Protein AF-A0A9P9BKE1-F1 (afdb_monomer)

Sequence (428 aa):
RAVSPDNTCGNTGAGANKGYTCPSGGDFRCCSQYGWCGASTDHCGTGCQAGFGSCGTSTGGGGGSGGGVSPDNTCGNTGAGANKGYTCPTGQYKCCSQYGYCGDSTDHCGTGCQSAFGTCGTGSGGGGGGGGGSTDGRCGANFGNKKCAANECCSIEGYCGTSDEHCMAPDCQFAFGPACDANLVPKGTNTSTLARPTLGSVSVGGEGIYPCVNKGQVALTFDDGPGDFTSGMLDVLKKYNAKATFFITGVNNNKGQIDDPNTPWPAIIKRMNTDGHQLASHTWSHADLSAITSAQRKNEMWKLEMALRNIVGFVPTYMRPPYSSCTAESGCQADMAALKYHVTYFDLDTADYLNTSPALIQNAKNNFDNFFKNKVPASSNALAIAHDIHQQTAQNLTEYMLLGLQRRGYQAVTVGTCLGDPKANWYR

Secondary structure (DSSP, 8-state):
-PBPSSSB-SSSGGGTTT-PBPPSSGGG-EE-TTSBEE-SHHHHSTT--TTTS------------PEEEPSSSB-BSSGGGTTT-EEP-TTT--EE-TTSBEE-SHHHHSTT--TTTS--------SS---PBPSSSB-BGGGTTBB--TT-EE-TTSBEE-SHHHH-TTTS-TTT-TT-GGG---SS--GGGS-----SSS--STT-B-S-SSTTEEEEEEES---TTHHHHHHHHHHTT---EEEE-SS-TT---TT-TTSSHHHHHHHHHHTTPEEEE--SS---TTTS-HHHHHHHHHHHHHHHHHHHSS-BSEE--GGG---TTTTHHHHHHHTT-EEB--SEE--GGG--STTTHHHHHHHHHHHTTT--TTT--EEEEEETTSHHIIIIIHHHHHHHHHHHT-EEE-HHHHTT--GGGSB-

Organism: NCBI:txid1682393

Solvent-accessible surface area (backbone atoms only — not comparable to full-atom values): 21471 Å² total; per-residue (Å²): 117,57,65,39,93,79,49,34,4,24,66,38,61,74,8,48,90,64,54,17,17,32,50,94,59,79,68,26,29,4,8,14,54,58,4,35,40,19,58,49,65,79,13,22,38,88,61,27,35,60,94,14,18,62,46,76,80,88,73,90,79,84,84,78,77,52,36,62,69,27,92,78,51,34,5,19,62,39,57,75,9,49,84,61,34,12,14,33,42,83,95,80,23,52,5,8,13,47,60,3,34,42,25,76,46,67,78,13,17,34,87,61,28,34,58,69,13,20,62,52,61,91,79,87,87,86,89,76,86,78,41,50,72,41,85,82,47,39,10,29,73,94,52,68,43,7,19,32,55,76,80,14,4,10,15,70,90,23,35,44,36,76,49,65,85,15,19,22,18,60,53,17,40,49,94,18,3,61,46,6,51,58,63,62,72,56,74,77,72,79,49,85,77,56,86,69,73,89,53,82,85,71,68,47,14,55,96,50,41,39,62,38,72,41,60,21,24,28,18,45,33,28,34,68,16,81,42,93,33,34,65,60,25,50,52,53,33,54,76,69,76,39,30,29,24,37,23,31,28,27,27,40,77,67,70,49,56,43,57,40,85,91,49,70,43,38,60,48,53,46,43,42,50,73,74,60,30,40,67,25,34,20,32,18,24,48,57,50,35,41,81,40,53,72,69,54,46,50,47,28,46,32,39,28,35,25,27,44,28,76,58,72,72,40,28,57,25,36,29,32,53,31,94,76,32,51,37,70,90,51,41,29,16,57,52,32,35,74,67,44,22,28,34,44,64,47,71,36,70,28,62,38,88,84,17,54,46,91,89,38,36,58,58,22,51,48,39,51,52,58,70,48,59,96,55,48,28,92,80,30,55,33,16,32,47,41,43,28,61,32,60,41,39,24,70,47,47,47,56,51,50,53,53,52,33,54,76,58,62,33,42,50,28,22,55,50,59,19,60,73,42,60,77,78,46,44,42,90

InterPro domains:
  IPR001002 Chitin-binding, type 1 [PF00187] (14-50)
  IPR001002 Chitin-binding, type 1 [PF00187] (80-120)
  IPR001002 Chitin-binding, type 1 [PF00187] (138-173)
  IPR001002 Chitin-binding, type 1 [PS50941] (6-57)
  IPR001002 Chitin-binding, type 1 [PS50941] (72-122)
  IPR001002 Chitin-binding, type 1 [PS50941] (136-182)
  IPR001002 Chitin-binding, type 1 [SM00270] (8-55)
  IPR001002 Chitin-binding, type 1 [SM00270] (74-120)
  IPR001002 Chitin-binding, type 1 [SM00270] (138-173)
  IPR002509 NodB homology domain [PF01522] (213-330)
  IPR002509 NodB homology domain [PS51677] (216-413)
  IPR011330 Glycoside hydrolase/deacetylase, beta/alpha-barrel [SSF88713] (206-427)
  IPR036861 Endochitinase-like superfamily [G3DSA:3.30.60.10] (6-61)
  IPR036861 Endochitinase-like superfamily [G3DSA:3.30.60.10] (70-121)
  IPR036861 Endochitinase-like superfamily [G3DSA:3.30.60.10] (136-195)
  IPR036861 Endochitinase-like superfamily [SSF57016] (18-58)
  IPR036861 Endochitinase-like superfamily [SSF57016] (86-122)
  IPR036861 Endochitinase-like superfamily [SSF57016] (136-176)

Radius of gyration: 27.37 Å; Cα contacts (8 Å, |Δi|>4): 1057; chains: 1; bounding box: 66×40×85 Å

Foldseek 3Di:
DAADPPQFWDCAAPCNPVHHAHDDDDQFAWQALNGGGGDDCRRQHPNIDVSRGPHDDDDDDDDADADEEDPQQFADCAAPCNPVRHAHDPPAFAWQALNGGGHHDCNGQPPNIHVRRGPHDDDDDDDDQDQDADPPQFADPVVSRHAYPLQWWQFLVGGTDNDCNRAAFPGTPCSRYNNHLLNDFFDDDFCSPPDDDQADDFDWFDPADAWFDAFLAEAEEAEADDADLLQVLLVLCVVLLFEHEYAYEQTHPNQHGLQPPVHCNLVSLVSNVVSPYFYAHAFHRLDQLLVDALVSLSSRQRRVQNSSCSRPVWGFQEHEYRVNHADVVSVRSVSRVVNNHRHHDWPQELVVVVQLDPVRSVSSLVSLVVVCVVPARVPDYTYYYDHSNRNCVSPPVSSSNSVVSVVRSGGRYHSCVSRVHDPVRRID

pLDDT: mean 89.55, std 13.91, range [30.2, 99.0]

Nearest PDB structures (foldseek):
  2iw0-assembly1_A  TM=9.709E-01  e=9.839E-26  Colletotrichum lindemuthianum
  7bly-assembly1_A  TM=9.574E-01  e=2.874E-23  Aspergillus niger CBS 513.88
  2y8u-assembly1_A  TM=9.527E-01  e=3.368E-20  Aspergillus nidulans FGSC A4
  5o6y-assembly4_D  TM=8.584E-01  e=3.472E-16  Bacillus cereus ATCC 14579
  5lgc-assembly1_A  TM=9.037E-01  e=9.057E-15  Arthrobacter sp. AW19M34-1

Structure (mmCIF, N/CA/C/O backbone):
data_AF-A0A9P9BKE1-F1
#
_entry.id   AF-A0A9P9BKE1-F1
#
loop_
_atom_site.group_PDB
_atom_site.id
_atom_site.type_symbol
_atom_site.label_atom_id
_atom_site.label_alt_id
_atom_site.label_comp_id
_atom_site.label_asym_id
_atom_site.label_entity_id
_atom_site.label_seq_id
_atom_site.pdbx_PDB_ins_code
_atom_site.Cartn_x
_atom_site.Cartn_y
_atom_site.Cartn_z
_atom_site.occupancy
_atom_site.B_iso_or_equiv
_atom_site.auth_seq_id
_atom_site.auth_comp_id
_atom_site.auth_asym_id
_atom_site.auth_atom_id
_atom_site.pdbx_PDB_model_num
ATOM 1 N N . ARG A 1 1 ? -24.036 10.214 -53.359 1.00 75.31 1 ARG A N 1
ATOM 2 C CA . ARG A 1 1 ? -25.069 9.281 -52.838 1.00 75.31 1 ARG A CA 1
ATOM 3 C C . ARG A 1 1 ? -25.223 9.564 -51.347 1.00 75.31 1 ARG A C 1
ATOM 5 O O . ARG A 1 1 ? -24.306 10.151 -50.785 1.00 75.31 1 ARG A O 1
ATOM 12 N N . ALA A 1 2 ? -26.363 9.243 -50.734 1.00 83.31 2 ALA A N 1
ATOM 13 C CA . ALA A 1 2 ? -26.532 9.443 -49.293 1.00 83.31 2 ALA A CA 1
ATOM 14 C C . ALA A 1 2 ? -25.648 8.455 -48.510 1.00 83.31 2 ALA A C 1
ATOM 16 O O . ALA A 1 2 ? -25.454 7.322 -48.956 1.00 83.31 2 ALA A O 1
ATOM 17 N N . VAL A 1 3 ? -25.099 8.898 -47.377 1.00 85.19 3 VAL A N 1
ATOM 18 C CA . VAL A 1 3 ? -24.310 8.043 -46.479 1.00 85.19 3 VAL A CA 1
ATOM 19 C C . VAL A 1 3 ? -25.254 7.099 -45.739 1.00 85.19 3 VAL A C 1
ATOM 21 O O . VAL A 1 3 ? -26.349 7.503 -45.350 1.00 85.19 3 VAL A O 1
ATOM 24 N N . SER A 1 4 ? -24.842 5.842 -45.593 1.00 82.81 4 SER A N 1
ATOM 25 C CA . SER A 1 4 ? -25.656 4.795 -44.985 1.00 82.81 4 SER A CA 1
ATOM 26 C C . SER A 1 4 ? -26.036 5.107 -43.528 1.00 82.81 4 SER A C 1
ATOM 28 O O . SER A 1 4 ? -25.141 5.385 -42.728 1.00 82.81 4 SER A O 1
ATOM 30 N N . PRO A 1 5 ? -27.330 5.031 -43.157 1.00 80.38 5 PRO A N 1
ATOM 31 C CA . PRO A 1 5 ? -27.775 5.168 -41.770 1.00 80.38 5 PRO A CA 1
ATOM 32 C C . PRO A 1 5 ? -27.734 3.847 -40.979 1.00 80.38 5 PRO A C 1
ATOM 34 O O . PRO A 1 5 ? -27.823 3.872 -39.756 1.00 80.38 5 PRO A O 1
ATOM 37 N N . ASP A 1 6 ? -27.635 2.702 -41.662 1.00 84.44 6 ASP A N 1
ATOM 38 C CA . ASP A 1 6 ? -27.756 1.349 -41.093 1.00 84.44 6 ASP A CA 1
ATOM 39 C C . ASP A 1 6 ? -26.578 0.430 -41.477 1.00 84.44 6 ASP A C 1
ATOM 41 O O . ASP A 1 6 ? -26.666 -0.791 -41.361 1.00 84.44 6 ASP A O 1
ATOM 45 N N . ASN A 1 7 ? -25.475 1.017 -41.954 1.00 86.69 7 ASN A N 1
ATOM 46 C CA . ASN A 1 7 ? -24.283 0.345 -42.486 1.00 86.69 7 ASN A CA 1
ATOM 47 C C . ASN A 1 7 ? -24.516 -0.552 -43.717 1.00 86.69 7 ASN A C 1
ATOM 49 O O . ASN A 1 7 ? -23.587 -1.243 -44.143 1.00 86.69 7 ASN A O 1
ATOM 53 N N . THR A 1 8 ? -25.701 -0.515 -44.339 1.00 91.94 8 THR A N 1
ATOM 54 C CA . THR A 1 8 ? -25.924 -1.131 -45.654 1.00 91.94 8 THR A CA 1
ATOM 55 C C . THR A 1 8 ? -25.494 -0.198 -46.781 1.00 91.94 8 THR A C 1
ATOM 57 O O . THR A 1 8 ? -25.683 1.017 -46.722 1.00 91.94 8 THR A O 1
ATOM 60 N N . CYS A 1 9 ? -24.900 -0.748 -47.829 1.00 90.94 9 CYS A N 1
ATOM 61 C CA . CYS A 1 9 ? -24.357 0.024 -48.940 1.00 90.94 9 CYS A CA 1
ATOM 62 C C . CYS A 1 9 ? -24.511 -0.735 -50.249 1.00 90.94 9 CYS A C 1
ATOM 64 O O . CYS A 1 9 ? -24.750 -1.942 -50.261 1.00 90.94 9 CYS A O 1
ATOM 66 N N . GLY A 1 10 ? -24.321 -0.042 -51.365 1.00 91.19 10 GLY A N 1
ATOM 67 C CA . GLY A 1 10 ? -24.343 -0.717 -52.653 1.00 91.19 10 GLY A CA 1
ATOM 68 C C . GLY A 1 10 ? -25.728 -0.847 -53.260 1.00 91.19 10 GLY A C 1
ATOM 69 O O . GLY A 1 10 ? -26.698 -0.246 -52.801 1.00 91.19 10 GLY A O 1
ATOM 70 N N . ASN A 1 11 ? -25.784 -1.646 -54.320 1.00 84.75 11 ASN A N 1
ATOM 71 C CA . ASN A 1 11 ? -27.009 -2.016 -55.029 1.00 84.75 11 ASN A CA 1
ATOM 72 C C . ASN A 1 11 ? -27.227 -3.539 -55.061 1.00 84.75 11 ASN A C 1
ATOM 74 O O . ASN A 1 11 ? -28.164 -4.010 -55.703 1.00 84.75 11 ASN A O 1
ATOM 78 N N . THR A 1 12 ? -26.379 -4.305 -54.375 1.00 82.88 12 THR A N 1
ATOM 79 C CA . THR A 1 12 ? -26.452 -5.766 -54.257 1.00 82.88 12 THR A CA 1
ATOM 80 C C . THR A 1 12 ? -26.488 -6.184 -52.787 1.00 82.88 12 THR A C 1
ATOM 82 O O . THR A 1 12 ? -26.111 -5.415 -51.900 1.00 82.88 12 THR A O 1
ATOM 85 N N . GLY A 1 13 ? -26.959 -7.404 -52.513 1.00 88.44 13 GLY A N 1
ATOM 86 C CA . GLY A 1 13 ? -27.038 -7.946 -51.154 1.00 88.44 13 GLY A CA 1
ATOM 87 C C . GLY A 1 13 ? -27.938 -7.117 -50.230 1.00 88.44 13 GLY A C 1
ATOM 88 O O . GLY A 1 13 ? -29.048 -6.750 -50.611 1.00 88.44 13 GLY A O 1
ATOM 89 N N . ALA A 1 14 ? -27.461 -6.804 -49.024 1.00 87.06 14 ALA A N 1
ATOM 90 C CA . ALA A 1 14 ? -28.226 -6.074 -48.008 1.00 87.06 14 ALA A CA 1
ATOM 91 C C . ALA A 1 14 ? -28.551 -4.612 -48.386 1.00 87.06 14 ALA A C 1
ATOM 93 O O . ALA A 1 14 ? -29.482 -4.021 -47.835 1.00 87.06 14 ALA A O 1
ATOM 94 N N . GLY A 1 15 ? -27.815 -4.038 -49.345 1.00 83.00 15 GLY A N 1
ATOM 95 C CA . GLY A 1 15 ? -28.056 -2.702 -49.894 1.00 83.00 15 GLY A CA 1
ATOM 96 C C . GLY A 1 15 ? -28.920 -2.674 -51.158 1.00 83.00 15 GLY A C 1
ATOM 97 O O . GLY A 1 15 ? -29.079 -1.607 -51.753 1.00 83.00 15 GLY A O 1
ATOM 98 N N . ALA A 1 16 ? -29.466 -3.814 -51.603 1.00 86.56 16 ALA A N 1
ATOM 99 C CA . ALA A 1 16 ? -30.228 -3.898 -52.848 1.00 86.56 16 ALA A CA 1
ATOM 100 C C . ALA A 1 16 ? -31.334 -2.828 -52.927 1.00 86.56 16 ALA A C 1
ATOM 102 O O . ALA A 1 16 ? -32.152 -2.687 -52.021 1.00 86.56 16 ALA A O 1
ATOM 103 N N . ASN A 1 17 ? -31.340 -2.065 -54.026 1.00 78.06 17 ASN A N 1
ATOM 104 C CA . ASN A 1 17 ? -32.259 -0.950 -54.304 1.00 78.06 17 ASN A CA 1
ATOM 105 C C . ASN A 1 17 ? -32.204 0.249 -53.332 1.00 78.06 17 ASN A C 1
ATOM 107 O O . ASN A 1 17 ? -33.012 1.165 -53.474 1.00 78.06 17 ASN A O 1
ATOM 111 N N . LYS A 1 18 ? -31.259 0.290 -52.380 1.00 80.75 18 LYS A N 1
ATOM 112 C CA . LYS A 1 18 ? -31.095 1.411 -51.436 1.00 80.75 18 LYS A CA 1
ATOM 113 C C . LYS A 1 18 ? -30.083 2.457 -51.914 1.00 80.75 18 LYS A C 1
ATOM 115 O O . LYS A 1 18 ? -30.283 3.653 -51.726 1.00 80.75 18 LYS A O 1
ATOM 120 N N . GLY A 1 19 ? -28.990 2.021 -52.543 1.00 79.06 19 GLY A N 1
ATOM 121 C CA . GLY A 1 19 ? -28.032 2.899 -53.216 1.00 79.06 19 GLY A CA 1
ATOM 122 C C . GLY A 1 19 ? -27.179 3.803 -52.315 1.00 79.06 19 GLY A C 1
ATOM 123 O O . GLY A 1 19 ? -26.650 4.810 -52.806 1.00 79.06 19 GLY A O 1
ATOM 124 N N . TYR A 1 20 ? -27.037 3.457 -51.031 1.00 90.31 20 TYR A N 1
ATOM 125 C CA . TYR A 1 20 ? -26.246 4.193 -50.038 1.00 90.31 20 TYR A CA 1
ATOM 126 C C . TYR A 1 20 ? -24.734 3.979 -50.192 1.00 90.31 20 TYR A C 1
ATOM 128 O O . TYR A 1 20 ? -24.278 2.902 -50.581 1.00 90.31 20 TYR A O 1
ATOM 136 N N . THR A 1 21 ? -23.953 5.011 -49.859 1.00 89.62 21 THR A N 1
ATOM 137 C CA . THR A 1 21 ? -22.484 4.957 -49.753 1.00 89.62 21 THR A CA 1
ATOM 138 C C . THR A 1 21 ? -22.029 4.780 -48.314 1.00 89.62 21 THR A C 1
ATOM 140 O O . THR A 1 21 ? -22.676 5.264 -47.385 1.00 89.62 21 THR A O 1
ATOM 143 N N . CYS A 1 22 ? -20.877 4.150 -48.133 1.00 86.88 22 CYS A N 1
ATOM 144 C CA . CYS A 1 22 ? -20.267 3.995 -46.825 1.00 86.88 22 CYS A CA 1
ATOM 145 C C . CYS A 1 22 ? -19.662 5.298 -46.266 1.00 86.88 22 CYS A C 1
ATOM 147 O O . CYS A 1 22 ? -19.219 6.142 -47.051 1.00 86.88 22 CYS A O 1
ATOM 149 N N . PRO A 1 23 ? -19.635 5.482 -44.930 1.00 82.69 23 PRO A N 1
ATOM 150 C CA . PRO A 1 23 ? -19.002 6.638 -44.300 1.00 82.69 23 PRO A CA 1
ATOM 151 C C . PRO A 1 23 ? -17.514 6.755 -44.656 1.00 82.69 23 PRO A C 1
ATOM 153 O O . PRO A 1 23 ? -16.763 5.779 -44.644 1.00 82.69 23 PRO A O 1
ATOM 156 N N . SER A 1 24 ? -17.060 7.972 -44.951 1.00 64.56 24 SER A N 1
ATOM 157 C CA . SER A 1 24 ? -15.657 8.252 -45.254 1.00 64.56 24 SER A CA 1
ATOM 158 C C . SER A 1 24 ? -14.848 8.416 -43.961 1.00 64.56 24 SER A C 1
ATOM 160 O O . SER A 1 24 ? -14.708 9.528 -43.456 1.00 64.56 24 SER A O 1
ATOM 162 N N . GLY A 1 25 ? -14.333 7.308 -43.415 1.00 60.00 25 GLY A N 1
ATOM 163 C CA . GLY A 1 25 ? -13.405 7.298 -42.273 1.00 60.00 25 GLY A CA 1
ATOM 164 C C . GLY A 1 25 ? -13.547 6.068 -41.368 1.00 60.00 25 GLY A C 1
ATOM 165 O O . GLY A 1 25 ? -14.637 5.525 -41.220 1.00 60.00 25 GLY A O 1
ATOM 166 N N . GLY A 1 26 ? -12.440 5.625 -40.759 1.00 64.00 26 GLY A N 1
ATOM 167 C CA . GLY A 1 26 ? -12.427 4.533 -39.772 1.00 64.00 26 GLY A CA 1
ATOM 168 C C . GLY A 1 26 ? -12.727 3.134 -40.334 1.00 64.00 26 GLY A C 1
ATOM 169 O O . GLY A 1 26 ? -12.351 2.806 -41.467 1.00 64.00 26 GLY A O 1
ATOM 170 N N . ASP A 1 27 ? -13.404 2.317 -39.520 1.00 67.81 27 ASP A N 1
ATOM 171 C CA . ASP A 1 27 ? -13.670 0.887 -39.755 1.00 67.81 27 ASP A CA 1
ATOM 172 C C . ASP A 1 27 ? -14.756 0.593 -40.808 1.00 67.81 27 ASP A C 1
ATOM 174 O O . ASP A 1 27 ? -15.072 -0.570 -41.045 1.00 67.81 27 ASP A O 1
ATOM 178 N N . PHE A 1 28 ? -15.315 1.608 -41.481 1.00 76.38 28 PHE A N 1
ATOM 179 C CA . PHE A 1 28 ? -16.514 1.461 -42.324 1.00 76.38 28 PHE A CA 1
ATOM 180 C C . PHE A 1 28 ? -16.377 2.053 -43.730 1.00 76.38 28 PHE A C 1
ATOM 182 O O . PHE A 1 28 ? -17.366 2.486 -44.300 1.00 76.38 28 PHE A O 1
ATOM 189 N N . ARG A 1 29 ? -15.174 2.097 -44.312 1.00 83.44 29 ARG A N 1
ATOM 190 C CA . ARG A 1 29 ? -14.908 2.849 -45.560 1.00 83.44 29 ARG A CA 1
ATOM 191 C C . ARG A 1 29 ? -15.195 2.111 -46.880 1.00 83.44 29 ARG A C 1
ATOM 193 O O . ARG A 1 29 ? -15.277 2.751 -47.929 1.00 83.44 29 ARG A O 1
ATOM 200 N N . CYS A 1 30 ? -15.311 0.786 -46.866 1.00 91.06 30 CYS A N 1
ATOM 201 C CA . CYS A 1 30 ? -15.470 -0.048 -48.061 1.00 91.06 30 CYS A CA 1
ATOM 202 C C . CYS A 1 30 ? -16.853 -0.687 -48.110 1.00 91.06 30 CYS A C 1
ATOM 204 O O . CYS A 1 30 ? -17.382 -1.076 -47.073 1.00 91.06 30 CYS A O 1
ATOM 206 N N . CYS A 1 31 ? -17.409 -0.835 -49.313 1.00 91.50 31 CYS A N 1
ATOM 207 C CA . CYS A 1 31 ? -18.699 -1.481 -49.517 1.00 91.50 31 CYS A CA 1
ATOM 208 C C . CYS A 1 31 ? -18.509 -2.887 -50.085 1.00 91.50 31 CYS A C 1
ATOM 210 O O . CYS A 1 31 ? -18.124 -3.031 -51.245 1.00 91.50 31 CYS A O 1
ATOM 212 N N . SER A 1 32 ? -18.785 -3.918 -49.288 1.00 92.75 32 SER A N 1
ATOM 213 C CA . SER A 1 32 ? -18.579 -5.314 -49.687 1.00 92.75 32 SER A CA 1
ATOM 214 C C . SER A 1 32 ? -19.514 -5.746 -50.823 1.00 92.75 32 SER A C 1
ATOM 216 O O . SER A 1 32 ? -20.565 -5.143 -51.058 1.00 92.75 32 SER A O 1
ATOM 218 N N . GLN A 1 33 ? -19.192 -6.859 -51.488 1.00 90.94 33 GLN A N 1
ATOM 219 C CA . GLN A 1 33 ? -20.084 -7.486 -52.480 1.00 90.94 33 GLN A CA 1
ATOM 220 C C . GLN A 1 33 ? -21.464 -7.871 -51.916 1.00 90.94 33 GLN A C 1
ATOM 222 O O . GLN A 1 33 ? -22.445 -7.946 -52.659 1.00 90.94 33 GLN A O 1
ATOM 227 N N . TYR A 1 34 ? -21.551 -8.065 -50.595 1.00 92.12 34 TYR A N 1
ATOM 228 C CA . TYR A 1 34 ? -22.775 -8.424 -49.876 1.00 92.12 34 TYR A CA 1
ATOM 229 C C . TYR A 1 34 ? -23.583 -7.208 -49.396 1.00 92.12 34 TYR A C 1
ATOM 231 O O . TYR A 1 34 ? -24.633 -7.379 -48.779 1.00 92.12 34 TYR A O 1
ATOM 239 N N . GLY A 1 35 ? -23.120 -5.991 -49.696 1.00 91.44 35 GLY A N 1
ATOM 240 C CA . GLY A 1 35 ? -23.847 -4.751 -49.434 1.00 91.44 35 GLY A CA 1
ATOM 241 C C . GLY A 1 35 ? -23.695 -4.206 -48.015 1.00 91.44 35 GLY A C 1
ATOM 242 O O . GLY A 1 35 ? -24.641 -3.622 -47.489 1.00 91.44 35 GLY A O 1
ATOM 243 N N . TRP A 1 36 ? -22.521 -4.395 -47.401 1.00 91.69 36 TRP A N 1
ATOM 244 C CA . TRP A 1 36 ? -22.206 -3.918 -46.049 1.00 91.69 36 TRP A CA 1
ATOM 245 C C . TRP A 1 36 ? -20.954 -3.047 -46.011 1.00 91.69 36 TRP A C 1
ATOM 247 O O . TRP A 1 36 ? -19.975 -3.329 -46.708 1.00 91.69 36 TRP A O 1
ATOM 257 N N . CYS A 1 37 ? -20.983 -2.018 -45.164 1.00 90.25 37 CYS A N 1
ATOM 258 C CA . CYS A 1 37 ? -19.832 -1.167 -44.896 1.00 90.25 37 CYS A CA 1
ATOM 259 C C . CYS A 1 37 ? -18.851 -1.821 -43.923 1.00 90.25 37 CYS A C 1
ATOM 261 O O . CYS A 1 37 ? -19.253 -2.321 -42.878 1.00 90.25 37 CYS A O 1
ATOM 263 N N . GLY A 1 38 ? -17.560 -1.762 -44.240 1.00 85.38 38 GLY A N 1
ATOM 264 C CA . GLY A 1 38 ? -16.490 -2.258 -43.374 1.00 85.38 38 GLY A CA 1
ATOM 265 C C . GLY A 1 38 ? -15.102 -1.851 -43.869 1.00 85.38 38 GLY A C 1
ATOM 266 O O . GLY A 1 38 ? -14.971 -1.223 -44.918 1.00 85.38 38 GLY A O 1
ATOM 267 N N . ALA A 1 39 ? -14.056 -2.200 -43.124 1.00 83.50 39 ALA A N 1
ATOM 268 C CA . ALA A 1 39 ? -12.662 -1.896 -43.470 1.00 83.50 39 ALA A CA 1
ATOM 269 C C . ALA A 1 39 ? -11.763 -3.139 -43.561 1.00 83.50 39 ALA A C 1
ATOM 271 O O . ALA A 1 39 ? -10.563 -3.006 -43.800 1.00 83.50 39 ALA A O 1
ATOM 272 N N . SER A 1 40 ? -12.321 -4.342 -43.379 1.00 82.12 40 SER A N 1
ATOM 273 C CA . SER A 1 40 ? -11.560 -5.584 -43.536 1.00 82.12 40 SER A CA 1
ATOM 274 C C . SER A 1 40 ? -11.319 -5.918 -45.010 1.00 82.12 40 SER A C 1
ATOM 276 O O . SER A 1 40 ? -11.972 -5.388 -45.914 1.00 82.12 40 SER A O 1
ATOM 278 N N . THR A 1 41 ? -10.406 -6.854 -45.258 1.00 77.62 41 THR A N 1
ATOM 279 C CA . THR A 1 41 ? -10.144 -7.421 -46.589 1.00 77.62 41 THR A CA 1
ATOM 280 C C . THR A 1 41 ? -11.405 -7.963 -47.256 1.00 77.62 41 THR A C 1
ATOM 282 O O . THR A 1 41 ? -11.565 -7.798 -48.461 1.00 77.62 41 THR A O 1
ATOM 285 N N . ASP A 1 42 ? -12.344 -8.509 -46.484 1.00 79.00 42 ASP A N 1
ATOM 286 C CA . ASP A 1 42 ? -13.609 -9.047 -47.004 1.00 79.00 42 ASP A CA 1
ATOM 287 C C . ASP A 1 42 ? -14.566 -7.945 -47.490 1.00 79.00 42 ASP A C 1
ATOM 289 O O . ASP A 1 42 ? -15.468 -8.198 -48.289 1.00 79.00 42 ASP A O 1
ATOM 293 N N . HIS A 1 43 ? -14.360 -6.708 -47.028 1.00 85.12 43 HIS A N 1
ATOM 294 C CA . HIS A 1 43 ? -15.153 -5.541 -47.416 1.00 85.12 43 HIS A CA 1
ATOM 295 C C . HIS A 1 43 ? -14.471 -4.713 -48.506 1.00 85.12 43 HIS A C 1
ATOM 297 O O . HIS A 1 43 ? -15.152 -4.184 -49.380 1.00 85.12 43 HIS A O 1
ATOM 303 N N . CYS A 1 44 ? -13.141 -4.602 -48.461 1.00 84.62 44 CYS A N 1
ATOM 304 C CA . CYS A 1 44 ? -12.341 -3.769 -49.365 1.00 84.62 44 CYS A CA 1
ATOM 305 C C . CYS A 1 44 ? -11.722 -4.527 -50.551 1.00 84.62 44 CYS A C 1
ATOM 307 O O . CYS A 1 44 ? -11.170 -3.894 -51.456 1.00 84.62 44 CYS A O 1
ATOM 309 N N . GLY A 1 45 ? -11.755 -5.862 -50.515 1.00 77.50 45 GLY A N 1
ATOM 310 C CA . GLY A 1 45 ? -11.130 -6.757 -51.486 1.00 77.50 45 GLY A CA 1
ATOM 311 C C . GLY A 1 45 ? -12.032 -7.113 -52.670 1.00 77.50 45 GLY A C 1
ATOM 312 O O . GLY A 1 45 ? -12.806 -6.291 -53.164 1.00 77.50 45 GLY A O 1
ATOM 313 N N . THR A 1 46 ? -11.904 -8.346 -53.164 1.00 82.69 46 THR A N 1
ATOM 314 C CA . THR A 1 46 ? -12.615 -8.830 -54.356 1.00 82.69 46 THR A CA 1
ATOM 315 C C . THR A 1 46 ? -14.131 -8.679 -54.218 1.00 82.69 46 THR A C 1
ATOM 317 O O . THR A 1 46 ? -14.726 -9.122 -53.239 1.00 82.69 46 THR A O 1
ATOM 320 N N . GLY A 1 47 ? -14.761 -8.056 -55.217 1.00 80.06 47 GLY A N 1
ATOM 321 C CA . GLY A 1 47 ? -16.209 -7.824 -55.246 1.00 80.06 47 GLY A CA 1
ATOM 322 C C . GLY A 1 47 ? -16.674 -6.551 -54.524 1.00 80.06 47 GLY A C 1
ATOM 323 O O . GLY A 1 47 ? -17.868 -6.257 -54.517 1.00 80.06 47 GLY A O 1
ATOM 324 N N . CYS A 1 48 ? -15.760 -5.761 -53.953 1.00 90.50 48 CYS A N 1
ATOM 325 C CA . CYS A 1 48 ? -16.100 -4.458 -53.391 1.00 90.50 48 CYS A CA 1
ATOM 326 C C . CYS A 1 48 ? -16.769 -3.545 -54.442 1.00 90.50 48 CYS A C 1
ATOM 328 O O . CYS A 1 48 ? -16.313 -3.410 -55.582 1.00 90.50 48 CYS A O 1
ATOM 330 N N . GLN A 1 49 ? -17.864 -2.896 -54.049 1.00 90.00 49 GLN A N 1
ATOM 331 C CA . GLN A 1 49 ? -18.692 -2.063 -54.916 1.00 90.00 49 GLN A CA 1
ATOM 332 C C . GLN A 1 49 ? -18.142 -0.625 -54.992 1.00 90.00 49 GLN A C 1
ATOM 334 O O . GLN A 1 49 ? -18.542 0.247 -54.220 1.00 90.00 49 GLN A O 1
ATOM 339 N N . ALA A 1 50 ? -17.246 -0.354 -55.952 1.00 84.94 50 ALA A N 1
ATOM 340 C CA . ALA A 1 50 ? -16.475 0.902 -56.053 1.00 84.94 50 ALA A CA 1
ATOM 341 C C . ALA A 1 50 ? -17.315 2.189 -56.187 1.00 84.94 50 ALA A C 1
ATOM 343 O O . ALA A 1 50 ? -16.857 3.275 -55.850 1.00 84.94 50 ALA A O 1
ATOM 344 N N . GLY A 1 51 ? -18.569 2.083 -56.639 1.00 83.31 51 GLY A N 1
ATOM 345 C CA . GLY A 1 51 ? -19.509 3.212 -56.676 1.00 83.31 51 GLY A CA 1
ATOM 346 C C . GLY A 1 51 ? -20.153 3.559 -55.325 1.00 83.31 51 GLY A C 1
ATOM 347 O O . GLY A 1 51 ? -20.931 4.515 -55.259 1.00 83.31 51 GLY A O 1
ATOM 348 N N . PHE A 1 52 ? -19.878 2.768 -54.280 1.00 87.44 52 PHE A N 1
ATOM 349 C CA . PHE A 1 52 ? -20.551 2.804 -52.977 1.00 87.44 52 PHE A CA 1
ATOM 350 C C . PHE A 1 52 ? -19.595 2.742 -51.773 1.00 87.44 52 PHE A C 1
ATOM 352 O O . PHE A 1 52 ? -20.032 2.913 -50.636 1.00 87.44 52 PHE A O 1
ATOM 359 N N . GLY A 1 53 ? -18.297 2.550 -52.009 1.00 84.94 53 GLY A N 1
ATOM 360 C CA . GLY A 1 53 ? -17.235 2.600 -51.006 1.00 84.94 53 GLY A CA 1
ATOM 361 C C . GLY A 1 53 ? -15.850 2.588 -51.660 1.00 84.94 53 GLY A C 1
ATOM 362 O O . GLY A 1 53 ? -15.734 2.422 -52.875 1.00 84.94 53 GLY A O 1
ATOM 363 N N . SER A 1 54 ? -14.799 2.763 -50.861 1.00 84.56 54 SER A N 1
ATOM 364 C CA . SER A 1 54 ? -13.418 2.854 -51.353 1.00 84.56 54 SER A CA 1
ATOM 365 C C . SER A 1 54 ? -12.825 1.469 -51.621 1.00 84.56 54 SER A C 1
ATOM 367 O O . SER A 1 54 ? -12.256 0.845 -50.730 1.00 84.56 54 SER A O 1
ATOM 369 N N . CYS A 1 55 ? -12.972 0.978 -52.849 1.00 77.12 55 CYS A N 1
ATOM 370 C CA . CYS A 1 55 ? -12.509 -0.349 -53.252 1.00 77.12 55 CYS A CA 1
ATOM 371 C C . CYS A 1 55 ? -11.100 -0.309 -53.837 1.00 77.12 55 CYS A C 1
ATOM 373 O O . CYS A 1 55 ? -10.795 0.553 -54.657 1.00 77.12 55 CYS A O 1
ATOM 375 N N . GLY A 1 56 ? -10.261 -1.272 -53.453 1.00 64.38 56 GLY A N 1
ATOM 376 C CA . GLY A 1 56 ? -8.898 -1.369 -53.972 1.00 64.38 56 GLY A CA 1
ATOM 377 C C . GLY A 1 56 ? -7.868 -0.572 -53.175 1.00 64.38 56 GLY A C 1
ATOM 378 O O . GLY A 1 56 ? -7.241 0.338 -53.699 1.00 64.38 56 GLY A O 1
ATOM 379 N N . THR A 1 57 ? -7.621 -0.992 -51.935 1.00 47.47 57 THR A N 1
ATOM 380 C CA . THR A 1 57 ? -6.323 -0.798 -51.269 1.00 47.47 57 THR A CA 1
ATOM 381 C C . THR A 1 57 ? -6.011 -2.023 -50.415 1.00 47.47 57 THR A C 1
ATOM 383 O O . THR A 1 57 ? -6.250 -2.044 -49.210 1.00 47.47 57 THR A O 1
ATOM 386 N N . SER A 1 58 ? -5.491 -3.068 -51.051 1.00 46.25 58 SER A N 1
ATOM 387 C CA . SER A 1 58 ? -4.661 -4.060 -50.368 1.00 46.25 58 SER A CA 1
ATOM 388 C C . SER A 1 58 ? -3.423 -4.307 -51.223 1.00 46.25 58 SER A C 1
ATOM 390 O O . SER A 1 58 ? -3.358 -5.225 -52.029 1.00 46.25 58 SER A O 1
ATOM 392 N N . THR A 1 59 ? -2.434 -3.432 -51.074 1.00 35.50 59 THR A N 1
ATOM 393 C CA . THR A 1 59 ? -1.061 -3.723 -51.486 1.00 35.50 59 THR A CA 1
ATOM 394 C C . THR A 1 59 ? -0.159 -3.390 -50.316 1.00 35.50 59 THR A C 1
ATOM 396 O O . THR A 1 59 ? 0.002 -2.226 -49.952 1.00 35.50 59 THR A O 1
ATOM 399 N N . GLY A 1 60 ? 0.382 -4.442 -49.703 1.00 44.19 60 GLY A N 1
ATOM 400 C CA . GLY A 1 60 ? 1.532 -4.331 -48.824 1.00 44.19 60 GLY A CA 1
ATOM 401 C C . GLY A 1 60 ? 2.712 -3.723 -49.580 1.00 44.19 60 GLY A C 1
ATOM 402 O O . GLY A 1 60 ? 2.920 -4.011 -50.757 1.00 44.19 60 GLY A O 1
ATOM 403 N N . GLY A 1 61 ? 3.459 -2.869 -48.884 1.00 30.20 61 GLY A N 1
ATOM 404 C CA . GLY A 1 61 ? 4.665 -2.231 -49.398 1.00 30.20 61 GLY A CA 1
ATOM 405 C C . GLY A 1 61 ? 4.826 -0.793 -48.909 1.00 30.20 61 GLY A C 1
ATOM 406 O O . GLY A 1 61 ? 4.405 0.128 -49.592 1.00 30.20 61 GLY A O 1
ATOM 407 N N . GLY A 1 62 ? 5.500 -0.627 -47.766 1.00 31.64 62 GLY A N 1
ATOM 408 C CA . GLY A 1 62 ? 6.261 0.582 -47.426 1.00 31.64 62 GLY A CA 1
ATOM 409 C C . GLY A 1 62 ? 5.515 1.749 -46.763 1.00 31.64 62 GLY A C 1
ATOM 410 O O . GLY A 1 62 ? 4.575 2.301 -47.317 1.00 31.64 62 GLY A O 1
ATOM 411 N N . GLY A 1 63 ? 6.049 2.204 -45.624 1.00 31.67 63 GLY A N 1
ATOM 412 C CA . GLY A 1 63 ? 5.860 3.574 -45.132 1.00 31.67 63 GLY A CA 1
ATOM 413 C C . GLY A 1 63 ? 4.944 3.687 -43.921 1.00 31.67 63 GLY A C 1
ATOM 414 O O . GLY A 1 63 ? 3.735 3.533 -44.027 1.00 31.67 63 GLY A O 1
ATOM 415 N N . GLY A 1 64 ? 5.540 3.951 -42.760 1.00 42.59 64 GLY A N 1
ATOM 416 C CA . GLY A 1 64 ? 4.854 4.016 -41.479 1.00 42.59 64 GLY A CA 1
ATOM 417 C C . GLY A 1 64 ? 3.809 5.125 -41.372 1.00 42.59 64 GLY A C 1
ATOM 418 O O . GLY A 1 64 ? 4.004 6.252 -41.808 1.00 42.59 64 GLY A O 1
ATOM 419 N N . SER A 1 65 ? 2.746 4.811 -40.646 1.00 39.16 65 SER A N 1
ATOM 420 C CA . SER A 1 65 ? 2.302 5.691 -39.577 1.00 39.16 65 SER A CA 1
ATOM 421 C C . SER A 1 65 ? 2.006 4.775 -38.407 1.00 39.16 65 SER A C 1
ATOM 423 O O . SER A 1 65 ? 1.051 4.001 -38.448 1.00 39.16 65 SER A O 1
ATOM 425 N N . GLY A 1 66 ? 2.897 4.788 -37.419 1.00 44.12 66 GLY A N 1
ATOM 426 C CA . GLY A 1 66 ? 2.678 4.065 -36.182 1.00 44.12 66 GLY A CA 1
ATOM 427 C C . GLY A 1 66 ? 1.304 4.417 -35.625 1.00 44.12 66 GLY A C 1
ATOM 428 O O . GLY A 1 66 ? 0.904 5.585 -35.636 1.00 44.12 66 GLY A O 1
ATOM 429 N N . GLY A 1 67 ? 0.573 3.410 -35.155 1.00 55.62 67 GLY A N 1
ATOM 430 C CA . GLY A 1 67 ? -0.507 3.657 -34.215 1.00 55.62 67 GLY A CA 1
ATOM 431 C C . GLY A 1 67 ? 0.031 4.471 -33.039 1.00 55.62 67 GLY A C 1
ATOM 432 O O . GLY A 1 67 ? 1.247 4.590 -32.841 1.00 55.62 67 GLY A O 1
ATOM 433 N N . GLY A 1 68 ? -0.887 5.092 -32.301 1.00 64.44 68 GLY A N 1
ATOM 434 C CA . GLY A 1 68 ? -0.560 6.053 -31.249 1.00 64.44 68 GLY A CA 1
ATOM 435 C C . GLY A 1 68 ? 0.510 5.574 -30.260 1.00 64.44 68 GLY A C 1
ATOM 436 O O . GLY A 1 68 ? 0.912 4.411 -30.222 1.00 64.44 68 GLY A O 1
ATOM 437 N N . VAL A 1 69 ? 0.991 6.495 -29.433 1.00 74.50 69 VAL A N 1
ATOM 438 C CA . VAL A 1 69 ? 1.965 6.145 -28.399 1.00 74.50 69 VAL A CA 1
ATOM 439 C C . VAL A 1 69 ? 1.365 5.095 -27.460 1.00 74.50 69 VAL A C 1
ATOM 441 O O . VAL A 1 69 ? 0.254 5.256 -26.956 1.00 74.50 69 VAL A O 1
ATOM 444 N N . SER A 1 70 ? 2.116 4.019 -27.252 1.00 75.94 70 SER A N 1
ATOM 445 C CA . SER A 1 70 ? 1.757 2.869 -26.434 1.00 75.94 70 SER A CA 1
ATOM 446 C C . SER A 1 70 ? 1.350 3.295 -25.016 1.00 75.94 70 SER A C 1
ATOM 448 O O . SER A 1 70 ? 2.183 3.848 -24.293 1.00 75.94 70 SER A O 1
ATOM 450 N N . PRO A 1 71 ? 0.121 2.985 -24.567 1.00 74.81 71 PRO A N 1
ATOM 451 C CA . PRO A 1 71 ? -0.344 3.319 -23.222 1.00 74.81 71 PRO A CA 1
ATOM 452 C C . PRO A 1 71 ? 0.118 2.324 -22.141 1.00 74.81 71 PRO A C 1
ATOM 454 O O . PRO A 1 71 ? 0.020 2.627 -20.954 1.00 74.81 71 PRO A O 1
ATOM 457 N N . ASP A 1 72 ? 0.589 1.135 -22.529 1.00 71.94 72 ASP A N 1
ATOM 458 C CA . ASP A 1 72 ? 0.839 -0.014 -21.641 1.00 71.94 72 ASP A CA 1
ATOM 459 C C . ASP A 1 72 ? 2.211 -0.676 -21.878 1.00 71.94 72 ASP A C 1
ATOM 461 O O . ASP A 1 72 ? 2.439 -1.822 -21.494 1.00 71.94 72 ASP A O 1
ATOM 465 N N . ASN A 1 73 ? 3.123 0.050 -22.530 1.00 85.06 73 ASN A N 1
ATOM 466 C CA . ASN A 1 73 ? 4.422 -0.422 -23.026 1.00 85.06 73 ASN A CA 1
ATOM 467 C C . ASN A 1 73 ? 4.353 -1.648 -23.957 1.00 85.06 73 ASN A C 1
ATOM 469 O O . ASN A 1 73 ? 5.389 -2.267 -24.208 1.00 85.06 73 ASN A O 1
ATOM 473 N N . THR A 1 74 ? 3.177 -1.991 -24.497 1.00 86.75 74 THR A N 1
ATOM 474 C CA . THR A 1 74 ? 3.062 -2.937 -25.609 1.00 86.75 74 THR A CA 1
ATOM 475 C C . THR A 1 74 ? 3.091 -2.190 -26.930 1.00 86.75 74 THR A C 1
ATOM 477 O O . THR A 1 74 ? 2.487 -1.136 -27.099 1.00 86.75 74 THR A O 1
ATOM 480 N N . CYS A 1 75 ? 3.810 -2.736 -27.892 1.00 87.75 75 CYS A N 1
ATOM 481 C CA . CYS A 1 75 ? 4.045 -2.085 -29.168 1.00 87.75 75 CYS A CA 1
ATOM 482 C C . CYS A 1 75 ? 4.044 -3.109 -30.281 1.00 87.75 75 CYS A C 1
ATOM 484 O O . CYS A 1 75 ? 4.153 -4.315 -30.048 1.00 87.75 75 CYS A O 1
ATOM 486 N N . GLY A 1 76 ? 3.994 -2.622 -31.510 1.00 85.25 76 GLY A N 1
ATOM 487 C CA . GLY A 1 76 ? 4.125 -3.512 -32.641 1.00 85.25 76 GLY A CA 1
ATOM 488 C C . GLY A 1 76 ? 2.811 -4.101 -33.108 1.00 85.25 76 GLY A C 1
ATOM 489 O O . GLY A 1 76 ? 1.732 -3.730 -32.657 1.00 85.25 76 GLY A O 1
ATOM 490 N N . ASN A 1 77 ? 2.945 -5.036 -34.037 1.00 77.00 77 ASN A N 1
ATOM 491 C CA . ASN A 1 77 ? 1.866 -5.834 -34.600 1.00 77.00 77 ASN A CA 1
ATOM 492 C C . ASN A 1 77 ? 2.072 -7.335 -34.368 1.00 77.00 77 ASN A C 1
ATOM 494 O O . ASN A 1 77 ? 1.256 -8.136 -34.819 1.00 77.00 77 ASN A O 1
ATOM 498 N N . THR A 1 78 ? 3.131 -7.726 -33.659 1.00 73.38 78 THR A N 1
ATOM 499 C CA . THR A 1 78 ? 3.399 -9.109 -33.247 1.00 73.38 78 THR A CA 1
ATOM 500 C C . THR A 1 78 ? 3.547 -9.209 -31.728 1.00 73.38 78 THR A C 1
ATOM 502 O O . THR A 1 78 ? 3.770 -8.210 -31.044 1.00 73.38 78 THR A O 1
ATOM 505 N N . GLY A 1 79 ? 3.402 -10.422 -31.184 1.00 83.19 79 GLY A N 1
ATOM 506 C CA . GLY A 1 79 ? 3.511 -10.676 -29.745 1.00 83.19 79 GLY A CA 1
ATOM 507 C C . GLY A 1 79 ? 2.410 -9.993 -28.923 1.00 83.19 79 GLY A C 1
ATOM 508 O O . GLY A 1 79 ? 1.245 -10.005 -29.313 1.00 83.19 79 GLY A O 1
ATOM 509 N N . ALA A 1 80 ? 2.764 -9.391 -27.788 1.00 78.44 80 ALA A N 1
ATOM 510 C CA . ALA A 1 80 ? 1.830 -8.724 -26.878 1.00 78.44 80 ALA A CA 1
ATOM 511 C C . ALA A 1 80 ? 1.163 -7.464 -27.464 1.00 78.44 80 ALA A C 1
ATOM 513 O O . ALA A 1 80 ? 0.109 -7.040 -26.984 1.00 78.44 80 ALA A O 1
ATOM 514 N N . GLY A 1 81 ? 1.751 -6.890 -28.517 1.00 70.12 81 GLY A N 1
ATOM 515 C CA . GLY A 1 81 ? 1.176 -5.793 -29.293 1.00 70.12 81 GLY A CA 1
ATOM 516 C C . GLY A 1 81 ? 0.357 -6.242 -30.502 1.00 70.12 81 GLY A C 1
ATOM 517 O O . GLY A 1 81 ? -0.062 -5.392 -31.282 1.00 70.12 81 GLY A O 1
ATOM 518 N N . ALA A 1 82 ? 0.125 -7.547 -30.699 1.00 76.94 82 ALA A N 1
ATOM 519 C CA . ALA A 1 82 ? -0.541 -8.060 -31.894 1.00 76.94 82 ALA A CA 1
ATOM 520 C C . ALA A 1 82 ? -1.841 -7.304 -32.218 1.00 76.94 82 ALA A C 1
ATOM 522 O O . ALA A 1 82 ? -2.742 -7.199 -31.386 1.00 76.94 82 ALA A O 1
ATOM 523 N N . ASN A 1 83 ? -1.920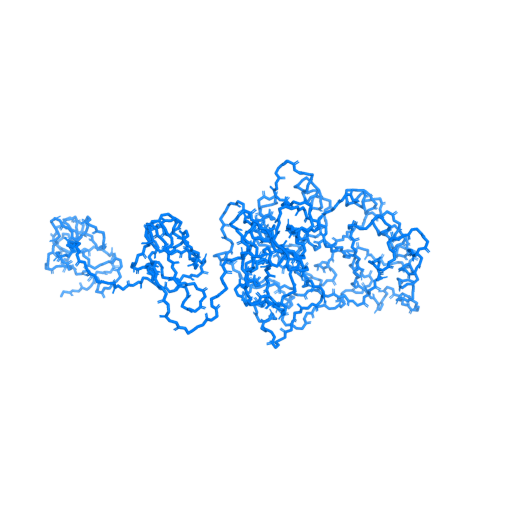 -6.784 -33.446 1.00 62.66 83 ASN A N 1
ATOM 524 C CA . ASN A 1 83 ? -3.035 -5.988 -33.975 1.00 62.66 83 ASN A CA 1
ATOM 525 C C . ASN A 1 83 ? -3.325 -4.653 -33.252 1.00 62.66 83 ASN A C 1
ATOM 527 O O . ASN A 1 83 ? -4.351 -4.038 -33.536 1.00 62.66 83 ASN A O 1
ATOM 531 N N . LYS A 1 84 ? -2.453 -4.184 -32.346 1.00 70.31 84 LYS A N 1
ATOM 532 C CA . LYS A 1 84 ? -2.595 -2.881 -31.670 1.00 70.31 84 LYS A CA 1
ATOM 533 C C . LYS A 1 84 ? -1.876 -1.748 -32.407 1.00 70.31 84 LYS A C 1
ATOM 535 O O . LYS A 1 84 ? -2.354 -0.618 -32.408 1.00 70.31 84 LYS A O 1
ATOM 540 N N . GLY A 1 85 ? -0.723 -2.034 -33.013 1.00 70.94 85 GLY A N 1
ATOM 541 C CA . GLY A 1 85 ? 0.025 -1.086 -33.840 1.00 70.94 85 GLY A CA 1
ATOM 542 C C . GLY A 1 85 ? 0.635 0.097 -33.098 1.00 70.94 85 GLY A C 1
ATOM 543 O O . GLY A 1 85 ? 1.008 1.073 -33.742 1.00 70.94 85 GLY A O 1
ATOM 544 N N . TYR A 1 86 ? 0.743 0.048 -31.772 1.00 82.81 86 TYR A N 1
ATOM 545 C CA . TYR A 1 86 ? 1.291 1.153 -30.992 1.00 82.81 86 TYR A CA 1
ATOM 546 C C . TYR A 1 86 ? 2.802 1.312 -31.173 1.00 82.81 86 TYR A C 1
ATOM 548 O O . TYR A 1 86 ? 3.534 0.330 -31.326 1.00 82.81 86 TYR A O 1
ATOM 556 N N . THR A 1 87 ? 3.265 2.560 -31.118 1.00 82.00 87 THR A N 1
ATOM 557 C CA . THR A 1 87 ? 4.694 2.909 -31.074 1.00 82.00 87 THR A CA 1
ATOM 558 C C . THR A 1 87 ? 5.159 3.110 -29.642 1.00 82.00 87 THR A C 1
ATOM 560 O O . THR A 1 87 ? 4.376 3.479 -28.768 1.00 82.00 87 THR A O 1
ATOM 563 N N . CYS A 1 88 ? 6.442 2.887 -29.377 1.00 81.75 88 CYS A N 1
ATOM 564 C CA . CYS A 1 88 ? 6.961 3.089 -28.030 1.00 81.75 88 CYS A CA 1
ATOM 565 C C . CYS A 1 88 ? 6.958 4.558 -27.591 1.00 81.75 88 CYS A C 1
ATOM 567 O O . CYS A 1 88 ? 7.210 5.438 -28.421 1.00 81.75 88 CYS A O 1
ATOM 569 N N . PRO A 1 89 ? 6.692 4.847 -26.299 1.00 78.94 89 PRO A N 1
ATOM 570 C CA . PRO A 1 89 ? 6.707 6.211 -25.790 1.00 78.94 89 PRO A CA 1
ATOM 571 C C . PRO A 1 89 ? 8.061 6.873 -26.016 1.00 78.94 89 PRO A C 1
ATOM 573 O O . PRO A 1 89 ? 9.092 6.456 -25.478 1.00 78.94 89 PRO A O 1
ATOM 576 N N . THR A 1 90 ? 8.045 7.915 -26.843 1.00 62.94 90 THR A N 1
ATOM 577 C CA . THR A 1 90 ? 9.241 8.644 -27.254 1.00 62.94 90 THR A CA 1
ATOM 578 C C . THR A 1 90 ? 9.921 9.255 -26.029 1.00 62.94 90 THR A C 1
ATOM 580 O O . THR A 1 90 ? 9.284 9.953 -25.246 1.00 62.94 90 THR A O 1
ATOM 583 N N . GLY A 1 91 ? 11.213 8.972 -25.846 1.00 61.38 91 GLY A N 1
ATOM 584 C CA . GLY A 1 91 ? 11.995 9.426 -24.687 1.00 61.38 91 GLY A CA 1
ATOM 585 C C . GLY A 1 91 ? 11.998 8.470 -23.488 1.00 61.38 91 GLY A C 1
ATOM 586 O O . GLY A 1 91 ? 12.840 8.641 -22.612 1.00 61.38 91 GLY A O 1
ATOM 587 N N . GLN A 1 92 ? 11.129 7.450 -23.466 1.00 67.25 92 GLN A N 1
ATOM 588 C CA . GLN A 1 92 ? 11.130 6.404 -22.434 1.00 67.25 92 GLN A CA 1
ATOM 589 C C . GLN A 1 92 ? 11.700 5.081 -22.955 1.00 67.25 92 GLN A C 1
ATOM 591 O O . GLN A 1 92 ? 12.490 4.452 -22.258 1.00 67.25 92 GLN A O 1
ATOM 596 N N . TYR A 1 93 ? 11.317 4.682 -24.172 1.00 80.12 93 TYR A N 1
ATOM 597 C CA . TYR A 1 93 ? 11.814 3.476 -24.831 1.00 80.12 93 TYR A CA 1
ATOM 598 C C . TYR A 1 93 ? 11.950 3.712 -26.336 1.00 80.12 93 TYR A C 1
ATOM 600 O O . TYR A 1 93 ? 11.085 4.316 -26.971 1.00 80.12 93 TYR A O 1
ATOM 608 N N . LYS A 1 94 ? 13.041 3.227 -26.913 1.00 83.94 94 LYS A N 1
ATOM 609 C CA . LYS A 1 94 ? 13.428 3.417 -28.307 1.00 83.94 94 LYS A CA 1
ATOM 610 C C . LYS A 1 94 ? 12.927 2.288 -29.183 1.00 83.94 94 LYS A C 1
ATOM 612 O O . LYS A 1 94 ? 12.584 2.551 -30.328 1.00 83.94 94 LYS A O 1
ATOM 617 N N . CYS A 1 95 ? 12.881 1.058 -28.682 1.00 90.38 95 CYS A N 1
ATOM 618 C CA . CYS A 1 95 ? 12.720 -0.124 -29.518 1.00 90.38 95 CYS A CA 1
ATOM 619 C C . CYS A 1 95 ? 11.453 -0.896 -29.183 1.00 90.38 95 CYS A C 1
ATOM 621 O O . CYS A 1 95 ? 11.034 -0.967 -28.028 1.00 90.38 95 CYS A O 1
ATOM 623 N N . CYS A 1 96 ? 10.880 -1.512 -30.213 1.00 91.38 96 CYS A N 1
ATOM 624 C CA . CYS A 1 96 ? 9.769 -2.431 -30.075 1.00 91.38 96 CYS A CA 1
ATOM 625 C C . CYS A 1 96 ? 10.244 -3.858 -30.348 1.00 91.38 96 CYS A C 1
ATOM 627 O O . CYS A 1 96 ? 10.626 -4.169 -31.475 1.00 91.38 96 CYS A O 1
ATOM 629 N N . SER A 1 97 ? 10.231 -4.724 -29.336 1.00 91.25 97 SER A N 1
ATOM 630 C CA . SER A 1 97 ? 10.747 -6.093 -29.451 1.00 91.25 97 SER A CA 1
ATOM 631 C C . SER A 1 97 ? 9.891 -6.964 -30.374 1.00 91.25 97 SER A C 1
ATOM 633 O O . SER A 1 97 ? 8.712 -6.685 -30.592 1.00 91.25 97 SER A O 1
ATOM 635 N N . GLN A 1 98 ? 10.438 -8.087 -30.850 1.00 87.25 98 GLN A N 1
ATOM 636 C CA . GLN A 1 98 ? 9.666 -9.102 -31.593 1.00 87.25 98 GLN A CA 1
ATOM 637 C C . GLN A 1 98 ? 8.461 -9.651 -30.811 1.00 87.25 98 GLN A C 1
ATOM 639 O O . GLN A 1 98 ? 7.469 -10.084 -31.403 1.00 87.25 98 GLN A O 1
ATOM 644 N N . TYR A 1 99 ? 8.532 -9.589 -29.477 1.00 87.50 99 TYR A N 1
ATOM 645 C CA . TYR A 1 99 ? 7.488 -10.030 -28.556 1.00 87.50 99 TYR A CA 1
ATOM 646 C C . TYR A 1 99 ? 6.454 -8.942 -28.244 1.00 87.50 99 TYR A C 1
ATOM 648 O O . TYR A 1 99 ? 5.536 -9.190 -27.469 1.00 87.50 99 TYR A O 1
ATOM 656 N N . GLY A 1 100 ? 6.570 -7.763 -28.857 1.00 89.12 100 GLY A N 1
ATOM 657 C CA . GLY A 1 100 ? 5.570 -6.703 -28.785 1.00 89.12 100 GLY A CA 1
ATOM 658 C C . GLY A 1 100 ? 5.636 -5.850 -27.524 1.00 89.12 100 GLY A C 1
ATOM 659 O O . GLY A 1 100 ? 4.598 -5.410 -27.033 1.00 89.12 100 GLY A O 1
ATOM 660 N N . TYR A 1 101 ? 6.843 -5.626 -26.999 1.00 90.75 101 TYR A N 1
ATOM 661 C CA . TYR A 1 101 ? 7.085 -4.787 -25.825 1.00 90.75 101 TYR A CA 1
ATOM 662 C C . TYR A 1 101 ? 8.105 -3.692 -26.107 1.00 90.75 101 TYR A C 1
ATOM 664 O O . TYR A 1 101 ? 9.059 -3.892 -26.862 1.00 90.75 101 TYR A O 1
ATOM 672 N N . CYS A 1 102 ? 7.907 -2.546 -25.468 1.00 89.56 102 CYS A N 1
ATOM 673 C CA . CYS A 1 102 ? 8.813 -1.414 -25.519 1.00 89.56 102 CYS A CA 1
ATOM 674 C C . CYS A 1 102 ? 10.007 -1.594 -24.592 1.00 89.56 102 CYS A C 1
ATOM 676 O O . CYS A 1 102 ? 9.844 -1.920 -23.420 1.00 89.56 102 CYS A O 1
ATOM 678 N N . GLY A 1 103 ? 11.203 -1.317 -25.104 1.00 83.69 103 GLY A N 1
ATOM 679 C CA . GLY A 1 103 ? 12.424 -1.324 -24.309 1.00 83.69 103 GLY A CA 1
ATOM 680 C C . GLY A 1 103 ? 13.630 -0.779 -25.066 1.00 83.69 103 GLY A C 1
ATOM 681 O O . GLY A 1 103 ? 13.545 -0.451 -26.245 1.00 83.69 103 GLY A O 1
ATOM 682 N N . ASP A 1 104 ? 14.761 -0.701 -24.366 1.00 87.69 104 ASP A N 1
ATOM 683 C CA . ASP A 1 104 ? 16.039 -0.181 -24.889 1.00 87.69 104 ASP A CA 1
ATOM 684 C C . ASP A 1 104 ? 17.158 -1.230 -24.903 1.00 87.69 104 ASP A C 1
ATOM 686 O O . ASP A 1 104 ? 18.285 -0.932 -25.301 1.00 87.69 104 ASP A O 1
ATOM 690 N N . SER A 1 105 ? 16.892 -2.448 -24.419 1.00 81.44 105 SER A N 1
ATOM 691 C CA . SER A 1 105 ? 17.913 -3.496 -24.384 1.00 81.44 105 SER A CA 1
ATOM 692 C C . SER A 1 105 ? 18.158 -4.077 -25.775 1.00 81.44 105 SER A C 1
ATOM 694 O O . SER A 1 105 ? 17.343 -3.945 -26.690 1.00 81.44 105 SER A O 1
ATOM 696 N N . THR A 1 106 ? 19.267 -4.794 -25.925 1.00 77.88 106 THR A N 1
ATOM 697 C CA . THR A 1 106 ? 19.578 -5.578 -27.127 1.00 77.88 106 THR A CA 1
ATOM 698 C C . THR A 1 106 ? 18.471 -6.564 -27.497 1.00 77.88 106 THR A C 1
ATOM 700 O O . THR A 1 106 ? 18.242 -6.780 -28.681 1.00 77.88 106 THR A O 1
ATOM 703 N N . ASP A 1 107 ? 17.722 -7.090 -26.527 1.00 76.81 107 ASP A N 1
ATOM 704 C CA . ASP A 1 107 ? 16.599 -8.006 -26.784 1.00 76.81 107 ASP A CA 1
ATOM 705 C C . ASP A 1 107 ? 15.379 -7.291 -27.385 1.00 76.81 107 ASP A C 1
ATOM 707 O O . ASP A 1 107 ? 14.545 -7.908 -28.049 1.00 76.81 107 ASP A O 1
ATOM 711 N N . HIS A 1 108 ? 15.278 -5.975 -27.172 1.00 86.62 108 HIS A N 1
ATOM 712 C CA . HIS A 1 108 ? 14.224 -5.134 -27.736 1.00 86.62 108 HIS A CA 1
ATOM 713 C C . HIS A 1 108 ? 14.643 -4.508 -29.065 1.00 86.62 108 HIS A C 1
ATOM 715 O O . HIS A 1 108 ? 13.825 -4.415 -29.974 1.00 86.62 108 HIS A O 1
ATOM 721 N N . CYS A 1 109 ? 15.905 -4.086 -29.177 1.00 86.75 109 CYS A N 1
ATOM 722 C CA . CYS A 1 109 ? 16.453 -3.360 -30.328 1.00 86.75 109 CYS A CA 1
ATOM 723 C C . CYS A 1 109 ? 17.133 -4.252 -31.378 1.00 86.75 109 CYS A C 1
ATOM 725 O O . CYS A 1 109 ? 17.441 -3.778 -32.474 1.00 86.75 109 CYS A O 1
ATOM 727 N N . GLY A 1 110 ? 17.417 -5.507 -31.025 1.00 76.56 110 GLY A N 1
ATOM 728 C CA . GLY A 1 110 ? 18.163 -6.470 -31.829 1.00 76.56 110 GLY A CA 1
ATOM 729 C C . GLY A 1 110 ? 17.290 -7.269 -32.795 1.00 76.56 110 GLY A C 1
ATOM 730 O O . GLY A 1 110 ? 16.338 -6.757 -33.386 1.00 76.56 110 GLY A O 1
ATOM 731 N N . THR A 1 111 ? 17.639 -8.539 -33.004 1.00 81.44 111 THR A N 1
ATOM 732 C CA . THR A 1 111 ? 16.982 -9.406 -33.991 1.00 81.44 111 THR A CA 1
ATOM 733 C C . THR A 1 111 ? 15.479 -9.523 -33.735 1.00 81.44 111 THR A C 1
ATOM 735 O O . THR A 1 111 ? 15.045 -9.868 -32.640 1.00 81.44 111 THR A O 1
ATOM 738 N N . GLY A 1 112 ? 14.683 -9.242 -34.769 1.00 76.25 112 GLY A N 1
ATOM 739 C CA . GLY A 1 112 ? 13.220 -9.287 -34.706 1.00 76.25 112 GLY A CA 1
ATOM 740 C C . GLY A 1 112 ? 12.561 -8.008 -34.170 1.00 76.25 112 GLY A C 1
ATOM 741 O O . GLY A 1 112 ? 11.334 -7.944 -34.107 1.00 76.25 112 GLY A O 1
ATOM 742 N N . CYS A 1 113 ? 13.337 -6.975 -33.826 1.00 88.12 113 CYS A N 1
ATOM 743 C CA . CYS A 1 113 ? 12.795 -5.662 -33.496 1.00 88.12 113 CYS A CA 1
ATOM 744 C C . CYS A 1 113 ? 11.871 -5.145 -34.615 1.00 88.12 113 CYS A C 1
ATOM 746 O O . CYS A 1 113 ? 12.199 -5.180 -35.806 1.00 88.12 113 CYS A O 1
ATOM 748 N N . GLN A 1 114 ? 10.697 -4.661 -34.220 1.00 86.44 114 GLN A N 1
ATOM 749 C CA . GLN A 1 114 ? 9.638 -4.218 -35.114 1.00 86.44 114 GLN A CA 1
ATOM 750 C C . GLN A 1 114 ? 9.847 -2.745 -35.499 1.00 86.44 114 GLN A C 1
ATOM 752 O O . GLN A 1 114 ? 9.325 -1.834 -34.856 1.00 86.44 114 GLN A O 1
ATOM 757 N N . SER A 1 115 ? 10.599 -2.504 -36.577 1.00 83.62 115 SER A N 1
ATOM 758 C CA . SER A 1 115 ? 11.089 -1.168 -36.982 1.00 83.62 115 SER A CA 1
ATOM 759 C C . SER A 1 115 ? 10.019 -0.155 -37.388 1.00 83.62 115 SER A C 1
ATOM 761 O O . SER A 1 115 ? 10.291 1.040 -37.461 1.00 83.62 115 SER A O 1
ATOM 763 N N . ALA A 1 116 ? 8.787 -0.606 -37.624 1.00 79.75 116 ALA A N 1
ATOM 764 C CA . ALA A 1 116 ? 7.642 0.275 -37.845 1.00 79.75 116 ALA A CA 1
ATOM 765 C C . ALA A 1 116 ? 7.073 0.871 -36.539 1.00 79.75 116 ALA A C 1
ATOM 767 O O . ALA A 1 116 ? 6.271 1.801 -36.594 1.00 79.75 116 ALA A O 1
ATOM 768 N N . PHE A 1 117 ? 7.482 0.345 -35.378 1.00 83.56 117 PHE A N 1
ATOM 769 C CA . PHE A 1 117 ? 6.914 0.657 -34.059 1.00 83.56 117 PHE A CA 1
ATOM 770 C C . PHE A 1 117 ? 7.966 1.081 -33.020 1.00 83.56 117 PHE A C 1
ATOM 772 O O . PHE A 1 117 ? 7.632 1.407 -31.879 1.00 83.56 117 PHE A O 1
ATOM 779 N N . GLY A 1 118 ? 9.235 1.105 -33.429 1.00 80.25 118 GLY A N 1
ATOM 780 C CA . GLY A 1 118 ? 10.386 1.574 -32.668 1.00 80.25 118 GLY A CA 1
ATOM 781 C C . GLY A 1 118 ? 11.631 1.651 -33.558 1.00 80.25 118 GLY A C 1
ATOM 782 O O . GLY A 1 118 ? 11.626 1.204 -34.702 1.00 80.25 118 GLY A O 1
ATOM 783 N N . THR A 1 119 ? 12.712 2.215 -33.038 1.00 85.50 119 THR A N 1
ATOM 784 C CA . THR A 1 119 ? 13.989 2.382 -33.737 1.00 85.50 119 THR A CA 1
ATOM 785 C C . THR A 1 119 ? 14.840 1.123 -33.588 1.00 85.50 119 THR A C 1
ATOM 787 O O . THR A 1 119 ? 15.444 0.902 -32.544 1.00 85.50 119 THR A O 1
ATOM 790 N N . CYS A 1 120 ? 14.901 0.296 -34.631 1.00 80.19 120 CYS A N 1
ATOM 791 C CA . CYS A 1 120 ? 15.653 -0.963 -34.620 1.00 80.19 120 CYS A CA 1
ATOM 792 C C . CYS A 1 120 ? 17.049 -0.807 -35.223 1.00 80.19 120 CYS A C 1
ATOM 794 O O . CYS A 1 120 ? 17.204 -0.201 -36.284 1.00 80.19 120 CYS A O 1
ATOM 796 N N . GLY A 1 121 ? 18.058 -1.392 -34.579 1.00 70.44 121 GLY A N 1
ATOM 797 C CA . GLY A 1 121 ? 19.436 -1.363 -35.059 1.00 70.44 121 GLY A CA 1
ATOM 798 C C . GLY A 1 121 ? 20.461 -1.515 -33.940 1.00 70.44 121 GLY A C 1
ATOM 799 O O . GLY A 1 121 ? 20.280 -1.030 -32.826 1.00 70.44 121 GLY A O 1
ATOM 800 N N . THR A 1 122 ? 21.572 -2.174 -34.259 1.00 61.66 122 THR A N 1
ATOM 801 C CA . THR A 1 122 ? 22.753 -2.283 -33.399 1.00 61.66 122 THR A CA 1
ATOM 802 C C . THR A 1 122 ? 23.804 -1.271 -33.876 1.00 61.66 122 THR A C 1
ATOM 804 O O . THR A 1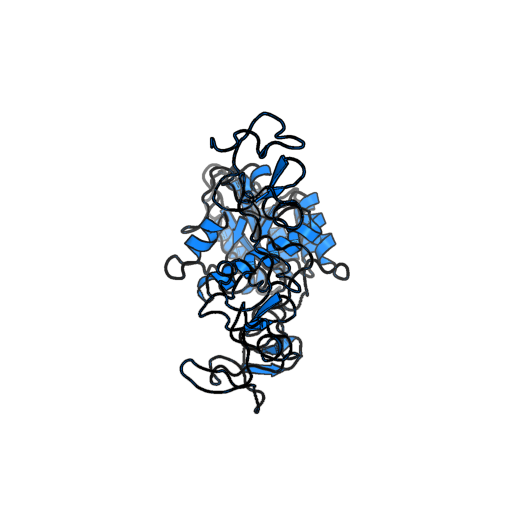 122 ? 24.560 -1.573 -34.798 1.00 61.66 122 THR A O 1
ATOM 807 N N . GLY A 1 123 ? 23.856 -0.056 -33.313 1.00 45.88 123 GLY A N 1
ATOM 808 C CA . GLY A 1 123 ? 24.891 0.921 -33.696 1.00 45.88 123 GLY A CA 1
ATOM 809 C C . GLY A 1 123 ? 24.870 2.264 -32.953 1.00 45.88 123 GLY A C 1
ATOM 810 O O . GLY A 1 123 ? 23.866 2.965 -32.952 1.00 45.88 123 GLY A O 1
ATOM 811 N N . SER A 1 124 ? 26.009 2.599 -32.341 1.00 43.53 124 SER A N 1
ATOM 812 C CA . SER A 1 124 ? 26.346 3.759 -31.498 1.00 43.53 124 SER A CA 1
ATOM 813 C C . SER A 1 124 ? 26.099 5.176 -32.049 1.00 43.53 124 SER A C 1
ATOM 815 O O . SER A 1 124 ? 26.452 5.472 -33.185 1.00 43.53 124 SER A O 1
ATOM 817 N N . GLY A 1 125 ? 25.734 6.082 -31.122 1.00 40.84 125 GLY A N 1
ATOM 818 C CA . GLY A 1 125 ? 26.178 7.492 -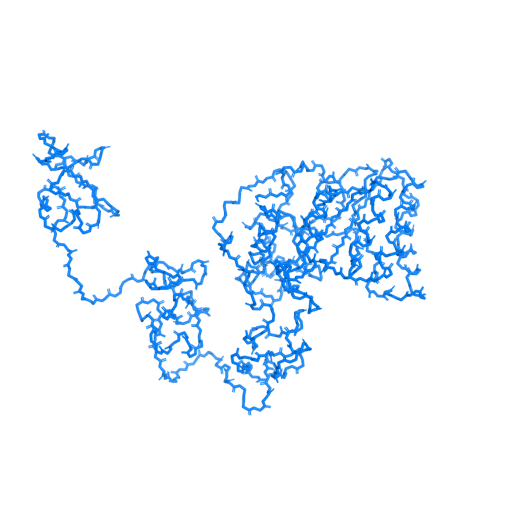31.047 1.00 40.84 125 GLY A CA 1
ATOM 819 C C . GLY A 1 125 ? 25.185 8.548 -31.566 1.00 40.84 125 GLY A C 1
ATOM 820 O O . GLY A 1 125 ? 24.862 8.552 -32.740 1.00 40.84 125 GLY A O 1
ATOM 821 N N . GLY A 1 126 ? 24.685 9.516 -30.789 1.00 37.59 126 GLY A N 1
ATOM 822 C CA . GLY A 1 126 ? 24.977 9.903 -29.411 1.00 37.59 126 GLY A CA 1
ATOM 823 C C . GLY A 1 126 ? 24.019 11.002 -28.915 1.00 37.59 126 GLY A C 1
ATOM 824 O O . GLY A 1 126 ? 23.314 11.626 -29.704 1.00 37.59 126 GLY A O 1
ATOM 825 N N . GLY A 1 127 ? 24.011 11.216 -27.595 1.00 37.25 127 GLY A N 1
ATOM 826 C CA . GLY A 1 127 ? 23.335 12.345 -26.941 1.00 37.25 127 GLY A CA 1
ATOM 827 C C . GLY A 1 127 ? 22.240 11.972 -25.939 1.00 37.25 127 GLY A C 1
ATOM 828 O O . GLY A 1 127 ? 21.112 12.421 -26.081 1.00 37.25 127 GLY A O 1
ATOM 829 N N . GLY A 1 128 ? 22.562 11.155 -24.930 1.00 34.16 128 GLY A N 1
ATOM 830 C CA . GLY A 1 128 ? 21.672 10.916 -23.786 1.00 34.16 128 GLY A CA 1
ATOM 831 C C . GLY A 1 128 ? 22.052 9.680 -22.971 1.00 34.16 128 GLY A C 1
ATOM 832 O O . GLY A 1 128 ? 21.405 8.650 -23.106 1.00 34.16 128 GLY A O 1
ATOM 833 N N . GLY A 1 129 ? 23.138 9.775 -22.192 1.00 36.81 129 GLY A N 1
ATOM 834 C CA . GLY A 1 129 ? 23.449 8.917 -21.034 1.00 36.81 129 GLY A CA 1
ATOM 835 C C . GLY A 1 129 ? 23.234 7.407 -21.187 1.00 36.81 129 GLY A C 1
ATOM 836 O O . GLY A 1 129 ? 22.431 6.829 -20.463 1.00 36.81 129 GLY A O 1
ATOM 837 N N . GLY A 1 130 ? 23.950 6.761 -22.110 1.00 39.81 130 GLY A N 1
ATOM 838 C CA . GLY A 1 130 ? 23.952 5.303 -22.234 1.00 39.81 130 GLY A CA 1
ATOM 839 C C . GLY A 1 130 ? 24.687 4.651 -21.065 1.00 39.81 130 GLY A C 1
ATOM 840 O O . GLY A 1 130 ? 25.915 4.671 -21.022 1.00 39.81 130 GLY A O 1
ATOM 841 N N . GLY A 1 131 ? 23.935 4.067 -20.135 1.00 45.12 131 GLY A N 1
ATOM 842 C CA . GLY A 1 131 ? 24.463 3.141 -19.141 1.00 45.12 131 GLY A CA 1
ATOM 843 C C . GLY A 1 131 ? 25.048 1.916 -19.832 1.00 45.12 131 GLY A C 1
ATOM 844 O O . GLY A 1 131 ? 24.300 1.046 -20.275 1.00 45.12 131 GLY A O 1
ATOM 845 N N . GLY A 1 132 ? 26.372 1.872 -19.983 1.00 52.06 132 GLY A N 1
ATOM 846 C CA . GLY A 1 132 ? 27.072 0.688 -20.476 1.00 52.06 132 GLY A CA 1
ATOM 847 C C . GLY A 1 132 ? 26.795 -0.513 -19.570 1.00 52.06 132 GLY A C 1
ATOM 848 O O . GLY A 1 132 ? 26.608 -0.352 -18.361 1.00 52.06 132 GLY A O 1
ATOM 849 N N . GLY A 1 133 ? 26.749 -1.713 -20.154 1.00 62.72 133 GLY A N 1
ATOM 850 C CA . GLY A 1 133 ? 26.716 -2.948 -19.371 1.00 62.72 133 GLY A CA 1
ATOM 851 C C . GLY A 1 133 ? 27.889 -2.971 -18.391 1.00 62.72 133 GLY A C 1
ATOM 852 O O . GLY A 1 133 ? 28.999 -2.558 -18.738 1.00 62.72 133 GLY A O 1
ATOM 853 N N . SER A 1 134 ? 27.628 -3.381 -17.155 1.00 74.69 134 SER A N 1
ATOM 854 C CA . SER A 1 134 ? 28.636 -3.431 -16.107 1.00 74.69 134 SER A CA 1
ATOM 855 C C . SER A 1 134 ? 29.750 -4.407 -16.481 1.00 74.69 134 SER A C 1
ATOM 857 O O . SER A 1 134 ? 29.509 -5.599 -16.639 1.00 74.69 134 SER A O 1
ATOM 859 N N . THR A 1 135 ? 30.978 -3.910 -16.635 1.00 73.75 135 THR A N 1
ATOM 860 C CA . THR A 1 135 ? 32.167 -4.746 -16.884 1.00 73.75 135 THR A CA 1
ATOM 861 C C . THR A 1 135 ? 33.004 -4.967 -15.626 1.00 73.75 135 THR A C 1
ATOM 863 O O . THR A 1 135 ? 33.876 -5.825 -15.608 1.00 73.75 135 THR A O 1
ATOM 866 N N . ASP A 1 136 ? 32.768 -4.167 -14.588 1.00 85.50 136 ASP A N 1
ATOM 867 C CA . ASP A 1 136 ? 33.467 -4.169 -13.300 1.00 85.50 136 ASP A CA 1
ATOM 868 C C . ASP A 1 136 ? 32.566 -4.634 -12.142 1.00 85.50 136 ASP A C 1
ATOM 870 O O . ASP A 1 136 ? 32.921 -4.469 -10.977 1.00 85.50 136 ASP A O 1
ATOM 874 N N . GLY A 1 137 ? 31.385 -5.179 -12.453 1.00 91.81 137 GLY A N 1
ATOM 875 C CA . GLY A 1 137 ? 30.395 -5.623 -11.468 1.00 91.81 137 GLY A CA 1
ATOM 876 C C . GLY A 1 137 ? 29.697 -4.483 -10.720 1.00 91.81 137 GLY A C 1
ATOM 877 O O . GLY A 1 137 ? 28.987 -4.738 -9.752 1.00 91.81 137 GLY A O 1
ATOM 878 N N . ARG A 1 138 ? 29.890 -3.221 -11.133 1.00 95.88 138 ARG A N 1
ATOM 879 C CA . ARG A 1 138 ? 29.230 -2.037 -10.563 1.00 95.88 138 ARG A CA 1
ATOM 880 C C . ARG A 1 138 ? 28.010 -1.606 -11.375 1.00 95.88 138 ARG A C 1
ATOM 882 O O . ARG A 1 138 ? 28.056 -1.589 -12.604 1.00 95.88 138 ARG A O 1
ATOM 889 N N . CYS A 1 139 ? 26.952 -1.177 -10.706 1.00 95.31 139 CYS A N 1
ATOM 890 C CA . CYS A 1 139 ? 25.713 -0.705 -11.322 1.00 95.31 139 CYS A CA 1
ATOM 891 C C . CYS A 1 139 ? 25.115 0.454 -10.531 1.00 95.31 139 CYS A C 1
ATOM 893 O O . CYS A 1 139 ? 25.506 0.696 -9.392 1.00 95.31 139 CYS A O 1
ATOM 895 N N . GLY A 1 140 ? 24.155 1.163 -11.119 1.00 90.94 140 GLY A N 1
ATOM 896 C CA . GLY A 1 140 ? 23.446 2.237 -10.429 1.00 90.94 140 GLY A CA 1
ATOM 897 C C . GLY A 1 140 ? 23.848 3.635 -10.879 1.00 90.94 140 GLY A C 1
ATOM 898 O O . GLY A 1 140 ? 24.842 3.838 -11.588 1.00 90.94 140 GLY A O 1
ATOM 899 N N . ALA A 1 141 ? 23.073 4.625 -10.437 1.00 88.00 141 ALA A N 1
ATOM 900 C CA . ALA A 1 141 ? 23.263 6.024 -10.819 1.00 88.00 141 ALA A CA 1
ATOM 901 C C . ALA A 1 141 ? 24.653 6.558 -10.426 1.00 88.00 141 ALA A C 1
ATOM 903 O O . ALA A 1 141 ? 25.309 7.239 -11.215 1.00 88.00 141 ALA A O 1
ATOM 904 N N . ASN A 1 142 ? 25.150 6.145 -9.257 1.00 90.00 142 ASN A N 1
ATOM 905 C CA . ASN A 1 142 ? 26.461 6.537 -8.730 1.00 90.00 142 ASN A CA 1
ATOM 906 C C . ASN A 1 142 ? 27.646 5.927 -9.498 1.00 90.00 142 ASN A C 1
ATOM 908 O O . ASN A 1 142 ? 28.781 6.361 -9.328 1.00 90.00 142 ASN A O 1
ATOM 912 N N . PHE A 1 143 ? 27.393 4.947 -10.370 1.00 91.06 143 PHE A N 1
ATOM 913 C CA . PHE A 1 143 ? 28.418 4.227 -11.129 1.00 91.06 143 PHE A CA 1
ATOM 914 C C . PHE A 1 143 ? 28.290 4.486 -12.631 1.00 91.06 143 PHE A C 1
ATOM 916 O O . PHE A 1 143 ? 28.560 3.613 -13.452 1.00 91.06 143 PHE A O 1
ATOM 923 N N . GLY A 1 144 ? 27.864 5.699 -13.000 1.00 87.00 144 GLY A N 1
ATOM 924 C CA . GLY A 1 144 ? 27.709 6.109 -14.396 1.00 87.00 144 GLY A CA 1
ATOM 925 C C . GLY A 1 144 ? 26.480 5.498 -15.068 1.00 87.00 144 GLY A C 1
ATOM 926 O O . GLY A 1 144 ? 26.511 5.235 -16.269 1.00 87.00 144 GLY A O 1
ATOM 927 N N . ASN A 1 145 ? 25.412 5.251 -14.300 1.00 88.38 145 ASN A N 1
ATOM 928 C CA . ASN A 1 145 ? 24.174 4.618 -14.765 1.00 88.38 145 ASN A CA 1
ATOM 929 C C . ASN A 1 145 ? 24.374 3.215 -15.370 1.00 88.38 145 ASN A C 1
ATOM 931 O O . ASN A 1 145 ? 23.562 2.777 -16.186 1.00 88.38 145 ASN A O 1
ATOM 935 N N . LYS A 1 146 ? 25.450 2.508 -14.996 1.00 91.50 146 LYS A N 1
ATOM 936 C CA . LYS A 1 146 ? 25.730 1.144 -15.466 1.00 91.50 146 LYS A CA 1
ATOM 937 C C . LYS A 1 146 ? 24.606 0.184 -15.080 1.00 91.50 146 LYS A C 1
ATOM 939 O O . LYS A 1 146 ? 24.037 0.295 -13.992 1.00 91.50 146 LYS A O 1
ATOM 944 N N . LYS A 1 147 ? 24.327 -0.775 -15.963 1.00 91.19 147 LYS A N 1
ATOM 945 C CA . LYS A 1 147 ? 23.313 -1.820 -15.760 1.00 91.19 147 LYS A CA 1
ATOM 946 C C . LYS A 1 147 ? 23.960 -3.195 -15.639 1.00 91.19 147 LYS A C 1
ATOM 948 O O . LYS A 1 147 ? 24.956 -3.458 -16.309 1.00 91.19 147 LYS A O 1
ATOM 953 N N . CYS A 1 148 ? 23.382 -4.057 -14.816 1.00 91.50 148 CYS A N 1
ATOM 954 C CA . CYS A 1 148 ? 23.802 -5.448 -14.686 1.00 91.50 148 CYS A CA 1
ATOM 955 C C . CYS A 1 148 ? 23.375 -6.296 -15.885 1.00 91.50 148 CYS A C 1
ATOM 957 O O . CYS A 1 148 ? 22.626 -5.832 -16.755 1.00 91.50 148 CYS A O 1
ATOM 959 N N . ALA A 1 149 ? 23.862 -7.539 -15.938 1.00 89.25 149 ALA A N 1
ATOM 960 C CA . ALA A 1 149 ? 23.409 -8.502 -16.930 1.00 89.25 149 ALA A CA 1
ATOM 961 C C . ALA A 1 149 ? 21.903 -8.797 -16.785 1.00 89.25 149 ALA A C 1
ATOM 963 O O . ALA A 1 149 ? 21.281 -8.515 -15.762 1.00 89.25 149 ALA A O 1
ATOM 964 N N . ALA A 1 150 ? 21.299 -9.382 -17.822 1.00 86.00 150 ALA A N 1
ATOM 965 C CA . ALA A 1 150 ? 19.857 -9.643 -17.866 1.00 86.00 150 ALA A CA 1
ATOM 966 C C . ALA A 1 150 ? 19.353 -10.540 -16.716 1.00 86.00 150 ALA A C 1
ATOM 968 O O . ALA A 1 150 ? 18.207 -10.418 -16.298 1.00 86.00 150 ALA A O 1
ATOM 969 N N . ASN A 1 151 ? 20.207 -11.427 -16.209 1.00 88.75 151 ASN A N 1
ATOM 970 C CA . ASN A 1 151 ? 19.923 -12.345 -15.108 1.00 88.75 151 ASN A CA 1
ATOM 971 C C . ASN A 1 151 ? 20.433 -11.839 -13.749 1.00 88.75 151 ASN A C 1
ATOM 973 O O . ASN A 1 151 ? 20.470 -12.617 -12.801 1.00 88.75 151 ASN A O 1
ATOM 977 N N . GLU A 1 152 ? 20.863 -10.581 -13.662 1.00 94.44 152 GLU A N 1
ATOM 978 C CA . GLU A 1 152 ? 21.442 -9.995 -12.459 1.00 94.44 152 GLU A CA 1
ATOM 979 C C . GLU A 1 152 ? 20.626 -8.807 -11.948 1.00 94.44 152 GLU A C 1
ATOM 981 O O . GLU A 1 152 ? 19.965 -8.060 -12.679 1.00 94.44 152 GLU A O 1
ATOM 986 N N . CYS A 1 153 ? 20.715 -8.641 -10.643 1.00 95.81 153 CYS A N 1
ATOM 987 C CA . CYS A 1 153 ? 20.129 -7.583 -9.856 1.00 95.81 153 CYS A CA 1
ATOM 988 C C . CYS A 1 153 ? 21.190 -6.535 -9.532 1.00 95.81 153 CYS A C 1
ATOM 990 O O . CYS A 1 153 ? 22.381 -6.839 -9.515 1.00 95.81 153 CYS A O 1
ATOM 992 N N . CYS A 1 154 ? 20.753 -5.306 -9.269 1.00 95.88 154 CYS A N 1
ATOM 993 C CA . CYS A 1 154 ? 21.628 -4.225 -8.844 1.00 95.88 154 CYS A CA 1
ATOM 994 C C . CYS A 1 154 ? 21.330 -3.901 -7.384 1.00 95.88 154 CYS A C 1
ATOM 996 O O . CYS A 1 154 ? 20.285 -3.319 -7.105 1.00 95.88 154 CYS A O 1
ATOM 998 N N . SER A 1 155 ? 22.225 -4.267 -6.469 1.00 95.69 155 SER A N 1
ATOM 999 C CA . SER A 1 155 ? 22.025 -4.021 -5.038 1.00 95.69 155 SER A CA 1
ATOM 1000 C C . SER A 1 155 ? 21.966 -2.525 -4.714 1.00 95.69 155 SER A C 1
ATOM 1002 O O . SER A 1 155 ? 22.436 -1.687 -5.493 1.00 95.69 155 SER A O 1
ATOM 1004 N N . ILE A 1 156 ? 21.454 -2.173 -3.534 1.00 93.94 156 ILE A N 1
ATOM 1005 C CA . ILE A 1 156 ? 21.451 -0.785 -3.041 1.00 93.94 156 ILE A CA 1
ATOM 1006 C C . ILE A 1 156 ? 22.861 -0.177 -3.011 1.00 93.94 156 ILE A C 1
ATOM 1008 O O . ILE A 1 156 ? 23.059 0.979 -3.381 1.00 93.94 156 ILE A O 1
ATOM 1012 N N . GLU A 1 157 ? 23.864 -1.000 -2.702 1.00 94.69 157 GLU A N 1
ATOM 1013 C CA . GLU A 1 157 ? 25.276 -0.616 -2.692 1.00 94.69 157 GLU A CA 1
ATOM 1014 C C . GLU A 1 157 ? 25.868 -0.454 -4.097 1.00 94.69 157 GLU A C 1
ATOM 1016 O O . GLU A 1 157 ? 27.003 -0.006 -4.231 1.00 94.69 157 GLU A O 1
ATOM 1021 N N . GLY A 1 158 ? 25.127 -0.795 -5.156 1.00 95.69 158 GLY A N 1
ATOM 1022 C CA . GLY A 1 158 ? 25.517 -0.620 -6.554 1.00 95.69 158 GLY A CA 1
ATOM 1023 C C . GLY A 1 158 ? 26.423 -1.728 -7.085 1.00 95.69 158 GLY A C 1
ATOM 1024 O O . GLY A 1 158 ? 27.372 -1.433 -7.822 1.00 95.69 158 GLY A O 1
ATOM 1025 N N . TYR A 1 159 ? 26.164 -2.974 -6.689 1.00 96.31 159 TYR A N 1
ATOM 1026 C CA . TYR A 1 159 ? 26.841 -4.168 -7.197 1.00 96.31 159 TYR A CA 1
ATOM 1027 C C . TYR A 1 159 ? 25.882 -5.072 -7.968 1.00 96.31 159 TYR A C 1
ATOM 1029 O O . TYR A 1 159 ? 24.718 -5.214 -7.596 1.00 96.31 159 TYR A O 1
ATOM 1037 N N . CYS A 1 160 ? 26.395 -5.697 -9.024 1.00 97.12 160 CYS A N 1
ATOM 1038 C CA . CYS A 1 160 ? 25.684 -6.728 -9.764 1.00 97.12 160 CYS A CA 1
ATOM 1039 C C . CYS A 1 160 ? 25.808 -8.085 -9.076 1.00 97.12 160 CYS A C 1
ATOM 1041 O O . CYS A 1 160 ? 26.902 -8.477 -8.671 1.00 97.12 160 CYS A O 1
ATOM 1043 N N . GLY A 1 161 ? 24.693 -8.803 -8.965 1.00 95.06 161 GLY A N 1
ATOM 1044 C CA . GLY A 1 161 ? 24.662 -10.146 -8.395 1.00 95.06 161 GLY A CA 1
ATOM 1045 C C . GLY A 1 161 ? 23.276 -10.775 -8.457 1.00 95.06 161 GLY A C 1
ATOM 1046 O O . GLY A 1 161 ? 22.335 -10.176 -8.971 1.00 95.06 161 GLY A O 1
ATOM 1047 N N . THR A 1 162 ? 23.152 -11.998 -7.948 1.00 95.94 162 THR A N 1
ATOM 1048 C CA . THR A 1 162 ? 21.913 -12.795 -8.022 1.00 95.94 162 THR A CA 1
ATOM 1049 C C . THR A 1 162 ? 21.427 -13.285 -6.660 1.00 95.94 162 THR A C 1
ATOM 1051 O O . THR A 1 162 ? 20.559 -14.150 -6.614 1.00 95.94 162 THR A O 1
ATOM 1054 N N . SER A 1 163 ? 22.041 -12.836 -5.559 1.00 95.25 163 SER A N 1
ATOM 1055 C CA . SER A 1 163 ? 21.578 -13.216 -4.220 1.00 95.25 163 SER A CA 1
ATOM 1056 C C . SER A 1 163 ? 20.347 -12.410 -3.824 1.00 95.25 163 SER A C 1
ATOM 1058 O O . SER A 1 163 ? 20.087 -11.342 -4.384 1.00 95.25 163 SER A O 1
ATOM 1060 N N . ASP A 1 164 ? 19.637 -12.890 -2.813 1.00 93.56 164 ASP A N 1
ATOM 1061 C CA . ASP A 1 164 ? 18.458 -12.224 -2.266 1.00 93.56 164 ASP A CA 1
ATOM 1062 C C . ASP A 1 164 ? 18.772 -10.779 -1.854 1.00 93.56 164 ASP A C 1
ATOM 1064 O O . ASP A 1 164 ? 18.020 -9.870 -2.187 1.00 93.56 164 ASP A O 1
ATOM 1068 N N . GLU A 1 165 ? 19.930 -10.518 -1.237 1.00 92.06 165 GLU A N 1
ATOM 1069 C CA . GLU A 1 165 ? 20.356 -9.162 -0.853 1.00 92.06 165 GLU A CA 1
ATOM 1070 C C . GLU A 1 165 ? 20.605 -8.242 -2.058 1.00 92.06 165 GLU A C 1
ATOM 1072 O O . GLU A 1 165 ? 20.549 -7.020 -1.933 1.00 92.06 165 GLU A O 1
ATOM 1077 N N . HIS A 1 166 ? 20.892 -8.806 -3.236 1.00 94.88 166 HIS A N 1
ATOM 1078 C CA . HIS A 1 166 ? 20.997 -8.020 -4.463 1.00 94.88 166 HIS A CA 1
ATOM 1079 C C . HIS A 1 166 ? 19.627 -7.742 -5.068 1.00 94.88 166 HIS A C 1
ATOM 1081 O O . HIS A 1 166 ? 19.457 -6.675 -5.649 1.00 94.88 166 HIS A O 1
ATOM 1087 N N . CYS A 1 167 ? 18.702 -8.702 -4.988 1.00 94.56 167 CYS A N 1
ATOM 1088 C CA . CYS A 1 167 ? 17.461 -8.730 -5.764 1.00 94.56 167 CYS A CA 1
ATOM 1089 C C . CYS A 1 167 ? 16.226 -8.218 -5.026 1.00 94.56 167 CYS A C 1
ATOM 1091 O O . CYS A 1 167 ? 15.274 -7.782 -5.686 1.00 94.56 167 CYS A O 1
ATOM 1093 N N . MET A 1 168 ? 16.244 -8.237 -3.692 1.00 93.81 168 MET A N 1
ATOM 1094 C CA . MET A 1 168 ? 15.070 -7.932 -2.889 1.00 93.81 168 MET A CA 1
ATOM 1095 C C . MET A 1 168 ? 14.611 -6.485 -3.068 1.00 93.81 168 MET A C 1
ATOM 1097 O O . MET A 1 168 ? 15.393 -5.535 -3.038 1.00 93.81 168 MET A O 1
ATOM 1101 N N . ALA A 1 169 ? 13.305 -6.315 -3.243 1.00 93.69 169 ALA A N 1
ATOM 1102 C CA . ALA A 1 169 ? 12.659 -5.016 -3.124 1.00 93.69 169 ALA A CA 1
ATOM 1103 C C . ALA A 1 169 ? 12.532 -4.610 -1.639 1.00 93.69 169 ALA A C 1
ATOM 1105 O O . ALA A 1 169 ? 12.315 -5.496 -0.805 1.00 93.69 169 ALA A O 1
ATOM 1106 N N . PRO A 1 170 ? 12.617 -3.307 -1.311 1.00 92.44 170 PRO A N 1
ATOM 1107 C CA . PRO A 1 170 ? 12.760 -2.164 -2.225 1.00 92.44 170 PRO A CA 1
ATOM 1108 C C . PRO A 1 170 ? 14.216 -1.828 -2.601 1.00 92.44 170 PRO A C 1
ATOM 1110 O O . PRO A 1 170 ? 14.440 -0.947 -3.429 1.00 92.44 170 PRO A O 1
ATOM 1113 N N . ASP A 1 171 ? 15.194 -2.516 -2.011 1.00 92.19 171 ASP A N 1
ATOM 1114 C CA . ASP A 1 171 ? 16.613 -2.138 -2.053 1.00 92.19 171 ASP A CA 1
ATOM 1115 C C . ASP A 1 171 ? 17.270 -2.333 -3.427 1.00 92.19 171 ASP A C 1
ATOM 1117 O O . ASP A 1 171 ? 18.198 -1.606 -3.796 1.00 92.19 171 ASP A O 1
ATOM 1121 N N . CYS A 1 172 ? 16.782 -3.290 -4.219 1.00 92.94 172 CYS A N 1
ATOM 1122 C CA . CYS A 1 172 ? 17.272 -3.506 -5.572 1.00 92.94 172 CYS A CA 1
ATOM 1123 C C . CYS A 1 172 ? 16.974 -2.299 -6.469 1.00 92.94 172 CYS A C 1
ATOM 1125 O O . CYS A 1 172 ? 15.819 -1.928 -6.703 1.00 92.94 172 CYS A O 1
ATOM 1127 N N . GLN A 1 173 ? 18.017 -1.719 -7.062 1.00 91.69 173 GLN A N 1
ATOM 1128 C CA . GLN A 1 173 ? 17.895 -0.598 -7.985 1.00 91.69 173 GLN A CA 1
ATOM 1129 C C . GLN A 1 173 ? 17.348 -1.083 -9.340 1.00 91.69 173 GLN A C 1
ATOM 1131 O O . GLN A 1 173 ? 18.085 -1.283 -10.309 1.00 91.69 173 GLN A O 1
ATOM 1136 N N . PHE A 1 174 ? 16.030 -1.260 -9.424 1.00 89.44 174 PHE A N 1
ATOM 1137 C CA . PHE A 1 174 ? 15.319 -1.911 -10.534 1.00 89.44 174 PHE A CA 1
ATOM 1138 C C . PHE A 1 174 ? 15.529 -1.284 -11.920 1.00 89.44 174 PHE A C 1
ATOM 1140 O O . PHE A 1 174 ? 15.378 -1.965 -12.934 1.00 89.44 174 PHE A O 1
ATOM 1147 N N . ALA A 1 175 ? 15.935 -0.012 -11.991 1.00 85.06 175 ALA A N 1
ATOM 1148 C CA . ALA A 1 175 ? 16.321 0.644 -13.244 1.00 85.06 175 ALA A CA 1
ATOM 1149 C C . ALA A 1 175 ? 17.664 0.135 -13.818 1.00 85.06 175 ALA A C 1
ATOM 1151 O O . ALA A 1 175 ? 17.935 0.302 -15.014 1.00 85.06 175 ALA A O 1
ATOM 1152 N N . PHE A 1 176 ? 18.497 -0.479 -12.972 1.00 90.56 176 PHE A N 1
ATOM 1153 C CA . PHE A 1 176 ? 19.857 -0.921 -13.279 1.00 90.56 176 PHE A CA 1
ATOM 1154 C C . PHE A 1 176 ? 20.063 -2.434 -13.121 1.00 90.56 176 PHE A C 1
ATOM 1156 O O . PHE A 1 176 ? 21.023 -2.957 -13.680 1.00 90.56 176 PHE A O 1
ATOM 1163 N N . GLY A 1 177 ? 19.172 -3.137 -12.418 1.00 89.88 177 GLY A N 1
ATOM 1164 C CA . GLY A 1 177 ? 19.152 -4.598 -12.311 1.00 89.88 177 GLY A CA 1
ATOM 1165 C C . GLY A 1 177 ? 17.924 -5.199 -12.997 1.00 89.88 177 GLY A C 1
ATOM 1166 O O . GLY A 1 177 ? 16.838 -5.150 -12.419 1.00 89.88 177 GLY A O 1
ATOM 1167 N N . PRO A 1 178 ? 18.043 -5.768 -14.209 1.00 85.06 178 PRO A N 1
ATOM 1168 C CA . PRO A 1 178 ? 16.904 -6.363 -14.906 1.00 85.06 178 PRO A CA 1
ATOM 1169 C C . PRO A 1 178 ? 16.206 -7.478 -14.115 1.00 85.06 178 PRO A C 1
ATOM 1171 O O . PRO A 1 178 ? 14.986 -7.592 -14.206 1.00 85.06 178 PRO A O 1
ATOM 1174 N N . ALA A 1 179 ? 16.949 -8.239 -13.304 1.00 88.38 179 ALA A N 1
ATOM 1175 C CA . ALA A 1 179 ? 16.409 -9.353 -12.526 1.00 88.38 179 ALA A CA 1
ATOM 1176 C C . ALA A 1 179 ? 15.866 -8.969 -11.135 1.00 88.38 179 ALA A C 1
ATOM 1178 O O . ALA A 1 179 ? 15.445 -9.861 -10.409 1.00 88.38 179 ALA A O 1
ATOM 1179 N N . CYS A 1 180 ? 15.851 -7.680 -10.757 1.00 92.00 180 CYS A N 1
ATOM 1180 C CA . CYS A 1 180 ? 15.263 -7.243 -9.483 1.00 92.00 180 CYS A CA 1
ATOM 1181 C C . CYS A 1 180 ? 13.819 -7.745 -9.325 1.00 92.00 180 CYS A C 1
ATOM 1183 O O . CYS A 1 180 ? 13.029 -7.640 -10.267 1.00 92.00 180 CYS A O 1
ATOM 1185 N N . ASP A 1 181 ? 13.422 -8.138 -8.114 1.00 92.31 181 ASP A N 1
ATOM 1186 C CA . ASP A 1 181 ? 12.062 -8.633 -7.850 1.00 92.31 181 ASP A CA 1
ATOM 1187 C C . ASP A 1 181 ? 10.983 -7.595 -8.188 1.00 92.31 181 ASP A C 1
ATOM 1189 O O . ASP A 1 181 ? 9.904 -7.924 -8.684 1.00 92.31 181 ASP A O 1
ATOM 1193 N N . ALA A 1 182 ? 11.294 -6.307 -8.007 1.00 90.31 182 ALA A N 1
ATOM 1194 C CA . ALA A 1 182 ? 10.431 -5.191 -8.398 1.00 90.31 182 ALA A CA 1
ATOM 1195 C C . ALA A 1 182 ? 10.045 -5.216 -9.894 1.00 90.31 182 ALA A C 1
ATOM 1197 O O . ALA A 1 182 ? 8.970 -4.743 -10.285 1.00 90.31 182 ALA A O 1
ATOM 1198 N N . ASN A 1 183 ? 10.889 -5.802 -10.751 1.00 89.00 183 ASN A N 1
ATOM 1199 C CA . ASN A 1 183 ? 10.629 -5.933 -12.183 1.00 89.00 183 ASN A CA 1
ATOM 1200 C C . ASN A 1 183 ? 9.702 -7.105 -12.525 1.00 89.00 183 ASN A C 1
ATOM 1202 O O . ASN A 1 183 ? 9.128 -7.093 -13.616 1.00 89.00 183 ASN A O 1
ATOM 1206 N N . LEU A 1 184 ? 9.458 -8.041 -11.600 1.00 87.31 184 LEU A N 1
ATOM 1207 C CA . LEU A 1 184 ? 8.485 -9.116 -11.794 1.00 87.31 184 LEU A CA 1
ATOM 1208 C C . LEU A 1 184 ? 7.097 -8.541 -12.098 1.00 87.31 184 LEU A C 1
ATOM 1210 O O . LEU A 1 184 ? 6.714 -7.471 -11.615 1.00 87.31 184 LEU A O 1
ATOM 1214 N N . VAL A 1 185 ? 6.360 -9.238 -12.958 1.00 89.50 185 VAL A N 1
ATOM 1215 C CA . VAL A 1 185 ? 5.016 -8.852 -13.388 1.00 89.50 185 VAL A CA 1
ATOM 1216 C C . VAL A 1 185 ? 4.074 -10.002 -13.046 1.00 89.50 185 VAL A C 1
ATOM 1218 O O . VAL A 1 185 ? 4.276 -11.106 -13.564 1.00 89.50 185 VAL A O 1
ATOM 1221 N N . PRO A 1 186 ? 3.037 -9.759 -12.226 1.00 90.88 186 PRO A N 1
ATOM 1222 C CA . PRO A 1 186 ? 2.006 -10.751 -11.953 1.00 90.88 186 PRO A CA 1
ATOM 1223 C C . PRO A 1 186 ? 1.364 -11.284 -13.227 1.00 90.88 186 PRO A C 1
ATOM 1225 O O . PRO A 1 186 ? 1.275 -10.598 -14.249 1.00 90.88 186 PRO A O 1
ATOM 1228 N N . LYS A 1 187 ? 0.868 -12.518 -13.172 1.00 85.19 187 LYS A N 1
ATOM 1229 C CA . LYS A 1 187 ? 0.153 -13.110 -14.309 1.00 85.19 187 LYS A CA 1
ATOM 1230 C C . LYS A 1 187 ? -1.203 -12.421 -14.516 1.00 85.19 187 LYS A C 1
ATOM 1232 O O . LYS A 1 187 ? -1.748 -11.781 -13.620 1.00 85.19 187 LYS A O 1
ATOM 1237 N N . GLY A 1 188 ? -1.785 -12.605 -15.699 1.00 83.00 188 GLY A N 1
ATOM 1238 C CA . GLY A 1 188 ? -3.118 -12.097 -16.035 1.00 83.00 188 GLY A CA 1
ATOM 1239 C C . GLY A 1 188 ? -3.110 -10.731 -16.726 1.00 83.00 188 GLY A C 1
ATOM 1240 O O . GLY A 1 188 ? -2.072 -10.204 -17.114 1.00 83.00 188 GLY A O 1
ATOM 1241 N N . THR A 1 189 ? -4.301 -10.176 -16.949 1.00 83.50 189 THR A N 1
ATOM 1242 C CA . THR A 1 189 ? -4.480 -8.946 -17.739 1.00 83.50 189 THR A CA 1
ATOM 1243 C C . THR A 1 189 ? -4.032 -7.706 -16.967 1.00 83.50 189 THR A C 1
ATOM 1245 O O . THR A 1 189 ? -4.439 -7.520 -15.824 1.00 83.50 189 THR A O 1
ATOM 1248 N N . ASN A 1 190 ? -3.277 -6.805 -17.590 1.00 88.62 190 ASN A N 1
ATOM 1249 C CA . ASN A 1 190 ? -2.925 -5.530 -16.961 1.00 88.62 190 ASN A CA 1
ATOM 1250 C C . ASN A 1 190 ? -4.184 -4.709 -16.597 1.00 88.62 190 ASN A C 1
ATOM 1252 O O . ASN A 1 190 ? -5.170 -4.703 -17.337 1.00 88.62 190 ASN A O 1
ATOM 1256 N N . THR A 1 191 ? -4.168 -4.034 -15.449 1.00 90.31 191 THR A N 1
ATOM 1257 C CA . THR A 1 191 ? -5.303 -3.261 -14.922 1.00 90.31 191 THR A CA 1
ATOM 1258 C C . THR A 1 191 ? -5.310 -1.785 -15.343 1.00 90.31 191 THR A C 1
ATOM 1260 O O . THR A 1 191 ? -6.195 -1.023 -14.938 1.00 90.31 191 THR A O 1
ATOM 1263 N N . SER A 1 192 ? -4.377 -1.371 -16.203 1.00 87.69 192 SER A N 1
ATOM 1264 C CA . SER A 1 192 ? -4.298 -0.024 -16.786 1.00 87.69 192 SER A CA 1
ATOM 1265 C C . SER A 1 192 ? -5.553 0.376 -17.564 1.00 87.69 192 SER A C 1
ATOM 1267 O O . SER A 1 192 ? -5.896 1.554 -17.616 1.00 87.69 192 SER A O 1
ATOM 1269 N N . THR A 1 193 ? -6.266 -0.605 -18.119 1.00 83.62 193 THR A N 1
ATOM 1270 C CA . THR A 1 193 ? -7.494 -0.413 -18.905 1.00 83.62 193 THR A CA 1
ATOM 1271 C C . THR A 1 193 ? -8.778 -0.572 -18.090 1.00 83.62 193 THR A C 1
ATOM 1273 O O . THR A 1 193 ? -9.867 -0.398 -18.638 1.00 83.62 193 THR A O 1
ATOM 1276 N N . LEU A 1 194 ? -8.689 -0.890 -16.790 1.00 87.94 194 LEU A N 1
ATOM 1277 C CA . LEU A 1 194 ? -9.878 -0.972 -15.942 1.00 87.94 194 LEU A CA 1
ATOM 1278 C C . LEU A 1 194 ? -10.575 0.387 -15.875 1.00 87.94 194 LEU A C 1
ATOM 1280 O O . LEU A 1 194 ? -9.934 1.421 -15.672 1.00 87.94 194 LEU A O 1
ATOM 1284 N N . ALA A 1 195 ? -11.903 0.373 -15.988 1.00 91.69 195 ALA A N 1
ATOM 1285 C CA . ALA A 1 195 ? -12.711 1.554 -15.732 1.00 91.69 195 ALA A CA 1
ATOM 1286 C C . ALA A 1 195 ? -12.542 1.985 -14.267 1.00 91.69 195 ALA A C 1
ATOM 1288 O O . ALA A 1 195 ? -12.649 1.175 -13.346 1.00 91.69 195 ALA A O 1
ATOM 1289 N N . ARG A 1 196 ? -12.283 3.277 -14.054 1.00 95.75 196 ARG A N 1
ATOM 1290 C CA . ARG A 1 196 ? -12.056 3.872 -12.729 1.00 95.75 196 ARG A CA 1
ATOM 1291 C C . ARG A 1 196 ? -13.093 4.967 -12.476 1.00 95.75 196 ARG A C 1
ATOM 1293 O O . ARG A 1 196 ? -12.756 6.153 -12.534 1.00 95.75 196 ARG A O 1
ATOM 1300 N N . PRO A 1 197 ? -14.374 4.607 -12.269 1.00 94.00 197 PRO A N 1
ATOM 1301 C CA . PRO A 1 197 ? -15.356 5.581 -11.818 1.00 94.00 197 PRO A CA 1
ATOM 1302 C C . PRO A 1 197 ? -14.953 6.108 -10.437 1.00 94.00 197 PRO A C 1
ATOM 1304 O O . PRO A 1 197 ? -14.311 5.412 -9.650 1.00 94.00 197 PRO A O 1
ATOM 1307 N N . THR A 1 198 ? -15.328 7.348 -10.135 1.00 91.75 198 THR A N 1
ATOM 1308 C CA . THR A 1 198 ? -15.262 7.832 -8.753 1.00 91.75 198 THR A CA 1
ATOM 1309 C C . THR A 1 198 ? -16.296 7.056 -7.932 1.00 91.75 198 THR A C 1
ATOM 1311 O O . THR A 1 198 ? -17.467 7.030 -8.308 1.00 91.75 198 THR A O 1
ATOM 1314 N N . LEU A 1 199 ? -15.861 6.421 -6.841 1.00 93.88 199 LEU A N 1
ATOM 1315 C CA . LEU A 1 199 ? -16.719 5.686 -5.911 1.00 93.88 199 LEU A CA 1
ATOM 1316 C C . LEU A 1 199 ? -16.820 6.463 -4.597 1.00 93.88 199 LEU A C 1
ATOM 1318 O O . LEU A 1 199 ? -15.809 6.941 -4.087 1.00 93.88 199 LEU A O 1
ATOM 1322 N N . GLY A 1 200 ? -18.033 6.585 -4.059 1.00 94.12 200 GLY A N 1
ATOM 1323 C CA . GLY A 1 200 ? -18.270 7.279 -2.793 1.00 94.12 200 GLY A CA 1
ATOM 1324 C C . GLY A 1 200 ? -17.916 8.771 -2.808 1.00 94.12 200 GLY A C 1
ATOM 1325 O O . GLY A 1 200 ? -17.764 9.398 -3.858 1.00 94.12 200 GLY A O 1
ATOM 1326 N N . SER A 1 201 ? -17.833 9.349 -1.609 1.00 94.31 201 SER A N 1
ATOM 1327 C CA . SER A 1 201 ? -17.521 10.768 -1.380 1.00 94.31 201 SER A CA 1
ATOM 1328 C C . SER A 1 201 ? -16.169 10.996 -0.701 1.00 94.31 201 SER A C 1
ATOM 1330 O O . SER A 1 201 ? -15.800 12.144 -0.458 1.00 94.31 201 SER A O 1
ATOM 1332 N N . VAL A 1 202 ? -15.443 9.927 -0.359 1.00 96.88 202 VAL A N 1
ATOM 1333 C CA . VAL A 1 202 ? -14.093 10.033 0.206 1.00 96.88 202 VAL A CA 1
ATOM 1334 C C . VAL A 1 202 ? -13.145 10.554 -0.873 1.00 96.88 202 VAL A C 1
ATOM 1336 O O . VAL A 1 202 ? -13.197 10.123 -2.026 1.00 96.88 202 VAL A O 1
ATOM 1339 N N . SER A 1 203 ? -12.283 11.503 -0.511 1.00 95.31 203 SER A N 1
ATOM 1340 C CA . SER A 1 203 ? -11.349 12.138 -1.443 1.00 95.31 203 SER A CA 1
ATOM 1341 C C . SER A 1 203 ? -10.394 11.126 -2.085 1.00 95.31 203 SER A C 1
ATOM 1343 O O . SER A 1 203 ? -9.989 10.140 -1.468 1.00 95.31 203 SER A O 1
ATOM 1345 N N . VAL A 1 204 ? -10.026 11.380 -3.343 1.00 96.19 204 VAL A N 1
ATOM 1346 C CA . VAL A 1 204 ? -9.025 10.606 -4.093 1.00 96.19 204 VAL A CA 1
ATOM 1347 C C . VAL A 1 204 ? -7.831 11.493 -4.438 1.00 96.19 204 VAL A C 1
ATOM 1349 O O . VAL A 1 204 ? -8.010 12.662 -4.781 1.00 96.19 204 VAL A O 1
ATOM 1352 N N . GLY A 1 205 ? -6.621 10.935 -4.376 1.00 94.31 205 GLY A N 1
ATOM 1353 C CA . GLY A 1 205 ? -5.370 11.684 -4.506 1.00 94.31 205 GLY A CA 1
ATOM 1354 C C . GLY A 1 205 ? -5.226 12.793 -3.458 1.00 94.31 205 GLY A C 1
ATOM 1355 O O . GLY A 1 205 ? -5.709 12.665 -2.333 1.00 94.31 205 GLY A O 1
ATOM 1356 N N . GLY A 1 206 ? -4.574 13.888 -3.853 1.00 93.81 206 GLY A N 1
ATOM 1357 C CA . GLY A 1 206 ? -4.384 15.074 -3.012 1.00 93.81 206 GLY A CA 1
ATOM 1358 C C . GLY A 1 206 ? -3.497 14.833 -1.788 1.00 93.81 206 GLY A C 1
ATOM 1359 O O . GLY A 1 206 ? -2.718 13.883 -1.751 1.00 93.81 206 GLY A O 1
ATOM 1360 N N . GLU A 1 207 ? -3.634 15.699 -0.783 1.00 92.38 207 GLU A N 1
ATOM 1361 C CA . GLU A 1 207 ? -2.808 15.708 0.438 1.00 92.38 207 GLU A CA 1
ATOM 1362 C C . GLU A 1 207 ? -3.006 14.478 1.341 1.00 92.38 207 GLU A C 1
ATOM 1364 O O . GLU A 1 207 ? -2.218 14.252 2.252 1.00 92.38 207 GLU A O 1
ATOM 1369 N N . GLY A 1 208 ? -4.021 13.656 1.066 1.00 94.75 208 GLY A N 1
ATOM 1370 C CA . GLY A 1 208 ? -4.300 12.412 1.773 1.00 94.75 208 GLY A CA 1
ATOM 1371 C C . GLY A 1 208 ? -5.163 12.557 3.028 1.00 94.75 208 GLY A C 1
ATOM 1372 O O . GLY A 1 208 ? -5.619 13.635 3.406 1.00 94.75 208 GLY A O 1
ATOM 1373 N N . ILE A 1 209 ? -5.456 11.412 3.636 1.00 97.81 209 ILE A N 1
ATOM 1374 C CA . ILE A 1 209 ? -6.415 11.253 4.731 1.00 97.81 209 ILE A CA 1
ATOM 1375 C C . ILE A 1 209 ? -5.653 10.858 5.992 1.00 97.81 209 ILE A C 1
ATOM 1377 O O . ILE A 1 209 ? -5.018 9.809 6.009 1.00 97.81 209 ILE A O 1
ATOM 1381 N N . TYR A 1 210 ? -5.728 11.678 7.040 1.00 97.62 210 TYR A N 1
ATOM 1382 C CA . TYR A 1 210 ? -4.963 11.471 8.273 1.00 97.62 210 TYR A CA 1
ATOM 1383 C C . TYR A 1 210 ? -5.805 10.824 9.378 1.00 97.62 210 TYR A C 1
ATOM 1385 O O . TYR A 1 210 ? -5.518 9.682 9.715 1.00 97.62 210 TYR A O 1
ATOM 1393 N N . PRO A 1 211 ? -6.852 11.470 9.928 1.00 96.81 211 PRO A N 1
ATOM 1394 C CA . PRO A 1 211 ? -7.709 10.842 10.925 1.00 96.81 211 PRO A CA 1
ATOM 1395 C C . PRO A 1 211 ? -8.950 10.190 10.304 1.00 96.81 211 PRO A C 1
ATOM 1397 O O . PRO A 1 211 ? -9.368 10.486 9.183 1.00 96.81 211 PRO A O 1
ATOM 1400 N N . CYS A 1 212 ? -9.622 9.372 11.108 1.00 97.75 212 CYS A N 1
ATOM 1401 C CA . CYS A 1 212 ? -10.995 8.953 10.845 1.00 97.75 212 CYS A CA 1
ATOM 1402 C C . CYS A 1 212 ? -11.983 10.130 10.976 1.00 97.75 212 CYS A C 1
ATOM 1404 O O . CYS A 1 212 ? -11.698 11.137 11.629 1.00 97.75 212 CYS A O 1
ATOM 1406 N N . VAL A 1 213 ? -13.194 9.991 10.427 1.00 97.38 213 VAL A N 1
ATOM 1407 C CA . VAL A 1 213 ? -14.253 11.017 10.569 1.00 97.38 213 VAL A CA 1
ATOM 1408 C C . VAL A 1 213 ? -15.263 10.650 11.655 1.00 97.38 213 VAL A C 1
ATOM 1410 O O . VAL A 1 213 ? -15.725 11.513 12.403 1.00 97.38 213 VAL A O 1
ATOM 1413 N N . ASN A 1 214 ? -15.541 9.358 11.820 1.00 97.62 214 ASN A N 1
ATOM 1414 C CA . ASN A 1 214 ? -16.495 8.865 12.806 1.00 97.62 214 ASN A CA 1
ATOM 1415 C C . ASN A 1 214 ? -15.872 8.839 14.206 1.00 97.62 214 ASN A C 1
ATOM 1417 O O . ASN A 1 214 ? -14.792 8.286 14.416 1.00 97.62 214 ASN A O 1
ATOM 1421 N N . LYS A 1 215 ? -16.549 9.445 15.186 1.00 98.06 215 LYS A N 1
ATOM 1422 C CA . LYS A 1 215 ? -16.108 9.445 16.590 1.00 98.06 215 LYS A CA 1
ATOM 1423 C C . LYS A 1 215 ? -16.285 8.063 17.217 1.00 98.06 215 LYS A C 1
ATOM 1425 O O . LYS A 1 215 ? -17.169 7.304 16.830 1.00 98.06 215 LYS A O 1
ATOM 1430 N N . GLY A 1 216 ? -15.410 7.723 18.157 1.00 98.38 216 GLY A N 1
ATOM 1431 C CA . GLY A 1 216 ? -15.402 6.428 18.837 1.00 98.38 216 GLY A CA 1
ATOM 1432 C C . GLY A 1 216 ? -14.875 5.276 17.983 1.00 98.38 216 GLY A C 1
ATOM 1433 O O . GLY A 1 216 ? -14.785 4.153 18.475 1.00 98.38 216 GLY A O 1
ATOM 1434 N N . GLN A 1 217 ? -14.482 5.544 16.737 1.00 98.69 217 GLN A N 1
ATOM 1435 C CA . GLN A 1 217 ? -13.907 4.564 15.827 1.00 98.69 217 GLN A CA 1
ATOM 1436 C C . GLN A 1 217 ? -12.401 4.770 15.691 1.00 98.69 217 GLN A C 1
ATOM 1438 O O . GLN A 1 217 ? -11.912 5.899 15.623 1.00 98.69 217 GLN A O 1
ATOM 1443 N N . VAL A 1 218 ? -11.674 3.658 15.671 1.00 98.88 218 VAL A N 1
ATOM 1444 C CA . VAL A 1 218 ? -10.230 3.619 15.476 1.00 98.88 218 VAL A CA 1
ATOM 1445 C C . VAL A 1 218 ? -9.915 2.630 14.368 1.00 98.88 218 VAL A C 1
ATOM 1447 O O . VAL A 1 218 ? -10.298 1.464 14.454 1.00 98.88 218 VAL A O 1
ATOM 1450 N N . ALA A 1 219 ? -9.219 3.086 13.334 1.00 98.88 219 ALA A N 1
ATOM 1451 C CA . ALA A 1 219 ? -8.697 2.215 12.296 1.00 98.88 219 ALA A CA 1
ATOM 1452 C C . ALA A 1 219 ? -7.273 1.794 12.657 1.00 98.88 219 ALA A C 1
ATOM 1454 O O . ALA A 1 219 ? -6.346 2.594 12.567 1.00 98.88 219 ALA A O 1
ATOM 1455 N N . LEU A 1 220 ? -7.104 0.537 13.073 1.00 98.94 220 LEU A N 1
ATOM 1456 C CA . LEU A 1 220 ? -5.780 -0.076 13.164 1.00 98.94 220 LEU A CA 1
ATOM 1457 C C . LEU A 1 220 ? -5.371 -0.526 11.761 1.00 98.94 220 LEU A C 1
ATOM 1459 O O . LEU A 1 220 ? -6.121 -1.256 11.098 1.00 98.94 220 LEU A O 1
ATOM 1463 N N . THR A 1 221 ? -4.213 -0.063 11.304 1.00 98.94 221 THR A N 1
ATOM 1464 C CA . THR A 1 221 ? -3.710 -0.341 9.959 1.00 98.94 221 THR A CA 1
ATOM 1465 C C . THR A 1 221 ? -2.324 -0.960 10.008 1.00 98.94 221 THR A C 1
ATOM 1467 O O . THR A 1 221 ? -1.538 -0.619 10.890 1.00 98.94 221 THR A O 1
ATOM 1470 N N . PHE A 1 222 ? -2.071 -1.893 9.093 1.00 98.94 222 PHE A N 1
ATOM 1471 C CA . PHE A 1 222 ? -0.844 -2.678 9.045 1.00 98.94 222 PHE A CA 1
ATOM 1472 C C . PHE A 1 222 ? -0.252 -2.660 7.642 1.00 98.94 222 PHE A C 1
ATOM 1474 O O . PHE A 1 222 ? -0.947 -3.031 6.691 1.00 98.94 222 PHE A O 1
ATOM 1481 N N . ASP A 1 223 ? 1.003 -2.241 7.541 1.00 98.94 223 ASP A N 1
ATOM 1482 C CA . ASP A 1 223 ? 1.711 -2.060 6.274 1.00 98.94 223 ASP A CA 1
ATOM 1483 C C . ASP A 1 223 ? 2.709 -3.204 6.016 1.00 98.94 223 ASP A C 1
ATOM 1485 O O . ASP A 1 223 ? 3.009 -4.009 6.900 1.00 98.94 223 ASP A O 1
ATOM 1489 N N . ASP A 1 224 ? 3.216 -3.271 4.783 1.00 98.69 224 ASP A N 1
ATOM 1490 C CA . ASP A 1 224 ? 4.252 -4.186 4.267 1.00 98.69 224 ASP A CA 1
ATOM 1491 C C . ASP A 1 224 ? 3.887 -5.660 4.112 1.00 98.69 224 ASP A C 1
ATOM 1493 O O . ASP A 1 224 ? 4.502 -6.363 3.296 1.00 98.69 224 ASP A O 1
ATOM 1497 N N . GLY A 1 225 ? 2.871 -6.121 4.832 1.00 97.75 225 GLY A N 1
ATOM 1498 C CA . GLY A 1 225 ? 2.422 -7.501 4.826 1.00 97.75 225 GLY A CA 1
ATOM 1499 C C . GLY A 1 225 ? 1.848 -8.004 3.489 1.00 97.75 225 GLY A C 1
ATOM 1500 O O . GLY A 1 225 ? 1.803 -7.289 2.481 1.00 97.75 225 GLY A O 1
ATOM 1501 N N . PRO A 1 226 ? 1.409 -9.275 3.448 1.00 98.06 226 PRO A N 1
ATOM 1502 C CA . PRO A 1 226 ? 1.517 -10.242 4.542 1.00 98.06 226 PRO A CA 1
ATOM 1503 C C . PRO A 1 226 ? 2.971 -10.692 4.769 1.00 98.06 226 PRO A C 1
ATOM 1505 O O . PRO A 1 226 ? 3.798 -10.592 3.865 1.00 98.06 226 PRO A O 1
ATOM 1508 N N . GLY A 1 227 ? 3.252 -11.201 5.966 1.00 96.06 227 GLY A N 1
ATOM 1509 C CA . GLY A 1 227 ? 4.501 -11.857 6.351 1.00 96.06 227 GLY A CA 1
ATOM 1510 C C . GLY A 1 227 ? 4.247 -13.006 7.333 1.00 96.06 227 GLY A C 1
ATOM 1511 O O . GLY A 1 227 ? 3.100 -13.407 7.563 1.00 96.06 227 GLY A O 1
ATOM 1512 N N . ASP A 1 228 ? 5.311 -13.531 7.940 1.00 96.12 228 ASP A N 1
ATOM 1513 C CA . ASP A 1 228 ? 5.264 -14.753 8.763 1.00 96.12 228 ASP A CA 1
ATOM 1514 C C . ASP A 1 228 ? 4.301 -14.669 9.958 1.00 96.12 228 ASP A C 1
ATOM 1516 O O . ASP A 1 228 ? 3.710 -15.667 10.378 1.00 96.12 228 ASP A O 1
ATOM 1520 N N . PHE A 1 229 ? 4.099 -13.470 10.509 1.00 97.69 229 PHE A N 1
ATOM 1521 C CA . PHE A 1 229 ? 3.294 -13.267 11.716 1.00 97.69 229 PHE A CA 1
ATOM 1522 C C . PHE A 1 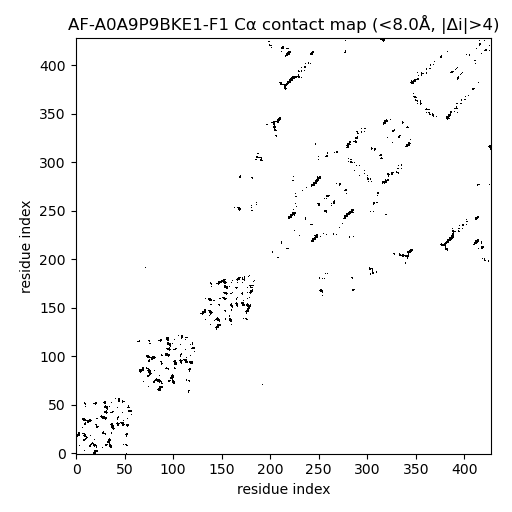229 ? 1.838 -12.884 11.430 1.00 97.69 229 PHE A C 1
ATOM 1524 O O . PHE A 1 229 ? 0.998 -12.942 12.335 1.00 97.69 229 PHE A O 1
ATOM 1531 N N . THR A 1 230 ? 1.505 -12.555 10.180 1.00 98.31 230 THR A N 1
ATOM 1532 C CA . THR A 1 230 ? 0.189 -12.038 9.790 1.00 98.31 230 THR A CA 1
ATOM 1533 C C . THR A 1 230 ? -0.938 -13.015 10.113 1.00 98.31 230 THR A C 1
ATOM 1535 O O . THR A 1 230 ? -1.972 -12.612 10.643 1.00 98.31 230 THR A O 1
ATOM 1538 N N . SER A 1 231 ? -0.754 -14.317 9.856 1.00 98.06 231 SER A N 1
ATOM 1539 C CA . SER A 1 231 ? -1.799 -15.312 10.145 1.00 98.06 231 SER A CA 1
ATOM 1540 C C . SER A 1 231 ? -2.139 -15.374 11.638 1.00 98.06 231 SER A C 1
ATOM 1542 O O . SER A 1 231 ? -3.316 -15.409 11.994 1.00 98.06 231 SER A O 1
ATOM 1544 N N . GLY A 1 232 ? -1.128 -15.330 12.513 1.00 98.00 232 GLY A N 1
ATOM 1545 C CA . GLY A 1 232 ? -1.344 -15.288 13.962 1.00 98.00 232 GLY A CA 1
ATOM 1546 C C . GLY A 1 232 ? -1.992 -13.976 14.415 1.00 98.00 232 GLY A C 1
ATOM 1547 O O . GLY A 1 232 ? -2.856 -13.979 15.289 1.00 98.00 232 GLY A O 1
ATOM 1548 N N . MET A 1 233 ? -1.653 -12.851 13.779 1.00 98.50 233 MET A N 1
ATOM 1549 C CA . MET A 1 233 ? -2.304 -11.568 14.060 1.00 98.50 233 MET A CA 1
ATOM 1550 C C . MET A 1 233 ? -3.800 -11.576 13.705 1.00 98.50 233 MET A C 1
ATOM 1552 O O . MET A 1 233 ? -4.606 -10.988 14.427 1.00 98.50 233 MET A O 1
ATOM 1556 N N . LEU A 1 234 ? -4.205 -12.275 12.638 1.00 98.81 234 LEU A N 1
ATOM 1557 C CA . LEU A 1 234 ? -5.624 -12.450 12.298 1.00 98.81 234 LEU A CA 1
ATOM 1558 C C . LEU A 1 234 ? -6.388 -13.224 13.387 1.00 98.81 234 LEU A C 1
ATOM 1560 O O . LEU A 1 234 ? -7.550 -12.913 13.656 1.00 98.81 234 LEU A O 1
ATOM 1564 N N . ASP A 1 235 ? -5.746 -14.182 14.065 1.00 98.62 235 ASP A N 1
ATOM 1565 C CA . ASP A 1 235 ? -6.340 -14.863 15.226 1.00 98.62 235 ASP A CA 1
ATOM 1566 C C . ASP A 1 235 ? -6.541 -13.901 16.405 1.00 98.62 235 ASP A C 1
ATOM 1568 O O . ASP A 1 235 ? -7.602 -13.906 17.038 1.00 98.62 235 ASP A O 1
ATOM 1572 N N . VAL A 1 236 ? -5.565 -13.023 16.659 1.00 98.44 236 VAL A N 1
ATOM 1573 C CA . VAL A 1 236 ? -5.670 -11.970 17.681 1.00 98.44 236 VAL A CA 1
ATOM 1574 C C . VAL A 1 236 ? -6.821 -11.016 17.352 1.00 98.44 236 VAL A C 1
ATOM 1576 O O . VAL A 1 236 ? -7.688 -10.791 18.192 1.00 98.44 236 VAL A O 1
ATOM 1579 N N . LEU A 1 237 ? -6.905 -10.498 16.126 1.00 98.69 237 LEU A N 1
ATOM 1580 C CA . LEU A 1 237 ? -7.996 -9.603 15.723 1.00 98.69 237 LEU A CA 1
ATOM 1581 C C . LEU A 1 237 ? -9.372 -10.272 15.877 1.00 98.69 237 LEU A C 1
ATOM 1583 O O . LEU A 1 237 ? -10.312 -9.659 16.393 1.00 98.69 237 LEU A O 1
ATOM 1587 N N . LYS A 1 238 ? -9.482 -11.553 15.505 1.00 98.56 238 LYS A N 1
ATOM 1588 C CA . LYS A 1 238 ? -10.704 -12.350 15.667 1.00 98.56 238 LYS A CA 1
ATOM 1589 C C . LYS A 1 238 ? -11.101 -12.522 17.134 1.00 98.56 238 LYS A C 1
ATOM 1591 O O . LYS A 1 238 ? -12.278 -12.354 17.449 1.00 98.56 238 LYS A O 1
ATOM 1596 N N . LYS A 1 239 ? -10.146 -12.795 18.033 1.00 98.19 239 LYS A N 1
ATOM 1597 C CA . LYS A 1 239 ? -10.377 -12.911 19.489 1.00 98.19 239 LYS A CA 1
ATOM 1598 C C . LYS A 1 239 ? -11.056 -11.666 20.072 1.00 98.19 239 LYS A C 1
ATOM 1600 O O . LYS A 1 239 ? -11.888 -11.793 20.965 1.00 98.19 239 LYS A O 1
ATOM 1605 N N . TYR A 1 240 ? -10.730 -10.485 19.552 1.00 98.00 240 TYR 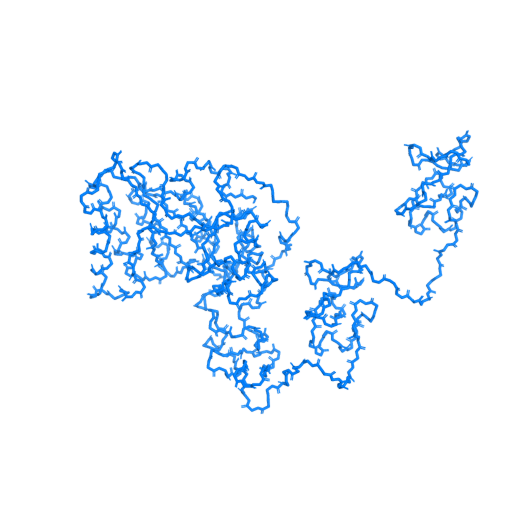A N 1
ATOM 1606 C CA . TYR A 1 240 ? -11.290 -9.205 20.001 1.00 98.00 240 TYR A CA 1
ATOM 1607 C C . TYR A 1 240 ? -12.486 -8.725 19.165 1.00 98.00 240 TYR A C 1
ATOM 1609 O O . TYR A 1 240 ? -12.969 -7.615 19.380 1.00 98.00 240 TYR A O 1
ATOM 1617 N N . ASN A 1 241 ? -12.971 -9.534 18.214 1.00 97.88 241 ASN A N 1
ATOM 1618 C CA . ASN A 1 241 ? -13.997 -9.146 17.241 1.00 97.88 241 ASN A CA 1
ATOM 1619 C C . ASN A 1 241 ? -13.680 -7.807 16.538 1.00 97.88 241 ASN A C 1
ATOM 1621 O O . ASN A 1 241 ? -14.565 -6.998 16.258 1.00 97.88 241 ASN A O 1
ATOM 1625 N N . ALA A 1 242 ? -12.398 -7.562 16.276 1.00 98.62 242 ALA A N 1
ATOM 1626 C CA . ALA A 1 242 ? -11.906 -6.326 15.692 1.00 98.62 242 ALA A CA 1
ATOM 1627 C C . ALA A 1 242 ? -11.745 -6.455 14.178 1.00 98.62 242 ALA A C 1
ATOM 1629 O O . ALA A 1 242 ? -11.463 -7.539 13.657 1.00 98.62 242 ALA A O 1
ATOM 1630 N N . LYS A 1 243 ? -11.893 -5.333 13.468 1.00 98.81 243 LYS A N 1
ATOM 1631 C CA . LYS A 1 243 ? -11.492 -5.207 12.062 1.00 98.81 243 LYS A CA 1
ATOM 1632 C C . LYS A 1 243 ? -10.297 -4.269 11.949 1.00 98.81 243 LYS A C 1
ATOM 1634 O O . LYS A 1 243 ? -10.049 -3.451 12.827 1.00 98.81 243 LYS A O 1
ATOM 1639 N N . ALA A 1 244 ? -9.552 -4.446 10.869 1.00 98.94 244 ALA A N 1
ATOM 1640 C CA . ALA A 1 244 ? -8.310 -3.741 10.583 1.00 98.94 244 ALA A CA 1
ATOM 1641 C C . ALA A 1 244 ? -8.189 -3.542 9.070 1.00 98.94 244 ALA A C 1
ATOM 1643 O O . ALA A 1 244 ? -8.968 -4.126 8.306 1.00 98.94 244 ALA A O 1
ATOM 1644 N N . THR A 1 245 ? -7.221 -2.733 8.654 1.00 99.00 245 THR A N 1
ATOM 1645 C CA . THR A 1 245 ? -6.895 -2.517 7.237 1.00 99.00 245 THR A CA 1
ATOM 1646 C C . THR A 1 245 ? -5.456 -2.918 6.978 1.00 99.00 245 THR A C 1
ATOM 1648 O O . THR A 1 245 ? -4.571 -2.503 7.716 1.00 99.00 245 THR A O 1
ATOM 1651 N N . PHE A 1 246 ? -5.232 -3.715 5.942 1.00 98.94 246 PHE A N 1
ATOM 1652 C CA . PHE A 1 246 ? -3.911 -4.192 5.553 1.00 98.94 246 PHE A CA 1
ATOM 1653 C C . PHE A 1 246 ? -3.491 -3.493 4.267 1.00 98.94 246 PHE A C 1
ATOM 1655 O O . PHE A 1 246 ? -4.120 -3.707 3.228 1.00 98.94 246 PHE A O 1
ATOM 1662 N N . PHE A 1 247 ? -2.459 -2.658 4.334 1.00 98.94 247 PHE A N 1
ATOM 1663 C CA . PHE A 1 247 ? -1.822 -2.064 3.167 1.00 98.94 247 PHE A CA 1
ATOM 1664 C C . PHE A 1 247 ? -0.741 -3.033 2.683 1.00 98.94 247 PHE A C 1
ATOM 1666 O O . PHE A 1 247 ? 0.343 -3.142 3.246 1.00 98.94 247 PHE A O 1
ATOM 1673 N N . ILE A 1 248 ? -1.079 -3.784 1.640 1.00 98.94 248 ILE A N 1
ATOM 1674 C CA . ILE A 1 248 ? -0.311 -4.939 1.178 1.00 98.94 248 ILE A CA 1
ATOM 1675 C C . ILE A 1 248 ? 0.699 -4.506 0.120 1.00 98.94 248 ILE A C 1
ATOM 1677 O O . ILE A 1 248 ? 0.333 -3.820 -0.835 1.00 98.94 248 ILE A O 1
ATOM 1681 N N . THR A 1 249 ? 1.943 -4.966 0.252 1.00 98.88 249 THR A N 1
ATOM 1682 C CA . THR A 1 249 ? 2.945 -4.910 -0.827 1.00 98.88 249 THR A CA 1
ATOM 1683 C C . THR A 1 249 ? 2.934 -6.207 -1.635 1.00 98.88 249 THR A C 1
ATOM 1685 O O . THR A 1 249 ? 2.583 -7.268 -1.110 1.00 98.88 249 THR A O 1
ATOM 1688 N N . GLY A 1 250 ? 3.326 -6.150 -2.907 1.00 98.50 250 GLY A N 1
ATOM 1689 C CA . GLY A 1 250 ? 3.286 -7.297 -3.818 1.00 98.50 250 GLY A CA 1
ATOM 1690 C C . GLY A 1 250 ? 4.535 -8.180 -3.790 1.00 98.50 250 GLY A C 1
ATOM 1691 O O . GLY A 1 250 ? 4.419 -9.402 -3.750 1.00 98.50 250 GLY A O 1
ATOM 1692 N N . VAL A 1 251 ? 5.707 -7.550 -3.759 1.00 96.00 251 VAL A N 1
ATOM 1693 C CA . VAL A 1 251 ? 7.033 -8.125 -3.515 1.00 96.00 251 VAL A CA 1
ATOM 1694 C C . VAL A 1 251 ? 7.761 -7.169 -2.578 1.00 96.00 251 VAL A C 1
ATOM 1696 O O . VAL A 1 251 ? 7.929 -5.997 -2.881 1.00 96.00 251 VAL A O 1
ATOM 1699 N N . ASN A 1 252 ? 8.139 -7.624 -1.394 1.00 96.06 252 ASN A N 1
ATOM 1700 C CA . ASN A 1 252 ? 8.831 -6.782 -0.420 1.00 96.06 252 ASN A CA 1
ATOM 1701 C C . ASN A 1 252 ? 9.611 -7.681 0.527 1.00 96.06 252 ASN A C 1
ATOM 1703 O O . ASN A 1 252 ? 9.113 -8.757 0.866 1.00 96.06 252 ASN A O 1
ATOM 1707 N N . ASN A 1 253 ? 10.803 -7.262 0.945 1.00 92.75 253 ASN A N 1
ATOM 1708 C CA . ASN A 1 253 ? 11.636 -7.996 1.899 1.00 92.75 253 ASN A CA 1
ATOM 1709 C C . ASN A 1 253 ? 11.817 -9.478 1.515 1.00 92.75 253 ASN A C 1
ATOM 1711 O O . ASN A 1 253 ? 11.717 -10.363 2.361 1.00 92.75 253 ASN A O 1
ATOM 1715 N N . ASN A 1 254 ? 12.005 -9.750 0.217 1.00 91.56 254 ASN A N 1
ATOM 1716 C CA . ASN A 1 254 ? 12.205 -11.095 -0.338 1.00 91.56 254 ASN A CA 1
ATOM 1717 C C . ASN A 1 254 ? 11.091 -12.117 -0.010 1.00 91.56 254 ASN A C 1
ATOM 1719 O O . ASN A 1 254 ? 11.303 -13.326 -0.043 1.00 91.56 254 ASN A O 1
ATOM 1723 N N . LYS A 1 255 ? 9.864 -11.662 0.280 1.00 94.25 255 LYS A N 1
ATOM 1724 C CA . LYS A 1 255 ? 8.732 -12.570 0.549 1.00 94.25 255 LYS A CA 1
ATOM 1725 C C . LYS A 1 255 ? 8.229 -13.328 -0.689 1.00 94.25 255 LYS A C 1
ATOM 1727 O O . LYS A 1 255 ? 7.378 -14.207 -0.568 1.00 94.25 255 LYS A O 1
ATOM 1732 N N . GLY A 1 256 ? 8.715 -12.979 -1.881 1.00 95.25 256 GLY A N 1
ATOM 1733 C CA . GLY A 1 256 ? 8.174 -13.438 -3.160 1.00 95.25 256 GLY A CA 1
ATOM 1734 C C . GLY A 1 256 ? 6.871 -12.728 -3.553 1.00 95.25 256 GLY A C 1
ATOM 1735 O O . GLY A 1 256 ? 6.398 -11.824 -2.864 1.00 95.25 256 GLY A O 1
ATOM 1736 N N . GLN A 1 257 ? 6.298 -13.122 -4.694 1.00 97.56 257 GLN A N 1
ATOM 1737 C CA . GLN A 1 257 ? 5.052 -12.540 -5.208 1.00 97.56 257 GLN A CA 1
ATOM 1738 C C . GLN A 1 257 ? 3.853 -13.013 -4.379 1.00 97.56 257 GLN A C 1
ATOM 1740 O O . GLN A 1 257 ? 3.653 -14.215 -4.201 1.00 97.56 257 GLN A O 1
ATOM 1745 N N . ILE A 1 258 ? 3.010 -12.086 -3.916 1.00 98.50 258 ILE A N 1
ATOM 1746 C CA . ILE A 1 258 ? 1.831 -12.425 -3.096 1.00 98.50 258 ILE A CA 1
ATOM 1747 C C . ILE A 1 258 ? 0.800 -13.328 -3.792 1.00 98.50 258 ILE A C 1
ATOM 1749 O O . ILE A 1 258 ? -0.033 -13.921 -3.109 1.00 98.50 258 ILE A O 1
ATOM 1753 N N . ASP A 1 259 ? 0.812 -13.412 -5.126 1.00 98.19 259 ASP A N 1
ATOM 1754 C CA . ASP A 1 259 ? -0.092 -14.251 -5.919 1.00 98.19 259 ASP A CA 1
ATOM 1755 C C . ASP A 1 259 ? 0.551 -15.562 -6.405 1.00 98.19 259 ASP A C 1
ATOM 1757 O O . ASP A 1 259 ? -0.079 -16.308 -7.160 1.00 98.19 259 ASP A O 1
ATOM 1761 N N . ASP A 1 260 ? 1.765 -15.890 -5.944 1.00 97.56 260 ASP A N 1
ATOM 1762 C CA . ASP A 1 260 ? 2.373 -17.199 -6.186 1.00 97.56 260 ASP A CA 1
ATOM 1763 C C . ASP A 1 260 ? 1.616 -18.288 -5.398 1.00 97.56 260 ASP A C 1
ATOM 1765 O O . ASP A 1 260 ? 1.612 -18.260 -4.160 1.00 97.56 260 ASP A O 1
ATOM 1769 N N . PRO A 1 261 ? 0.997 -19.279 -6.074 1.00 96.19 261 PRO A N 1
ATOM 1770 C CA . PRO A 1 261 ? 0.234 -20.340 -5.417 1.00 96.19 261 PRO A CA 1
ATOM 1771 C C . PRO A 1 261 ? 1.074 -21.261 -4.519 1.00 96.19 261 PRO A C 1
ATOM 1773 O O . PRO A 1 261 ? 0.494 -22.030 -3.756 1.00 96.19 261 PRO A O 1
ATOM 1776 N N . ASN A 1 262 ? 2.406 -21.209 -4.607 1.00 96.75 262 ASN A N 1
ATOM 1777 C CA . ASN A 1 262 ? 3.311 -22.002 -3.772 1.00 96.75 262 ASN A CA 1
ATOM 1778 C C . ASN A 1 262 ? 3.672 -21.312 -2.447 1.00 96.75 262 ASN A C 1
ATOM 1780 O O . ASN A 1 262 ? 4.344 -21.907 -1.608 1.00 96.75 262 ASN A O 1
ATOM 1784 N N . THR A 1 263 ? 3.233 -20.070 -2.250 1.00 96.94 263 THR A N 1
ATOM 1785 C CA . THR A 1 263 ? 3.449 -19.303 -1.018 1.00 96.94 263 THR A CA 1
ATOM 1786 C C . THR A 1 263 ? 2.192 -19.321 -0.138 1.00 96.94 263 THR A C 1
ATOM 1788 O O . THR A 1 263 ? 1.091 -19.598 -0.626 1.00 96.94 263 THR A O 1
ATOM 1791 N N . PRO A 1 264 ? 2.291 -19.013 1.169 1.00 97.62 264 PRO A N 1
ATOM 1792 C CA . PRO A 1 264 ? 1.110 -18.917 2.031 1.00 97.62 264 PRO A CA 1
ATOM 1793 C C . PRO A 1 264 ? 0.281 -17.639 1.795 1.00 97.62 264 PRO A C 1
ATOM 1795 O O . PRO A 1 264 ? -0.861 -17.546 2.263 1.00 97.62 264 PRO A O 1
ATOM 1798 N N . TRP A 1 265 ? 0.815 -16.651 1.071 1.00 98.38 265 TRP A N 1
ATOM 1799 C CA . TRP A 1 265 ? 0.227 -15.314 0.937 1.00 98.38 265 TRP A CA 1
ATOM 1800 C C . TRP A 1 265 ? -1.179 -15.304 0.326 1.00 98.38 265 TRP A C 1
ATOM 1802 O O . TRP A 1 265 ? -2.053 -14.666 0.925 1.00 98.38 265 TRP A O 1
ATOM 1812 N N . PRO A 1 266 ? -1.484 -16.051 -0.760 1.00 98.69 266 PRO A N 1
ATOM 1813 C CA . PRO A 1 266 ? -2.833 -16.077 -1.319 1.00 98.69 266 PRO A CA 1
ATOM 1814 C C . PRO A 1 266 ? -3.890 -16.530 -0.305 1.00 98.69 266 PRO A C 1
ATOM 1816 O O . PRO A 1 266 ? -4.992 -15.981 -0.262 1.00 98.69 266 PRO A O 1
ATOM 1819 N N . ALA A 1 267 ? -3.571 -17.526 0.529 1.00 98.75 267 ALA A N 1
ATOM 1820 C CA . ALA A 1 267 ? -4.489 -18.034 1.545 1.00 98.75 267 ALA A CA 1
ATOM 1821 C C . ALA A 1 267 ? -4.693 -17.021 2.682 1.00 98.75 267 ALA A C 1
ATOM 1823 O O . ALA A 1 267 ? -5.828 -16.790 3.105 1.00 98.75 267 ALA A O 1
ATOM 1824 N N . ILE A 1 268 ? -3.616 -16.373 3.135 1.00 98.81 268 ILE A N 1
ATOM 1825 C CA . ILE A 1 268 ? -3.669 -15.346 4.183 1.00 98.81 268 ILE A CA 1
ATOM 1826 C C . ILE A 1 268 ? -4.472 -14.123 3.710 1.00 98.81 268 ILE A C 1
ATOM 1828 O O . ILE A 1 268 ? -5.343 -13.647 4.436 1.00 98.81 268 ILE A O 1
ATOM 1832 N N . ILE A 1 269 ? -4.266 -13.653 2.478 1.00 98.88 269 ILE A N 1
ATOM 1833 C CA . ILE A 1 269 ? -5.002 -12.509 1.913 1.00 98.88 269 ILE A CA 1
ATOM 1834 C C . ILE A 1 269 ? -6.494 -12.842 1.733 1.00 98.88 269 ILE A C 1
ATOM 1836 O O . ILE A 1 269 ? -7.364 -12.038 2.078 1.00 98.88 269 ILE A O 1
ATOM 1840 N N . LYS A 1 270 ? -6.831 -14.057 1.273 1.00 98.88 270 LYS A N 1
ATOM 1841 C CA . LYS A 1 270 ? -8.232 -14.526 1.240 1.00 98.88 270 LYS A CA 1
ATOM 1842 C C . LYS A 1 270 ? -8.855 -14.542 2.632 1.00 98.88 270 LYS A C 1
ATOM 1844 O O . LYS A 1 270 ? -10.014 -14.146 2.789 1.00 98.88 270 LYS A O 1
ATOM 1849 N N . ARG A 1 271 ? -8.091 -14.973 3.640 1.00 98.75 271 ARG A N 1
ATOM 1850 C CA . ARG A 1 271 ? -8.523 -14.976 5.038 1.00 98.75 271 ARG A CA 1
ATOM 1851 C C . ARG A 1 271 ? -8.777 -13.559 5.549 1.00 98.75 271 ARG A C 1
ATOM 1853 O O . ARG A 1 271 ? -9.843 -13.342 6.110 1.00 98.75 271 ARG A O 1
ATOM 1860 N N . MET A 1 272 ? -7.889 -12.593 5.289 1.00 98.88 272 MET A N 1
ATOM 1861 C CA . MET A 1 272 ? -8.105 -11.182 5.649 1.00 98.88 272 MET A CA 1
ATOM 1862 C C . MET A 1 272 ? -9.477 -10.681 5.163 1.00 98.88 272 MET A C 1
ATOM 1864 O O . MET A 1 272 ? -10.263 -10.149 5.947 1.00 98.88 272 MET A O 1
ATOM 1868 N N . ASN A 1 273 ? -9.806 -10.900 3.885 1.00 98.44 273 ASN A N 1
ATOM 1869 C CA . ASN A 1 273 ? -11.097 -10.476 3.336 1.00 98.44 273 ASN A CA 1
ATOM 1870 C C . ASN A 1 273 ? -12.284 -11.255 3.938 1.00 98.44 273 ASN A C 1
ATOM 1872 O O . ASN A 1 273 ? -13.309 -10.657 4.273 1.00 98.44 273 ASN A O 1
ATOM 1876 N N . THR A 1 274 ? -12.146 -12.575 4.097 1.00 98.56 274 THR A N 1
ATOM 1877 C CA . THR A 1 274 ? -13.197 -13.450 4.656 1.00 98.56 274 THR A CA 1
ATOM 1878 C C . THR A 1 274 ? -13.515 -13.097 6.109 1.00 98.56 274 THR A C 1
ATOM 1880 O O . THR A 1 274 ? -14.683 -13.028 6.486 1.00 98.56 274 THR A O 1
ATOM 1883 N N . ASP A 1 275 ? -12.490 -12.781 6.901 1.00 98.69 275 ASP A N 1
ATOM 1884 C CA . ASP A 1 275 ? -12.622 -12.340 8.292 1.00 98.69 275 ASP A CA 1
ATOM 1885 C C . ASP A 1 275 ? -13.116 -10.876 8.392 1.00 98.69 275 ASP A C 1
ATOM 1887 O O . ASP A 1 275 ? -13.363 -10.366 9.488 1.00 98.69 275 ASP A O 1
ATOM 1891 N N . GLY A 1 276 ? -13.351 -10.202 7.259 1.00 98.62 276 GLY A N 1
ATOM 1892 C CA . GLY A 1 276 ? -13.991 -8.889 7.175 1.00 98.62 276 GLY A CA 1
ATOM 1893 C C . GLY A 1 276 ? -13.040 -7.699 7.302 1.00 98.62 276 GLY A C 1
ATOM 1894 O O . GLY A 1 276 ? -13.510 -6.578 7.502 1.00 98.62 276 GLY A O 1
ATOM 1895 N N . HIS A 1 277 ? -11.731 -7.926 7.207 1.00 98.94 277 HIS A N 1
ATOM 1896 C CA . HIS A 1 277 ? -10.736 -6.859 7.148 1.00 98.94 277 HIS A CA 1
ATOM 1897 C C . HIS A 1 277 ? -10.771 -6.157 5.785 1.00 98.94 277 HIS A C 1
ATOM 1899 O O . HIS A 1 277 ? -11.333 -6.666 4.809 1.00 98.94 277 HIS A O 1
ATOM 1905 N N . GLN A 1 278 ? -10.186 -4.966 5.726 1.00 98.94 278 GLN A N 1
ATOM 1906 C CA . GLN A 1 278 ? -10.022 -4.237 4.475 1.00 98.94 278 GLN A CA 1
ATOM 1907 C C . GLN A 1 278 ? -8.644 -4.527 3.876 1.00 98.94 278 GLN A C 1
ATOM 1909 O O . GLN A 1 278 ? -7.641 -4.481 4.584 1.00 98.94 278 GLN A O 1
ATOM 1914 N N . LEU A 1 279 ? -8.608 -4.810 2.574 1.00 98.94 279 LEU A N 1
ATOM 1915 C CA . LEU A 1 279 ? -7.381 -4.908 1.790 1.00 98.94 279 LEU A CA 1
ATOM 1916 C C . LEU A 1 279 ? -7.137 -3.560 1.110 1.00 98.94 279 LEU A C 1
ATOM 1918 O O . LEU A 1 279 ? -8.048 -2.991 0.510 1.00 98.94 279 LEU A O 1
ATOM 1922 N N . ALA A 1 280 ? -5.921 -3.049 1.192 1.00 98.94 280 ALA A N 1
ATOM 1923 C CA . ALA A 1 280 ? -5.520 -1.795 0.582 1.00 98.94 280 ALA A CA 1
ATOM 1924 C C . ALA A 1 280 ? -4.143 -1.946 -0.072 1.00 98.94 280 ALA A C 1
ATOM 1926 O O . ALA A 1 280 ? -3.399 -2.884 0.207 1.00 98.94 280 ALA A O 1
ATOM 1927 N N . SER A 1 281 ? -3.820 -1.035 -0.984 1.00 98.94 281 SER A N 1
ATOM 1928 C CA . SER A 1 281 ? -2.570 -1.069 -1.736 1.00 98.94 281 SER A CA 1
ATOM 1929 C C . SER A 1 281 ? -1.426 -0.394 -0.985 1.00 98.94 281 SER A C 1
ATOM 1931 O O . SER A 1 281 ? -1.567 0.752 -0.565 1.00 98.94 281 SER A O 1
ATOM 1933 N N . HIS A 1 282 ? -0.265 -1.038 -0.932 1.00 98.88 282 HIS A N 1
ATOM 1934 C CA . HIS A 1 282 ? 0.993 -0.421 -0.506 1.00 98.88 282 HIS A CA 1
ATOM 1935 C C . HIS A 1 282 ? 2.076 -0.488 -1.585 1.00 98.88 282 HIS A C 1
ATOM 1937 O O . HIS A 1 282 ? 3.253 -0.557 -1.267 1.00 98.88 282 HIS A O 1
ATOM 1943 N N . THR A 1 283 ? 1.657 -0.425 -2.856 1.00 98.88 283 THR A N 1
ATOM 1944 C CA . THR A 1 283 ? 2.498 -0.564 -4.061 1.00 98.88 283 THR A CA 1
ATOM 1945 C C . THR A 1 283 ? 2.996 -1.989 -4.302 1.00 98.88 283 THR A C 1
ATOM 1947 O O . THR A 1 283 ? 2.739 -2.906 -3.522 1.00 98.88 283 THR A O 1
ATOM 1950 N N . TRP A 1 284 ? 3.624 -2.220 -5.453 1.00 98.69 284 TRP A N 1
ATOM 1951 C CA . TRP A 1 284 ? 4.125 -3.539 -5.803 1.00 98.69 284 TRP A CA 1
ATOM 1952 C C . TRP A 1 284 ? 5.399 -3.830 -5.024 1.00 98.69 284 TRP A C 1
ATOM 1954 O O . TRP A 1 284 ? 5.438 -4.820 -4.304 1.00 98.69 284 TRP A O 1
ATOM 1964 N N . SER A 1 285 ? 6.393 -2.953 -5.121 1.00 97.94 285 SER A N 1
ATOM 1965 C CA . SER A 1 285 ? 7.745 -3.178 -4.622 1.00 97.94 285 SER A CA 1
ATOM 1966 C C . SER A 1 285 ? 8.157 -2.250 -3.479 1.00 97.94 285 SER A C 1
ATOM 1968 O O . SER A 1 285 ? 9.352 -2.066 -3.258 1.00 97.94 285 SER A O 1
ATOM 1970 N N . HIS A 1 286 ? 7.200 -1.600 -2.809 1.00 98.44 286 HIS A N 1
ATOM 1971 C CA . HIS A 1 286 ? 7.458 -0.625 -1.744 1.00 98.44 286 HIS A CA 1
ATOM 1972 C C . HIS A 1 286 ? 8.321 0.579 -2.201 1.00 98.44 286 HIS A C 1
ATOM 1974 O O . HIS A 1 286 ? 9.087 1.163 -1.438 1.00 98.44 286 HIS A O 1
ATOM 1980 N N . ALA A 1 287 ? 8.213 0.978 -3.474 1.00 96.12 287 ALA A N 1
ATOM 1981 C CA . ALA A 1 287 ? 8.971 2.113 -4.001 1.00 96.12 287 ALA A CA 1
ATOM 1982 C C . ALA A 1 287 ? 8.470 3.463 -3.446 1.00 96.12 287 ALA A C 1
ATOM 1984 O O . ALA A 1 287 ? 7.261 3.693 -3.345 1.00 96.12 287 ALA A O 1
ATOM 1985 N N . ASP A 1 288 ? 9.395 4.392 -3.172 1.00 97.50 288 ASP A N 1
ATOM 1986 C CA . ASP A 1 288 ? 9.064 5.791 -2.877 1.00 97.50 288 ASP A CA 1
ATOM 1987 C C . ASP A 1 288 ? 8.419 6.438 -4.113 1.00 97.50 288 ASP A C 1
ATOM 1989 O O . ASP A 1 288 ? 9.064 6.674 -5.141 1.00 97.50 288 ASP A O 1
ATOM 1993 N N . LEU A 1 289 ? 7.123 6.742 -4.013 1.00 98.12 289 LEU A N 1
ATOM 1994 C CA . LEU A 1 289 ? 6.355 7.252 -5.142 1.00 98.12 289 LEU A CA 1
ATOM 1995 C C . LEU A 1 289 ? 6.780 8.666 -5.558 1.00 98.12 289 LEU A C 1
ATOM 1997 O O . LEU A 1 289 ? 6.613 9.022 -6.726 1.00 98.12 289 LEU A O 1
ATOM 2001 N N . SER A 1 290 ? 7.349 9.473 -4.662 1.00 97.19 290 SER A N 1
ATOM 2002 C CA . SER A 1 290 ? 7.865 10.797 -5.026 1.00 97.19 290 SER A CA 1
ATOM 2003 C C . SER A 1 290 ? 9.226 10.725 -5.723 1.00 97.19 290 SER A C 1
ATOM 2005 O O . SER A 1 290 ? 9.569 11.649 -6.460 1.00 97.19 290 SER A O 1
ATOM 2007 N N . ALA A 1 291 ? 9.977 9.636 -5.531 1.00 91.94 291 ALA A N 1
ATOM 2008 C CA . ALA A 1 291 ? 11.302 9.429 -6.122 1.00 91.94 291 ALA A CA 1
ATOM 2009 C C . ALA A 1 291 ? 11.273 8.770 -7.515 1.00 91.94 291 ALA A C 1
ATOM 2011 O O . ALA A 1 291 ? 12.296 8.723 -8.201 1.00 91.94 291 ALA A O 1
ATOM 2012 N N . ILE A 1 292 ? 10.117 8.264 -7.951 1.00 88.50 292 ILE A N 1
ATOM 2013 C CA . ILE A 1 292 ? 9.954 7.571 -9.236 1.00 88.50 292 ILE A CA 1
ATOM 2014 C C . ILE A 1 292 ? 9.041 8.346 -10.196 1.00 88.50 292 ILE A C 1
ATOM 2016 O O . ILE A 1 292 ? 8.254 9.211 -9.815 1.00 88.50 292 ILE A O 1
ATOM 2020 N N . THR A 1 293 ? 9.139 8.031 -11.485 1.00 89.88 293 THR A N 1
ATOM 2021 C CA . THR A 1 293 ? 8.344 8.674 -12.543 1.00 89.88 293 THR A CA 1
ATOM 2022 C C . THR A 1 293 ? 6.859 8.300 -12.467 1.00 89.88 293 THR A C 1
ATOM 2024 O O . THR A 1 293 ? 6.497 7.242 -11.958 1.00 89.88 293 THR A O 1
ATOM 2027 N N . SER A 1 294 ? 5.983 9.108 -13.079 1.00 91.06 294 SER A N 1
ATOM 2028 C CA . SER A 1 294 ? 4.542 8.799 -13.207 1.00 91.06 294 SER A CA 1
ATOM 2029 C C . SER A 1 294 ? 4.273 7.409 -13.803 1.00 91.06 294 SER A C 1
ATOM 2031 O O . SER A 1 294 ? 3.403 6.681 -13.323 1.00 91.06 294 SER A O 1
ATOM 2033 N N . ALA A 1 295 ? 5.044 7.002 -14.818 1.00 86.94 295 ALA A N 1
ATOM 2034 C CA . ALA A 1 295 ? 4.906 5.680 -15.428 1.00 86.94 295 ALA A CA 1
ATOM 2035 C C . ALA A 1 295 ? 5.291 4.552 -14.457 1.00 86.94 295 ALA A C 1
ATOM 2037 O O . ALA A 1 295 ? 4.605 3.533 -14.396 1.00 86.94 295 ALA A O 1
ATOM 2038 N N . GLN A 1 296 ? 6.356 4.735 -13.671 1.00 89.56 296 GLN A N 1
ATOM 2039 C CA . GLN A 1 296 ? 6.751 3.777 -12.635 1.00 89.56 296 GLN A CA 1
ATOM 2040 C C . GLN A 1 296 ? 5.707 3.717 -11.515 1.00 89.56 296 GLN A C 1
ATOM 2042 O O . GLN A 1 296 ? 5.248 2.625 -11.203 1.00 89.56 296 GLN A O 1
ATOM 2047 N N . ARG A 1 297 ? 5.222 4.863 -11.010 1.00 97.12 297 ARG A N 1
ATOM 2048 C CA . ARG A 1 297 ? 4.125 4.908 -10.024 1.00 97.12 297 ARG A CA 1
ATOM 2049 C C . ARG A 1 297 ? 2.890 4.147 -10.496 1.00 97.12 297 ARG A C 1
ATOM 2051 O O . ARG A 1 297 ? 2.301 3.392 -9.737 1.00 97.12 297 ARG A O 1
ATOM 2058 N N . LYS A 1 298 ? 2.476 4.329 -11.751 1.00 94.75 298 LYS A N 1
ATOM 2059 C CA . LYS A 1 298 ? 1.317 3.613 -12.306 1.00 94.75 298 LYS A CA 1
ATOM 2060 C C . LYS A 1 298 ? 1.559 2.108 -12.386 1.00 94.75 298 LYS A C 1
ATOM 2062 O O . LYS A 1 298 ? 0.680 1.347 -11.996 1.00 94.75 298 LYS A O 1
ATOM 2067 N N . ASN A 1 299 ? 2.747 1.686 -12.821 1.00 94.38 299 ASN A N 1
ATOM 2068 C CA . ASN A 1 299 ? 3.122 0.272 -12.845 1.00 94.38 299 ASN A CA 1
ATOM 2069 C C . ASN A 1 299 ? 3.123 -0.359 -11.449 1.00 94.38 299 ASN A C 1
ATOM 2071 O O . ASN A 1 299 ? 2.617 -1.467 -11.304 1.00 94.38 299 ASN A O 1
ATOM 2075 N N . GLU A 1 300 ? 3.621 0.351 -10.437 1.00 98.44 300 GLU A N 1
ATOM 2076 C CA . GLU A 1 300 ? 3.561 -0.080 -9.038 1.00 98.44 300 GLU A CA 1
ATOM 2077 C C . GLU A 1 300 ? 2.125 -0.399 -8.603 1.00 98.44 300 GLU A C 1
ATOM 2079 O O . GLU A 1 300 ? 1.850 -1.467 -8.054 1.00 98.44 300 GLU A O 1
ATOM 2084 N N . MET A 1 301 ? 1.181 0.494 -8.915 1.00 98.75 301 MET A N 1
ATOM 2085 C CA . MET A 1 301 ? -0.225 0.270 -8.581 1.00 98.75 301 MET A CA 1
ATOM 2086 C C . MET A 1 301 ? -0.822 -0.877 -9.400 1.00 98.75 301 MET A C 1
ATOM 2088 O O . MET A 1 301 ? -1.443 -1.774 -8.839 1.00 98.75 301 MET A O 1
ATOM 2092 N N . TRP A 1 302 ? -0.619 -0.892 -10.721 1.00 98.12 302 TRP A N 1
ATOM 2093 C CA . TRP A 1 302 ? -1.221 -1.898 -11.599 1.00 98.12 302 TRP A CA 1
ATOM 2094 C C . TRP A 1 302 ? -0.738 -3.313 -11.304 1.00 98.12 302 TRP A C 1
ATOM 2096 O O . TRP A 1 302 ? -1.545 -4.237 -11.295 1.00 98.12 302 TRP A O 1
ATOM 2106 N N . LYS A 1 303 ? 0.554 -3.507 -11.025 1.00 98.12 303 LYS A N 1
ATOM 2107 C CA . LYS A 1 303 ? 1.078 -4.831 -10.673 1.00 98.12 303 LYS A CA 1
ATOM 2108 C C . LYS A 1 303 ? 0.429 -5.347 -9.391 1.00 98.12 303 LYS A C 1
ATOM 2110 O O . LYS A 1 303 ? -0.076 -6.468 -9.378 1.00 98.12 303 LYS A O 1
ATOM 2115 N N . LEU A 1 304 ? 0.344 -4.527 -8.343 1.00 98.88 304 LEU A N 1
ATOM 2116 C CA . LEU A 1 304 ? -0.335 -4.956 -7.123 1.00 98.88 304 LEU A CA 1
ATOM 2117 C C . LEU A 1 304 ? -1.831 -5.223 -7.352 1.00 98.88 304 LEU A C 1
ATOM 2119 O O . LEU A 1 304 ? -2.358 -6.218 -6.858 1.00 98.88 304 LEU A O 1
ATOM 2123 N N . GLU A 1 305 ? -2.515 -4.375 -8.124 1.00 98.81 305 GLU A N 1
ATOM 2124 C CA . GLU A 1 305 ? -3.905 -4.610 -8.527 1.00 98.81 305 GLU A CA 1
ATOM 2125 C C . GLU A 1 305 ? -4.060 -5.969 -9.235 1.00 98.81 305 GLU A C 1
ATOM 2127 O O . GLU A 1 305 ? -4.969 -6.728 -8.906 1.00 98.81 305 GLU A O 1
ATOM 2132 N N . MET A 1 306 ? -3.167 -6.314 -10.170 1.00 98.50 306 MET A N 1
ATOM 2133 C CA . MET A 1 306 ? -3.180 -7.611 -10.855 1.00 98.50 306 MET A CA 1
ATOM 2134 C C . MET A 1 306 ? -3.044 -8.774 -9.866 1.00 98.50 306 MET A C 1
ATOM 2136 O O . MET A 1 306 ? -3.870 -9.687 -9.897 1.00 98.50 306 MET A O 1
ATOM 2140 N N . ALA A 1 307 ? -2.056 -8.718 -8.970 1.00 98.75 307 ALA A N 1
ATOM 2141 C CA . ALA A 1 307 ? -1.811 -9.772 -7.991 1.00 98.75 307 ALA A CA 1
ATOM 2142 C C . ALA A 1 307 ? -2.989 -9.941 -7.017 1.00 98.75 307 ALA A C 1
ATOM 2144 O O . ALA A 1 307 ? -3.479 -11.052 -6.815 1.00 98.75 307 ALA A O 1
ATOM 2145 N N . LEU A 1 308 ? -3.528 -8.844 -6.475 1.00 98.81 308 LEU A N 1
ATOM 2146 C CA . LEU A 1 308 ? -4.709 -8.901 -5.610 1.00 98.81 308 LEU A CA 1
ATOM 2147 C C . LEU A 1 308 ? -5.931 -9.438 -6.364 1.00 98.81 308 LEU A C 1
ATOM 2149 O O . LEU A 1 308 ? -6.624 -10.315 -5.848 1.00 98.81 308 LEU A O 1
ATOM 2153 N N . ARG A 1 309 ? -6.164 -9.016 -7.613 1.00 98.50 309 ARG A N 1
ATOM 2154 C CA . ARG A 1 309 ? -7.270 -9.547 -8.423 1.00 98.50 309 ARG A CA 1
ATOM 2155 C C . ARG A 1 309 ? -7.131 -11.049 -8.669 1.00 98.50 309 ARG A C 1
ATOM 2157 O O . ARG A 1 309 ? -8.138 -11.749 -8.625 1.00 98.50 309 ARG A O 1
ATOM 2164 N N . ASN A 1 310 ? -5.918 -11.556 -8.887 1.00 98.44 310 ASN A N 1
ATOM 2165 C CA . ASN A 1 310 ? -5.673 -12.993 -9.046 1.00 98.44 310 ASN A CA 1
ATOM 2166 C C . ASN A 1 310 ? -6.060 -13.792 -7.786 1.00 98.44 310 ASN A C 1
ATOM 2168 O O . ASN A 1 310 ? -6.469 -14.949 -7.886 1.00 98.44 310 ASN A O 1
ATOM 2172 N N . ILE A 1 311 ? -5.972 -13.174 -6.605 1.00 98.69 311 ILE A N 1
ATOM 2173 C CA . ILE A 1 311 ? -6.262 -13.814 -5.317 1.00 98.69 311 ILE A CA 1
ATOM 2174 C C . ILE A 1 311 ? -7.741 -13.677 -4.928 1.00 98.69 311 ILE A C 1
ATOM 2176 O O . ILE A 1 311 ? -8.354 -14.667 -4.520 1.00 98.69 311 ILE A O 1
ATOM 2180 N N . VAL A 1 312 ? -8.307 -12.466 -5.008 1.00 98.25 312 VAL A N 1
ATOM 2181 C CA . VAL A 1 312 ? -9.636 -12.130 -4.454 1.00 98.25 312 VAL A CA 1
ATOM 2182 C C . VAL A 1 312 ? -10.669 -11.664 -5.486 1.00 98.25 312 VAL A C 1
ATOM 2184 O O . VAL A 1 312 ? -11.840 -11.530 -5.144 1.00 98.25 312 VAL A O 1
ATOM 2187 N N . GLY A 1 313 ? -10.278 -11.466 -6.746 1.00 97.81 313 GLY A N 1
ATOM 2188 C CA . GLY A 1 313 ? -11.194 -11.142 -7.848 1.00 97.81 313 GLY A CA 1
ATOM 2189 C C . GLY A 1 313 ? -11.562 -9.663 -8.002 1.00 97.81 313 GLY A C 1
ATOM 2190 O O . GLY A 1 313 ? -12.309 -9.331 -8.915 1.00 97.81 313 GLY A O 1
ATOM 2191 N N . PHE A 1 314 ? -11.028 -8.777 -7.163 1.00 97.44 314 PHE A N 1
ATOM 2192 C CA . PHE A 1 314 ? -11.247 -7.325 -7.199 1.00 97.44 314 PHE A CA 1
ATOM 2193 C C . PHE A 1 314 ? -9.948 -6.581 -6.877 1.00 97.44 314 PHE A C 1
ATOM 2195 O O . PHE A 1 314 ? -8.978 -7.196 -6.424 1.00 97.44 314 PHE A O 1
ATOM 2202 N N . VAL A 1 315 ? -9.921 -5.262 -7.087 1.00 98.38 315 VAL A N 1
ATOM 2203 C CA . VAL A 1 315 ? -8.742 -4.428 -6.790 1.00 98.38 315 VAL A CA 1
ATOM 2204 C C . VAL A 1 315 ? -9.080 -3.289 -5.822 1.00 98.38 315 VAL A C 1
ATOM 2206 O O . VAL A 1 315 ? -10.197 -2.774 -5.866 1.00 98.38 315 VAL A O 1
ATOM 2209 N N . PRO A 1 316 ? -8.161 -2.890 -4.923 1.00 98.50 316 PRO A N 1
ATOM 2210 C CA . PRO A 1 316 ? -8.444 -1.881 -3.904 1.00 98.50 316 PRO A CA 1
ATOM 2211 C C . PRO A 1 316 ? -8.553 -0.469 -4.483 1.00 98.50 316 PRO A C 1
ATOM 2213 O O . PRO A 1 316 ? -7.868 -0.118 -5.444 1.00 98.50 316 PRO A O 1
ATOM 2216 N N . THR A 1 317 ? -9.371 0.365 -3.843 1.00 98.69 317 THR A N 1
ATOM 2217 C CA . THR A 1 317 ? -9.427 1.819 -4.074 1.00 98.69 317 THR A CA 1
ATOM 2218 C C . THR A 1 317 ? -8.671 2.613 -3.013 1.00 98.69 317 THR A C 1
ATOM 2220 O O . THR A 1 317 ? -8.411 3.794 -3.203 1.00 98.69 317 THR A O 1
ATOM 2223 N N . TYR A 1 318 ? -8.268 1.979 -1.913 1.00 98.88 318 TYR A N 1
ATOM 2224 C CA . TYR A 1 318 ? -7.447 2.586 -0.869 1.00 98.88 318 TYR A CA 1
ATOM 2225 C C . TYR A 1 318 ? -5.976 2.252 -1.074 1.00 98.88 318 TYR A C 1
ATOM 2227 O O . TYR A 1 318 ? -5.634 1.123 -1.434 1.00 98.88 318 TYR A O 1
ATOM 2235 N N . MET A 1 319 ? -5.106 3.226 -0.824 1.00 98.88 319 MET A N 1
ATOM 2236 C CA . MET A 1 319 ? -3.667 3.012 -0.788 1.00 98.88 319 MET A CA 1
ATOM 2237 C C . MET A 1 319 ? -2.987 3.878 0.266 1.00 98.88 319 MET A C 1
ATOM 2239 O O . MET A 1 319 ? -3.513 4.917 0.662 1.00 98.88 319 MET A O 1
ATOM 2243 N N . ARG A 1 320 ? -1.807 3.447 0.696 1.00 98.88 320 ARG A N 1
ATOM 2244 C CA . ARG A 1 320 ? -0.871 4.261 1.466 1.00 98.88 320 ARG A CA 1
ATOM 2245 C C . ARG A 1 320 ? 0.444 4.320 0.696 1.00 98.88 320 ARG A C 1
ATOM 2247 O O . ARG A 1 320 ? 0.890 3.272 0.228 1.00 98.88 320 ARG A O 1
ATOM 2254 N N . PRO A 1 321 ? 1.052 5.498 0.509 1.00 98.75 321 PRO A N 1
ATOM 2255 C CA . PRO A 1 321 ? 2.348 5.589 -0.143 1.00 98.75 321 PRO A CA 1
ATOM 2256 C C . PRO A 1 321 ? 3.458 5.120 0.814 1.00 98.75 321 PRO A C 1
ATOM 2258 O O . PRO A 1 321 ? 3.473 5.565 1.967 1.00 98.75 321 PRO A O 1
ATOM 2261 N N . PRO A 1 322 ? 4.389 4.259 0.361 1.00 98.75 322 PRO A N 1
ATOM 2262 C CA . PRO A 1 322 ? 5.608 3.933 1.095 1.00 98.75 322 PRO A CA 1
ATOM 2263 C C . PRO A 1 322 ? 6.315 5.186 1.617 1.00 98.75 322 PRO A C 1
ATOM 2265 O O . PRO A 1 322 ? 6.335 6.225 0.949 1.00 98.75 322 PRO A O 1
ATOM 2268 N N . TYR A 1 323 ? 6.859 5.096 2.833 1.00 97.69 323 TYR A N 1
ATOM 2269 C CA . TYR A 1 323 ? 7.564 6.192 3.522 1.00 97.69 323 TYR A CA 1
ATOM 2270 C C . TYR A 1 323 ? 6.724 7.459 3.748 1.00 97.69 323 TYR A C 1
ATOM 2272 O O . TYR A 1 323 ? 7.263 8.533 4.006 1.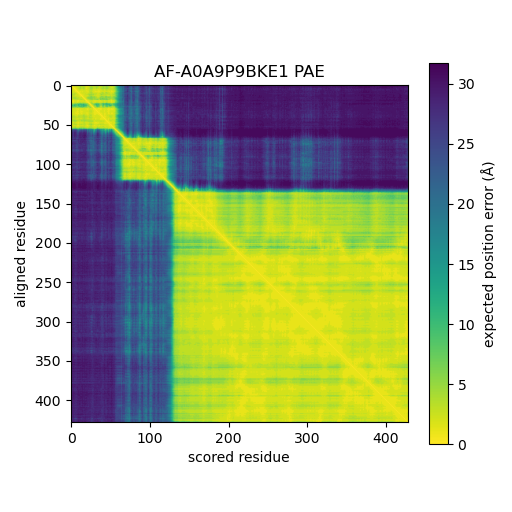00 97.69 323 TYR A O 1
ATOM 2280 N N . SER A 1 324 ? 5.398 7.355 3.619 1.00 97.56 324 SER A N 1
ATOM 2281 C CA . SER A 1 324 ? 4.495 8.505 3.546 1.00 97.56 324 SER A CA 1
ATOM 2282 C C . SER A 1 324 ? 4.887 9.531 2.466 1.00 97.56 324 SER A C 1
ATOM 2284 O O . SER A 1 324 ? 4.607 10.723 2.589 1.00 97.56 324 SER A O 1
ATOM 2286 N N . SER A 1 325 ? 5.534 9.070 1.392 1.00 98.31 325 SER A N 1
ATOM 2287 C CA . SER A 1 325 ? 6.083 9.928 0.346 1.00 98.31 325 SER A CA 1
ATOM 2288 C C . SER A 1 325 ? 5.181 9.944 -0.888 1.00 98.31 325 SER A C 1
ATOM 2290 O O . SER A 1 325 ? 5.252 9.081 -1.764 1.00 98.31 325 SER A O 1
ATOM 2292 N N . CYS A 1 326 ? 4.314 10.954 -0.968 1.00 98.25 326 CYS A N 1
ATOM 2293 C CA . CYS A 1 326 ? 3.520 11.248 -2.161 1.00 98.25 326 CYS A CA 1
ATOM 2294 C C . CYS A 1 326 ? 3.178 12.740 -2.231 1.00 98.25 326 CYS A C 1
ATOM 2296 O O . CYS A 1 326 ? 2.176 13.205 -1.680 1.00 98.25 326 CYS A O 1
ATOM 2298 N N . THR A 1 327 ? 4.031 13.505 -2.907 1.00 97.56 327 THR A N 1
ATOM 2299 C CA . THR A 1 327 ? 3.919 14.970 -2.961 1.00 97.56 327 THR A CA 1
ATOM 2300 C C . THR A 1 327 ? 3.206 15.480 -4.216 1.00 97.56 327 THR A C 1
ATOM 2302 O O . THR A 1 327 ? 3.063 14.765 -5.216 1.00 97.56 327 THR A O 1
ATOM 2305 N N . ALA A 1 328 ? 2.748 16.733 -4.174 1.00 97.56 328 ALA A N 1
ATOM 2306 C CA . ALA A 1 328 ? 2.215 17.416 -5.349 1.00 97.56 328 ALA A CA 1
ATOM 2307 C C . ALA A 1 328 ? 3.335 17.714 -6.361 1.00 97.56 328 ALA A C 1
ATOM 2309 O O . ALA A 1 328 ? 3.150 17.514 -7.560 1.00 97.56 328 ALA A O 1
ATOM 2310 N N . GLU A 1 329 ? 4.516 18.106 -5.874 1.00 97.19 329 GLU A N 1
ATOM 2311 C CA . GLU A 1 329 ? 5.689 18.487 -6.671 1.00 97.19 329 GLU A CA 1
ATOM 2312 C C . GLU A 1 329 ? 6.218 17.323 -7.510 1.00 97.19 329 GLU A C 1
ATOM 2314 O O . GLU A 1 329 ? 6.598 17.505 -8.664 1.00 97.19 329 GLU A O 1
ATOM 2319 N N . SER A 1 330 ? 6.204 16.107 -6.957 1.00 96.62 330 SER A N 1
ATOM 2320 C CA . SER A 1 330 ? 6.583 14.900 -7.697 1.00 96.62 330 SER A CA 1
ATOM 2321 C C . SER A 1 330 ? 5.526 14.472 -8.723 1.00 96.62 330 SER A C 1
ATOM 2323 O O . SER A 1 330 ? 5.798 13.613 -9.563 1.00 96.62 330 SER A O 1
ATOM 2325 N N . GLY A 1 331 ? 4.310 15.027 -8.655 1.00 98.00 331 GLY A N 1
ATOM 2326 C CA . GLY A 1 331 ? 3.136 14.601 -9.417 1.00 98.00 331 GLY A CA 1
ATOM 2327 C C . GLY A 1 331 ? 2.429 13.362 -8.852 1.00 98.00 331 GLY A C 1
ATOM 2328 O O . GLY A 1 331 ? 1.439 12.917 -9.436 1.00 98.00 331 GLY A O 1
ATOM 2329 N N . CYS A 1 332 ? 2.891 12.803 -7.727 1.00 98.50 332 CYS A N 1
ATOM 2330 C CA . CYS A 1 332 ? 2.322 11.583 -7.150 1.00 98.50 332 CYS A CA 1
ATOM 2331 C C . CYS A 1 332 ? 0.836 11.738 -6.792 1.00 98.50 332 CYS A C 1
ATOM 2333 O O . CYS A 1 332 ? 0.018 10.893 -7.159 1.00 98.50 332 CYS A O 1
ATOM 2335 N N . GLN A 1 333 ? 0.460 12.847 -6.150 1.00 98.38 333 GLN A N 1
ATOM 2336 C CA . GLN A 1 333 ? -0.930 13.087 -5.743 1.00 98.38 333 GLN A CA 1
ATOM 2337 C C . GLN A 1 333 ? -1.894 13.133 -6.939 1.00 98.38 333 GLN A C 1
ATOM 2339 O O . GLN A 1 333 ? -3.013 12.618 -6.862 1.00 98.38 333 GLN A O 1
ATOM 2344 N N . ALA A 1 334 ? -1.447 13.710 -8.060 1.00 98.12 334 ALA A N 1
ATOM 2345 C CA . ALA A 1 334 ? -2.215 13.774 -9.300 1.00 98.12 334 ALA A CA 1
ATOM 2346 C C . ALA A 1 334 ? -2.341 12.394 -9.964 1.00 98.12 334 ALA A C 1
ATOM 2348 O O . ALA A 1 334 ? -3.423 12.030 -10.427 1.00 98.12 334 ALA A O 1
ATOM 2349 N N . ASP A 1 335 ? -1.270 11.594 -9.960 1.00 98.31 335 ASP A N 1
ATOM 2350 C CA . ASP A 1 335 ? -1.310 10.217 -10.460 1.00 98.31 335 ASP A CA 1
ATOM 2351 C C . ASP A 1 335 ? -2.275 9.344 -9.640 1.00 98.31 335 ASP A C 1
ATOM 2353 O O . ASP A 1 335 ? -3.074 8.603 -10.218 1.00 98.31 335 ASP A O 1
ATOM 2357 N N . MET A 1 336 ? -2.273 9.467 -8.307 1.00 98.62 336 MET A N 1
ATOM 2358 C CA . MET A 1 336 ? -3.215 8.744 -7.442 1.00 98.62 336 MET A CA 1
ATOM 2359 C C . MET A 1 336 ? -4.663 9.204 -7.654 1.00 98.62 336 MET A C 1
ATOM 2361 O O . MET A 1 336 ? -5.572 8.370 -7.693 1.00 98.62 336 MET A O 1
ATOM 2365 N N . ALA A 1 337 ? -4.894 10.503 -7.883 1.00 98.19 337 ALA A N 1
ATOM 2366 C CA . ALA A 1 337 ? -6.213 11.018 -8.252 1.00 98.19 337 ALA A CA 1
ATOM 2367 C C . ALA A 1 337 ? -6.698 10.438 -9.594 1.00 98.19 337 ALA A C 1
ATOM 2369 O O . ALA A 1 337 ? -7.856 10.026 -9.713 1.00 98.19 337 ALA A O 1
ATOM 2370 N N . ALA A 1 338 ? -5.816 10.358 -10.597 1.00 96.94 338 ALA A N 1
ATOM 2371 C CA . ALA A 1 338 ? -6.124 9.785 -11.908 1.00 96.94 338 ALA A CA 1
ATOM 2372 C C . ALA A 1 338 ? -6.445 8.283 -11.825 1.00 96.94 338 ALA A C 1
ATOM 2374 O O . ALA A 1 338 ? -7.359 7.803 -12.495 1.00 96.94 338 ALA A O 1
ATOM 2375 N N . LEU A 1 339 ? -5.745 7.551 -10.955 1.00 97.88 339 LEU A N 1
ATOM 2376 C CA . LEU A 1 339 ? -5.994 6.132 -10.685 1.00 97.88 339 LEU A CA 1
ATOM 2377 C C . LEU A 1 339 ? -7.174 5.874 -9.728 1.00 97.88 339 LEU A C 1
ATOM 2379 O O . LEU A 1 339 ? -7.514 4.708 -9.494 1.00 97.88 339 LEU A O 1
ATOM 2383 N N . LYS A 1 340 ? -7.814 6.938 -9.220 1.00 98.12 340 LYS A N 1
ATOM 2384 C CA . LYS A 1 340 ? -8.917 6.907 -8.245 1.00 98.12 340 LYS A CA 1
ATOM 2385 C C . LYS A 1 340 ? -8.550 6.169 -6.961 1.00 98.12 340 LYS A C 1
ATOM 2387 O O . LYS A 1 340 ? -9.295 5.300 -6.514 1.00 98.12 340 LYS A O 1
ATOM 2392 N N . TYR A 1 341 ? -7.389 6.489 -6.404 1.00 98.75 341 TYR A N 1
ATOM 2393 C CA . TYR A 1 341 ? -6.968 5.983 -5.106 1.00 98.75 341 TYR A CA 1
ATOM 2394 C C . TYR A 1 341 ? -7.249 6.984 -3.989 1.00 98.75 341 TYR A C 1
ATOM 2396 O O . TYR A 1 341 ? -6.901 8.158 -4.107 1.00 98.75 341 TYR A O 1
ATOM 2404 N N . HIS A 1 342 ? -7.818 6.512 -2.884 1.00 98.69 342 HIS A N 1
ATOM 2405 C CA . HIS A 1 342 ? -7.825 7.217 -1.607 1.00 98.69 342 HIS A CA 1
ATOM 2406 C C . HIS A 1 342 ? -6.425 7.108 -0.989 1.00 98.69 342 HIS A C 1
ATOM 2408 O O . HIS A 1 342 ? -5.998 6.010 -0.625 1.00 98.69 342 HIS A O 1
ATOM 2414 N N . VAL A 1 343 ? -5.705 8.229 -0.897 1.00 98.69 343 VAL A N 1
ATOM 2415 C CA . VAL A 1 343 ? -4.368 8.286 -0.282 1.00 98.69 343 VAL A CA 1
ATOM 2416 C C . VAL A 1 343 ? -4.542 8.368 1.232 1.00 98.69 343 VAL A C 1
ATOM 2418 O O . VAL A 1 343 ? -5.115 9.330 1.739 1.00 98.69 343 VAL A O 1
ATOM 2421 N N . THR A 1 344 ? -4.086 7.349 1.955 1.00 98.38 344 THR A N 1
ATOM 2422 C CA . THR A 1 344 ? -4.330 7.187 3.395 1.00 98.38 344 THR A CA 1
ATOM 2423 C C . THR A 1 344 ? -3.031 7.272 4.187 1.00 98.38 344 THR A C 1
ATOM 2425 O O . THR A 1 344 ? -2.137 6.452 4.004 1.00 98.38 344 THR A O 1
ATOM 2428 N N . TYR A 1 345 ? -2.959 8.221 5.112 1.00 98.44 345 TYR A N 1
ATOM 2429 C CA . TYR A 1 345 ? -1.901 8.382 6.107 1.00 98.44 345 TYR A CA 1
ATOM 2430 C C . TYR A 1 345 ? -2.409 7.923 7.479 1.00 98.44 345 TYR A C 1
ATOM 2432 O O . TYR A 1 345 ? -3.107 6.911 7.558 1.00 98.44 345 TYR A O 1
ATOM 2440 N N . PHE A 1 346 ? -2.005 8.602 8.549 1.00 98.56 346 PHE A N 1
ATOM 2441 C CA . PHE A 1 346 ? -2.316 8.280 9.936 1.00 98.56 346 PHE A CA 1
ATOM 2442 C C . PHE A 1 346 ? -2.121 9.520 10.811 1.00 98.56 346 PHE A C 1
ATOM 2444 O O . PHE A 1 346 ? -1.294 10.378 10.512 1.00 98.56 346 PHE A O 1
ATOM 2451 N N . ASP A 1 347 ? -2.864 9.610 11.910 1.00 98.25 347 ASP A N 1
ATOM 2452 C CA . ASP A 1 347 ? -2.656 10.611 12.961 1.00 98.25 347 ASP A CA 1
ATOM 2453 C C . ASP A 1 347 ? -2.052 10.002 14.240 1.00 98.25 347 ASP A C 1
ATOM 2455 O O . ASP A 1 347 ? -1.589 10.737 15.114 1.00 98.25 347 ASP A O 1
ATOM 2459 N N . LEU A 1 348 ? -1.999 8.667 14.328 1.00 98.50 348 LEU A N 1
ATOM 2460 C CA . LEU A 1 348 ? -1.319 7.908 15.377 1.00 98.50 348 LEU A CA 1
ATOM 2461 C C . LEU A 1 348 ? -0.204 7.053 14.765 1.00 98.50 348 LEU A C 1
ATOM 2463 O O . LEU A 1 348 ? -0.466 6.005 14.177 1.00 98.50 348 LEU A O 1
ATOM 2467 N N . ASP A 1 349 ? 1.044 7.474 14.959 1.00 98.56 349 ASP A N 1
ATOM 2468 C CA . ASP A 1 349 ? 2.221 6.654 14.665 1.00 98.56 349 ASP A CA 1
ATOM 2469 C C . ASP A 1 349 ? 2.639 5.853 15.900 1.00 98.56 349 ASP A C 1
ATOM 2471 O O . ASP A 1 349 ? 2.891 6.412 16.973 1.00 98.56 349 ASP A O 1
ATOM 2475 N N . THR A 1 350 ? 2.694 4.529 15.768 1.00 98.56 350 THR A N 1
ATOM 2476 C CA . THR A 1 350 ? 3.193 3.667 16.841 1.00 98.56 350 THR A CA 1
ATOM 2477 C C . THR A 1 350 ? 4.720 3.653 16.904 1.00 98.56 350 THR A C 1
ATOM 2479 O O . THR A 1 350 ? 5.271 3.378 17.973 1.00 98.56 350 THR A O 1
ATOM 2482 N N . ALA A 1 351 ? 5.408 3.991 15.809 1.00 98.25 351 ALA A N 1
ATOM 2483 C CA . ALA A 1 351 ? 6.844 3.826 15.609 1.00 98.25 351 ALA A CA 1
ATOM 2484 C C . ALA A 1 351 ? 7.328 2.396 15.923 1.00 98.25 351 ALA A C 1
ATOM 2486 O O . ALA A 1 351 ? 8.421 2.187 16.455 1.00 98.25 351 ALA A O 1
ATOM 2487 N N . ASP A 1 352 ? 6.497 1.391 15.657 1.00 98.56 352 ASP A N 1
ATOM 2488 C CA . ASP A 1 352 ? 6.758 -0.013 15.975 1.00 98.56 352 ASP A CA 1
ATOM 2489 C C . ASP A 1 352 ? 7.977 -0.590 15.239 1.00 98.56 352 ASP A C 1
ATOM 2491 O O . ASP A 1 352 ? 8.725 -1.379 15.819 1.00 98.56 352 ASP A O 1
ATOM 2495 N N . TYR A 1 353 ? 8.239 -0.122 14.019 1.00 96.25 353 TYR A N 1
ATOM 2496 C CA . TYR A 1 353 ? 9.407 -0.481 13.209 1.00 96.25 353 TYR A CA 1
ATOM 2497 C C . TYR A 1 353 ? 10.756 -0.092 13.852 1.00 96.25 353 TYR A C 1
ATOM 2499 O O . TYR A 1 353 ? 11.777 -0.720 13.581 1.00 96.25 353 TYR A O 1
ATOM 2507 N N . LEU A 1 354 ? 10.780 0.885 14.772 1.00 97.50 354 LEU A N 1
ATOM 2508 C CA . LEU A 1 354 ? 11.963 1.212 15.592 1.00 97.50 354 LEU A CA 1
ATOM 2509 C C . LEU A 1 354 ? 12.054 0.368 16.875 1.00 97.50 354 LEU A C 1
ATOM 2511 O O . LEU A 1 354 ? 13.025 0.466 17.624 1.00 97.50 354 LEU A O 1
ATOM 2515 N N . ASN A 1 355 ? 11.029 -0.434 17.166 1.00 97.44 355 ASN A N 1
ATOM 2516 C CA . ASN A 1 355 ? 10.794 -1.061 18.465 1.00 97.44 355 ASN A CA 1
ATOM 2517 C C . ASN A 1 355 ? 10.456 -2.558 18.340 1.00 97.44 355 ASN A C 1
ATOM 2519 O O . ASN A 1 355 ? 9.654 -3.099 19.101 1.00 97.44 355 ASN A O 1
ATOM 2523 N N . THR A 1 356 ? 11.104 -3.243 17.398 1.00 95.88 356 THR A N 1
ATOM 2524 C CA . THR A 1 356 ? 10.772 -4.614 16.970 1.00 95.88 356 THR A CA 1
ATOM 2525 C C . THR A 1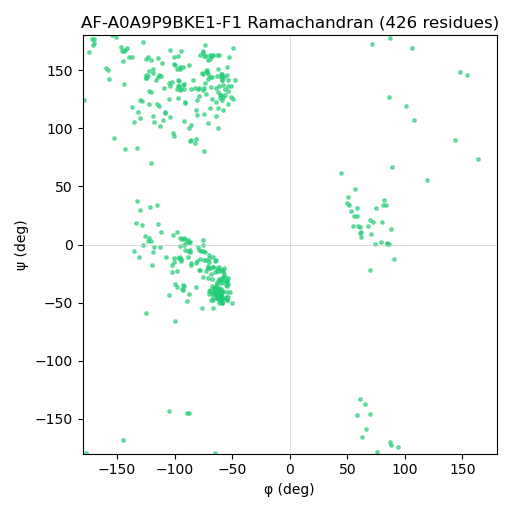 356 ? 11.198 -5.721 17.941 1.00 95.88 356 THR A C 1
ATOM 2527 O O . THR A 1 356 ? 10.854 -6.886 17.734 1.00 95.88 356 THR A O 1
ATOM 2530 N N . SER A 1 357 ? 11.919 -5.392 19.019 1.00 97.25 357 SER A N 1
ATOM 2531 C CA . SER A 1 357 ? 12.383 -6.357 20.023 1.00 97.25 357 SER A CA 1
ATOM 2532 C C . SER A 1 357 ? 11.500 -6.368 21.281 1.00 97.25 357 SER A C 1
ATOM 2534 O O . SER A 1 357 ? 10.895 -5.347 21.622 1.00 97.25 357 SER A O 1
ATOM 2536 N N . PRO A 1 358 ? 11.447 -7.486 22.036 1.00 96.38 358 PRO A N 1
ATOM 2537 C CA . PRO A 1 358 ? 10.690 -7.554 23.290 1.00 96.38 358 PRO A CA 1
ATOM 2538 C C . PRO A 1 358 ? 11.056 -6.459 24.303 1.00 96.38 358 PRO A C 1
ATOM 2540 O O . PRO A 1 358 ? 10.200 -6.016 25.065 1.00 96.38 358 PRO A O 1
ATOM 2543 N N . ALA A 1 359 ? 12.315 -6.009 24.304 1.00 96.69 359 ALA A N 1
ATOM 2544 C CA . ALA A 1 359 ? 12.798 -4.960 25.199 1.00 96.69 359 ALA A CA 1
ATOM 2545 C C . ALA A 1 359 ? 12.335 -3.552 24.785 1.00 96.69 359 ALA A C 1
ATOM 2547 O O . ALA A 1 359 ? 12.210 -2.680 25.641 1.00 96.69 359 ALA A O 1
ATOM 2548 N N . LEU A 1 360 ? 12.082 -3.323 23.491 1.00 98.00 360 LEU A N 1
ATOM 2549 C CA . LEU A 1 360 ? 11.775 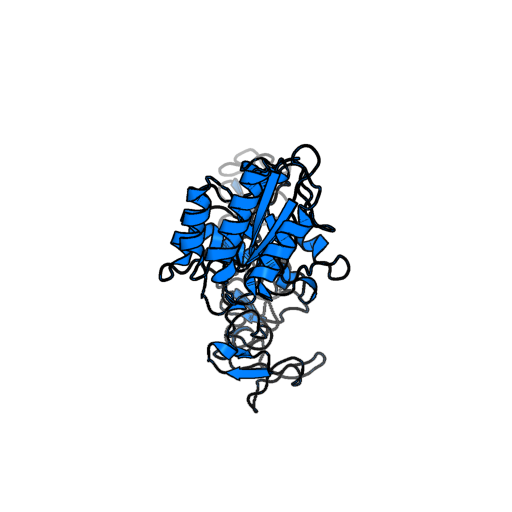-1.997 22.946 1.00 98.00 360 LEU A CA 1
ATOM 2550 C C . LEU A 1 360 ? 10.285 -1.776 22.669 1.00 98.00 360 LEU A C 1
ATOM 2552 O O . LEU A 1 360 ? 9.836 -0.633 22.705 1.00 98.00 360 LEU A O 1
ATOM 2556 N N . ILE A 1 361 ? 9.489 -2.834 22.463 1.00 98.25 361 ILE A N 1
ATOM 2557 C CA . ILE A 1 361 ? 8.070 -2.711 22.072 1.00 98.25 361 ILE A CA 1
ATOM 2558 C C . ILE A 1 361 ? 7.218 -1.892 23.058 1.00 98.25 361 ILE A C 1
ATOM 2560 O O . ILE A 1 361 ? 6.169 -1.355 22.698 1.00 98.25 361 ILE A O 1
ATOM 2564 N N . GLN A 1 362 ? 7.671 -1.741 24.306 1.00 98.44 362 GLN A N 1
ATOM 2565 C CA . GLN A 1 362 ? 7.021 -0.867 25.280 1.00 98.44 362 GLN A CA 1
ATOM 2566 C C . GLN A 1 362 ? 6.966 0.599 24.820 1.00 98.44 362 GLN A C 1
ATOM 2568 O O . GLN A 1 362 ? 5.995 1.284 25.129 1.00 98.44 362 GLN A O 1
ATOM 2573 N N . ASN A 1 363 ? 7.937 1.076 24.039 1.00 98.69 363 ASN A N 1
ATOM 2574 C CA . ASN A 1 363 ? 7.914 2.431 23.487 1.00 98.69 363 ASN A CA 1
ATOM 2575 C C . ASN A 1 363 ? 6.718 2.632 22.544 1.00 98.69 363 ASN A C 1
ATOM 2577 O O . ASN A 1 363 ? 6.003 3.623 22.669 1.00 98.69 363 ASN A O 1
ATOM 2581 N N . ALA A 1 364 ? 6.430 1.657 21.676 1.00 98.75 364 ALA A N 1
ATOM 2582 C CA . ALA A 1 364 ? 5.278 1.718 20.777 1.00 98.75 364 ALA A CA 1
ATOM 2583 C C . ALA A 1 364 ? 3.941 1.669 21.539 1.00 98.75 364 ALA A C 1
ATOM 2585 O O . ALA A 1 364 ? 3.003 2.405 21.226 1.00 98.75 364 ALA A O 1
ATOM 2586 N N . LYS A 1 365 ? 3.869 0.872 22.614 1.00 98.75 365 LYS A N 1
ATOM 2587 C CA . LYS A 1 365 ? 2.716 0.867 23.534 1.00 98.75 365 LYS A CA 1
ATOM 2588 C C . LYS A 1 365 ? 2.523 2.223 24.216 1.00 98.75 365 LYS A C 1
ATOM 2590 O O . LYS A 1 365 ? 1.397 2.706 24.309 1.00 98.75 365 LYS A O 1
ATOM 2595 N N . ASN A 1 366 ? 3.617 2.856 24.644 1.00 98.81 366 ASN A N 1
ATOM 2596 C CA . ASN A 1 366 ? 3.584 4.186 25.246 1.00 98.81 366 ASN A CA 1
ATOM 2597 C C . ASN A 1 366 ? 3.107 5.243 24.240 1.00 98.81 366 ASN A C 1
ATOM 2599 O O . ASN A 1 366 ? 2.313 6.100 24.615 1.00 98.81 366 ASN A O 1
ATOM 2603 N N . ASN A 1 367 ? 3.532 5.173 22.972 1.00 98.81 367 ASN A N 1
ATOM 2604 C CA . ASN A 1 367 ? 3.049 6.068 21.912 1.00 98.81 367 ASN A CA 1
ATOM 2605 C C . ASN A 1 367 ? 1.529 5.955 21.738 1.00 98.81 367 ASN A C 1
ATOM 2607 O O . ASN A 1 367 ? 0.828 6.970 21.749 1.00 98.81 367 ASN A O 1
ATOM 2611 N N . PHE A 1 368 ? 1.009 4.725 21.686 1.00 98.81 368 PHE A N 1
ATOM 2612 C CA . PHE A 1 368 ? -0.430 4.470 21.641 1.00 98.81 368 PHE A CA 1
ATOM 2613 C C . PHE A 1 368 ? -1.166 5.050 22.865 1.00 98.81 368 PHE A C 1
ATOM 2615 O O . PHE A 1 368 ? -2.139 5.791 22.715 1.00 98.81 368 PHE A O 1
ATOM 2622 N N . ASP A 1 369 ? -0.701 4.773 24.086 1.00 98.62 369 ASP A N 1
ATOM 2623 C CA . ASP A 1 369 ? -1.350 5.287 25.299 1.00 98.62 369 ASP A CA 1
ATOM 2624 C C . ASP A 1 369 ? -1.289 6.814 25.404 1.00 98.62 369 ASP A C 1
ATOM 2626 O O . ASP A 1 369 ? -2.275 7.444 25.799 1.00 98.62 369 ASP A O 1
ATOM 2630 N N . ASN A 1 370 ? -0.156 7.411 25.027 1.00 98.69 370 ASN A N 1
ATOM 2631 C CA . ASN A 1 370 ? 0.035 8.856 25.003 1.00 98.69 370 ASN A CA 1
ATOM 2632 C C . ASN A 1 370 ? -0.916 9.523 24.010 1.00 98.69 370 ASN A C 1
ATOM 2634 O O . ASN A 1 370 ? -1.515 10.543 24.353 1.00 98.69 370 ASN A O 1
ATOM 2638 N N . PHE A 1 371 ? -1.121 8.936 22.825 1.00 98.56 371 PHE A N 1
ATOM 2639 C CA . PHE A 1 371 ? -2.086 9.452 21.856 1.00 98.56 371 PHE A CA 1
ATOM 2640 C C . PHE A 1 371 ? -3.502 9.509 22.442 1.00 98.56 371 PHE A C 1
ATOM 2642 O O . PHE A 1 371 ? -4.220 10.481 22.210 1.00 98.56 371 PHE A O 1
ATOM 2649 N N . PHE A 1 372 ? -3.910 8.494 23.210 1.00 98.38 372 PHE A N 1
ATOM 2650 C CA . PHE A 1 372 ? -5.240 8.428 23.826 1.00 98.38 372 PHE A CA 1
ATOM 2651 C C . PHE A 1 372 ? -5.343 9.124 25.188 1.00 98.38 372 PHE A C 1
ATOM 2653 O O . PHE A 1 372 ? -6.418 9.121 25.798 1.00 98.38 372 PHE A O 1
ATOM 2660 N N . LYS A 1 373 ? -4.268 9.748 25.679 1.00 97.81 373 LYS A N 1
ATOM 2661 C CA . LYS A 1 373 ? -4.301 10.504 26.931 1.00 97.81 373 LYS A CA 1
ATOM 2662 C C . LYS A 1 373 ? -5.338 11.624 26.826 1.00 97.81 373 LYS A C 1
ATOM 2664 O O . LYS A 1 373 ? -5.286 12.452 25.923 1.00 97.81 373 LYS A O 1
ATOM 2669 N N . ASN A 1 374 ? -6.287 11.644 27.762 1.00 96.25 374 ASN A N 1
ATOM 2670 C CA . ASN A 1 374 ? -7.403 12.599 27.817 1.00 96.25 374 ASN A CA 1
ATOM 2671 C C . ASN A 1 374 ? -8.362 12.572 26.605 1.00 96.25 374 ASN A C 1
ATOM 2673 O O . ASN A 1 374 ? -9.169 13.488 26.454 1.00 96.25 374 ASN A O 1
ATOM 2677 N N . LYS A 1 375 ? -8.320 11.534 25.758 1.00 97.88 375 LYS A N 1
ATOM 2678 C CA . LYS A 1 375 ? -9.259 11.354 24.640 1.00 97.88 375 LYS A CA 1
ATOM 2679 C C . LYS A 1 375 ? -10.390 10.409 25.028 1.00 97.88 375 LYS A C 1
ATOM 2681 O O . LYS A 1 375 ? -10.147 9.332 25.570 1.00 97.88 375 LYS A O 1
ATOM 2686 N N . VAL A 1 376 ? -11.623 10.765 24.672 1.00 98.00 376 VAL A N 1
ATOM 2687 C CA . VAL A 1 376 ? -12.818 9.937 24.913 1.00 98.00 376 VAL A CA 1
ATOM 2688 C C . VAL A 1 376 ? -13.557 9.616 23.608 1.00 98.00 376 VAL A C 1
ATOM 2690 O O . VAL A 1 376 ? -13.571 10.458 22.702 1.00 98.00 376 VAL A O 1
ATOM 2693 N N . PRO A 1 377 ? -14.224 8.448 23.505 1.00 97.94 377 PRO A N 1
ATOM 2694 C CA . PRO A 1 377 ? -14.907 8.028 22.278 1.00 97.94 377 PRO A CA 1
ATOM 2695 C C . PRO A 1 377 ? -15.930 9.034 21.744 1.00 97.94 377 PRO A C 1
ATOM 2697 O O . PRO A 1 377 ? -16.095 9.155 20.538 1.00 97.94 377 PRO A O 1
ATOM 2700 N N . ALA A 1 378 ? -16.587 9.800 22.620 1.00 97.94 378 ALA A N 1
ATOM 2701 C CA . ALA A 1 378 ? -17.609 10.768 22.220 1.00 97.94 378 ALA A CA 1
ATOM 2702 C C . ALA A 1 378 ? -17.079 11.915 21.334 1.00 97.94 378 ALA A C 1
ATOM 2704 O O . ALA A 1 378 ? -17.853 12.534 20.610 1.00 97.94 378 ALA A O 1
ATOM 2705 N N . SER A 1 379 ? -15.778 12.216 21.382 1.00 97.31 379 SER A N 1
ATOM 2706 C CA . SER A 1 379 ? -15.184 13.363 20.674 1.00 97.31 379 SER A CA 1
ATOM 2707 C C . SER A 1 379 ? -13.931 13.023 19.867 1.00 97.31 379 SER A C 1
ATOM 2709 O O . SER A 1 379 ? -13.485 13.830 19.046 1.00 97.31 379 SER A O 1
ATOM 2711 N N . SER A 1 380 ? -13.376 11.827 20.054 1.00 98.06 380 SER A N 1
ATOM 2712 C CA . SER A 1 380 ? -12.089 11.423 19.488 1.00 98.06 380 SER A CA 1
ATOM 2713 C C . SER A 1 380 ? -12.212 10.197 18.587 1.00 98.06 380 SER A C 1
ATOM 2715 O O . SER A 1 380 ? -13.173 9.433 18.664 1.00 98.06 380 SER A O 1
ATOM 2717 N N . ASN A 1 381 ? -11.224 10.030 17.720 1.00 98.25 381 ASN A N 1
ATOM 2718 C CA . ASN A 1 381 ? -11.032 8.898 16.824 1.00 98.25 381 ASN A CA 1
ATOM 2719 C C . ASN A 1 381 ? -9.523 8.741 16.571 1.00 98.25 381 ASN A C 1
ATOM 2721 O O . ASN A 1 381 ? -8.736 9.499 17.150 1.00 98.25 381 ASN A O 1
ATOM 2725 N N . ALA A 1 382 ? -9.129 7.738 15.790 1.00 98.50 382 ALA A N 1
ATOM 2726 C CA . ALA A 1 382 ? -7.741 7.590 15.363 1.00 98.50 382 ALA A CA 1
ATOM 2727 C C . ALA A 1 382 ? -7.633 6.743 14.098 1.00 98.50 382 ALA A C 1
ATOM 2729 O O . ALA A 1 382 ? -8.400 5.797 13.911 1.00 98.50 382 ALA A O 1
ATOM 2730 N N . LEU A 1 383 ? -6.621 7.022 13.296 1.00 98.75 383 LEU A N 1
ATOM 2731 C CA . LEU A 1 383 ? -6.108 6.146 12.261 1.00 98.75 383 LEU A CA 1
ATOM 2732 C C . LEU A 1 383 ? -4.650 5.848 12.626 1.00 98.75 383 LEU A C 1
ATOM 2734 O O . LEU A 1 383 ? -3.794 6.732 12.615 1.00 98.75 383 LEU A O 1
ATOM 2738 N N . ALA A 1 384 ? -4.396 4.603 13.015 1.00 98.75 384 ALA A N 1
ATOM 2739 C CA . ALA A 1 384 ? -3.120 4.155 13.548 1.00 98.75 384 ALA A CA 1
ATOM 2740 C C . ALA A 1 384 ? -2.330 3.356 12.516 1.00 98.75 384 ALA A C 1
ATOM 2742 O O . ALA A 1 384 ? -2.902 2.472 11.875 1.00 98.75 384 ALA A O 1
ATOM 2743 N N . ILE A 1 385 ? -1.028 3.612 12.414 1.00 98.81 385 ILE A N 1
ATOM 2744 C CA . ILE A 1 385 ? -0.085 2.824 11.608 1.00 98.81 385 ILE A CA 1
ATOM 2745 C C . ILE A 1 385 ? 0.753 1.887 12.485 1.00 98.81 385 ILE A C 1
ATOM 2747 O O . ILE A 1 385 ? 1.196 2.254 13.578 1.00 98.81 385 ILE A O 1
ATOM 2751 N N . ALA A 1 386 ? 0.961 0.673 11.986 1.00 98.81 386 ALA A N 1
ATOM 2752 C CA . ALA A 1 386 ? 1.926 -0.311 12.457 1.00 98.81 386 ALA A CA 1
ATOM 2753 C C . ALA A 1 386 ? 2.300 -1.248 11.284 1.00 98.81 386 ALA A C 1
ATOM 2755 O O 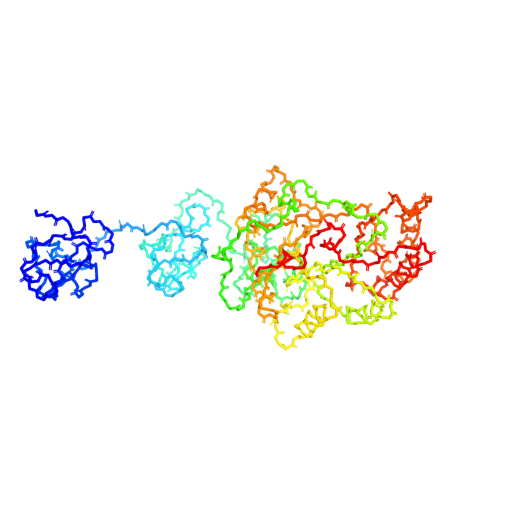. ALA A 1 386 ? 1.759 -1.102 10.189 1.00 98.81 386 ALA A O 1
ATOM 2756 N N . HIS A 1 387 ? 3.179 -2.228 11.499 1.00 98.81 387 HIS A N 1
ATOM 2757 C CA . HIS A 1 387 ? 3.687 -3.124 10.452 1.00 98.81 387 HIS A CA 1
ATOM 2758 C C . HIS A 1 387 ? 3.613 -4.588 10.914 1.00 98.81 387 HIS A C 1
ATOM 2760 O O . HIS A 1 387 ? 4.289 -5.006 11.858 1.00 98.81 387 HIS A O 1
ATOM 2766 N N . ASP A 1 388 ? 2.779 -5.407 10.267 1.00 98.25 388 ASP A N 1
ATOM 2767 C CA . ASP A 1 388 ? 2.515 -6.790 10.702 1.00 98.25 388 ASP A CA 1
ATOM 2768 C C . ASP A 1 388 ? 3.631 -7.784 10.349 1.00 98.25 388 ASP A C 1
ATOM 2770 O O . ASP A 1 388 ? 3.622 -8.928 10.811 1.00 98.25 388 ASP A O 1
ATOM 2774 N N . ILE A 1 389 ? 4.634 -7.324 9.602 1.00 97.50 389 ILE A N 1
ATOM 2775 C CA . ILE A 1 389 ? 5.879 -8.049 9.335 1.00 97.50 389 ILE A CA 1
ATOM 2776 C C . ILE A 1 389 ? 6.781 -8.165 10.576 1.00 97.50 389 ILE A C 1
ATOM 2778 O O . ILE A 1 389 ? 7.697 -8.986 10.603 1.00 97.50 389 ILE A O 1
ATOM 2782 N N . HIS A 1 390 ? 6.531 -7.381 11.630 1.00 98.06 390 HIS A N 1
ATOM 2783 C CA . HIS A 1 390 ? 7.291 -7.445 12.876 1.00 98.06 390 HIS A CA 1
ATOM 2784 C C . HIS A 1 390 ? 6.581 -8.305 13.921 1.00 98.06 390 HIS A C 1
ATOM 2786 O O . HIS A 1 390 ? 5.441 -8.039 14.310 1.00 98.06 390 HIS A O 1
ATOM 2792 N N . GLN A 1 391 ? 7.289 -9.300 14.464 1.00 97.25 391 GLN A N 1
ATOM 2793 C CA . GLN A 1 391 ? 6.723 -10.236 15.440 1.00 97.25 391 GLN A CA 1
ATOM 2794 C C . GLN A 1 391 ? 6.096 -9.526 16.645 1.00 97.25 391 GLN A C 1
ATOM 2796 O O . GLN A 1 391 ? 4.975 -9.841 17.047 1.00 97.25 391 GLN A O 1
ATOM 2801 N N . GLN A 1 392 ? 6.814 -8.561 17.229 1.00 98.31 392 GLN A N 1
ATOM 2802 C CA . GLN A 1 392 ? 6.329 -7.830 18.398 1.00 98.31 392 GLN A CA 1
ATOM 2803 C C . GLN A 1 392 ? 5.124 -6.947 18.067 1.00 98.31 392 GLN A C 1
ATOM 2805 O O . GLN A 1 392 ? 4.245 -6.783 18.912 1.00 98.31 392 GLN A O 1
ATOM 2810 N N . THR A 1 393 ? 5.009 -6.446 16.842 1.00 98.62 393 THR A N 1
ATOM 2811 C CA . THR A 1 393 ? 3.807 -5.733 16.410 1.00 98.62 393 THR A CA 1
ATOM 2812 C C . THR A 1 393 ? 2.611 -6.674 16.337 1.00 98.62 393 THR A C 1
ATOM 2814 O O . THR A 1 393 ? 1.591 -6.448 16.997 1.00 98.62 393 THR A O 1
ATOM 2817 N N . ALA A 1 394 ? 2.757 -7.767 15.588 1.00 97.81 394 ALA A N 1
ATOM 2818 C CA . ALA A 1 394 ? 1.695 -8.727 15.318 1.00 97.81 394 ALA A CA 1
ATOM 2819 C C . ALA A 1 394 ? 1.184 -9.434 16.586 1.00 97.81 394 ALA A C 1
ATOM 2821 O O . ALA A 1 394 ? -0.021 -9.589 16.776 1.00 97.81 394 ALA A O 1
ATOM 2822 N N . GLN A 1 395 ? 2.096 -9.852 17.469 1.00 92.56 395 GLN A N 1
ATOM 2823 C CA . GLN A 1 395 ? 1.778 -10.737 18.596 1.00 92.56 395 GLN A CA 1
ATOM 2824 C C . GLN A 1 395 ? 1.668 -10.015 19.945 1.00 92.56 395 GLN A C 1
ATOM 2826 O O . GLN A 1 395 ? 1.120 -10.585 20.882 1.00 92.56 395 GLN A O 1
ATOM 2831 N N . ASN A 1 396 ? 2.189 -8.788 20.077 1.00 98.06 396 ASN A N 1
ATOM 2832 C CA . ASN A 1 396 ? 2.272 -8.096 21.369 1.00 98.06 396 ASN A CA 1
ATOM 2833 C C . ASN A 1 396 ? 1.597 -6.715 21.336 1.00 98.06 396 ASN A C 1
ATOM 2835 O O . ASN A 1 396 ? 0.642 -6.469 22.075 1.00 98.06 396 ASN A O 1
ATOM 2839 N N . LEU A 1 397 ? 2.043 -5.815 20.456 1.00 98.81 397 LEU A N 1
ATOM 2840 C CA . LEU A 1 397 ? 1.473 -4.471 20.342 1.00 98.81 397 LEU A CA 1
ATOM 2841 C C . LEU A 1 397 ? 0.005 -4.510 19.911 1.00 98.81 397 LEU A C 1
ATOM 2843 O O . LEU A 1 397 ? -0.815 -3.815 20.503 1.00 98.81 397 LEU A O 1
ATOM 2847 N N . THR A 1 398 ? -0.346 -5.346 18.932 1.00 98.81 398 THR A N 1
ATOM 2848 C CA . THR A 1 398 ? -1.721 -5.439 18.419 1.00 98.81 398 THR A CA 1
ATOM 2849 C C . THR A 1 398 ? -2.715 -5.819 19.514 1.00 98.81 398 THR A C 1
ATOM 2851 O O . THR A 1 398 ? -3.714 -5.126 19.705 1.00 98.81 398 THR A O 1
ATOM 2854 N N . GLU A 1 399 ? -2.429 -6.865 20.296 1.00 98.50 399 GLU A N 1
ATOM 2855 C CA . GLU A 1 399 ? -3.294 -7.263 21.413 1.00 98.50 399 GLU A CA 1
ATOM 2856 C C . GLU A 1 399 ? -3.384 -6.164 22.485 1.00 98.50 399 GLU A C 1
ATOM 2858 O O . GLU A 1 399 ? -4.471 -5.879 22.999 1.00 98.50 399 GLU A O 1
ATOM 2863 N N . TYR A 1 400 ? -2.265 -5.489 22.777 1.00 98.81 400 TYR A N 1
ATOM 2864 C CA . TYR A 1 400 ? -2.235 -4.359 23.705 1.00 98.81 400 TYR A CA 1
ATOM 2865 C C . TYR A 1 400 ? -3.146 -3.211 23.254 1.00 98.81 400 TYR A C 1
ATOM 2867 O O . TYR A 1 400 ? -3.960 -2.722 24.043 1.00 98.81 400 TYR A O 1
ATOM 2875 N N . MET A 1 401 ? -3.045 -2.809 21.983 1.00 98.88 401 MET A N 1
ATOM 2876 C CA . MET A 1 401 ? -3.878 -1.754 21.405 1.00 98.88 401 MET A CA 1
ATOM 2877 C C . MET A 1 401 ? -5.357 -2.136 21.468 1.00 98.88 401 MET A C 1
ATOM 2879 O O . MET A 1 401 ? -6.165 -1.351 21.956 1.00 98.88 401 MET A O 1
ATOM 2883 N N . LEU A 1 402 ? -5.719 -3.357 21.065 1.00 98.81 402 LEU A N 1
ATOM 2884 C CA . LEU A 1 402 ? -7.105 -3.839 21.085 1.00 98.81 402 LEU A CA 1
ATOM 2885 C C . LEU A 1 402 ? -7.711 -3.822 22.493 1.00 98.81 402 LEU A C 1
ATOM 2887 O O . LEU A 1 402 ? -8.801 -3.282 22.697 1.00 98.81 402 LEU A O 1
ATOM 2891 N N . LEU A 1 403 ? -6.981 -4.342 23.483 1.00 98.50 403 LEU A N 1
ATOM 2892 C CA . LEU A 1 403 ? -7.398 -4.296 24.884 1.00 98.50 403 LEU A CA 1
ATOM 2893 C C . LEU A 1 403 ? -7.538 -2.849 25.379 1.00 98.50 403 LEU A C 1
ATOM 2895 O O . LEU A 1 403 ? -8.488 -2.515 26.093 1.00 98.50 403 LEU A O 1
ATOM 2899 N N . GLY A 1 404 ? -6.601 -1.982 24.993 1.00 98.38 404 GLY A N 1
ATOM 2900 C CA . GLY A 1 404 ? -6.609 -0.563 25.319 1.00 98.38 404 GLY A CA 1
ATOM 2901 C C . GLY A 1 404 ? -7.802 0.189 24.727 1.00 98.38 404 GLY A C 1
ATOM 2902 O O . GLY A 1 404 ? -8.388 1.016 25.431 1.00 98.38 404 GLY A O 1
ATOM 2903 N N . LEU A 1 405 ? -8.180 -0.108 23.481 1.00 98.56 405 LEU A N 1
ATOM 2904 C CA . LEU A 1 405 ? -9.356 0.451 22.810 1.00 98.56 405 LEU A CA 1
ATOM 2905 C C . LEU A 1 405 ? -10.649 -0.015 23.482 1.00 98.56 405 LEU A C 1
ATOM 2907 O O . LEU A 1 405 ? -11.481 0.821 23.837 1.00 98.56 405 LEU A O 1
ATOM 2911 N N . GLN A 1 406 ? -10.780 -1.320 23.743 1.00 97.88 406 GLN A N 1
ATOM 2912 C CA . GLN A 1 406 ? -11.960 -1.899 24.390 1.00 97.88 406 GLN A CA 1
ATOM 2913 C C . GLN A 1 406 ? -12.192 -1.302 25.784 1.00 97.88 406 GLN A C 1
ATOM 2915 O O . GLN A 1 406 ? -13.307 -0.891 26.101 1.00 97.88 406 GLN A O 1
ATOM 2920 N N . ARG A 1 407 ? -11.137 -1.179 26.604 1.00 97.94 407 ARG A N 1
ATOM 2921 C CA . ARG A 1 407 ? -11.219 -0.560 27.943 1.00 97.94 407 ARG A CA 1
ATOM 2922 C C . ARG A 1 407 ? -11.652 0.904 27.904 1.00 97.94 407 ARG A C 1
ATOM 2924 O O . ARG A 1 407 ? -12.271 1.379 28.849 1.00 97.94 407 ARG A O 1
ATOM 2931 N N . ARG A 1 408 ? -11.307 1.618 26.832 1.00 97.69 408 ARG A N 1
ATOM 2932 C CA . ARG A 1 408 ? -11.639 3.035 26.636 1.00 97.69 408 ARG A CA 1
ATOM 2933 C C . ARG A 1 408 ? -12.968 3.245 25.903 1.00 97.69 408 ARG A C 1
ATOM 2935 O O . ARG A 1 408 ? -13.384 4.389 25.768 1.00 97.69 408 ARG A O 1
ATOM 2942 N N . GLY A 1 409 ? -13.631 2.178 25.447 1.00 98.06 409 GLY A N 1
ATOM 2943 C CA . GLY A 1 409 ? -14.912 2.240 24.737 1.00 98.06 409 GLY A CA 1
ATOM 2944 C C . GLY A 1 409 ? -14.814 2.610 23.252 1.00 98.06 409 GLY A C 1
ATOM 2945 O O . GLY A 1 409 ? -15.810 3.042 22.678 1.00 98.06 409 GLY A O 1
ATOM 2946 N N . TYR A 1 410 ? -13.640 2.469 22.630 1.00 98.62 410 TYR A N 1
ATOM 2947 C CA . TYR A 1 410 ? -13.476 2.642 21.182 1.00 98.62 410 TYR A CA 1
ATOM 2948 C C . TYR A 1 410 ? -13.738 1.334 20.429 1.00 98.62 410 TYR A C 1
ATOM 2950 O O . TYR A 1 410 ? -13.533 0.240 20.955 1.00 98.62 410 TYR A O 1
ATOM 2958 N N . GLN A 1 411 ? -14.133 1.457 19.165 1.00 98.50 411 GLN A N 1
ATOM 2959 C CA . GLN A 1 411 ? -14.320 0.341 18.242 1.00 98.50 411 GLN A CA 1
ATOM 2960 C C . GLN A 1 411 ? -13.165 0.274 17.240 1.00 98.50 411 GLN A C 1
ATOM 2962 O O . GLN A 1 411 ? -12.903 1.248 16.536 1.00 98.50 411 GLN A O 1
ATOM 2967 N N . ALA A 1 412 ? -12.511 -0.885 17.148 1.00 98.75 412 ALA A N 1
ATOM 2968 C CA . ALA A 1 412 ? -11.515 -1.162 16.117 1.00 98.75 412 ALA A CA 1
ATOM 2969 C C . ALA A 1 412 ? -12.210 -1.561 14.803 1.00 98.75 412 ALA A C 1
ATOM 2971 O O . ALA A 1 412 ? -12.842 -2.619 14.721 1.00 98.75 412 ALA A O 1
ATOM 2972 N N . VAL A 1 413 ? -12.118 -0.699 13.791 1.00 98.88 413 VAL A N 1
ATOM 2973 C CA . VAL A 1 413 ? -12.812 -0.832 12.502 1.00 98.88 413 VAL A CA 1
ATOM 2974 C C . VAL A 1 413 ? -11.836 -0.720 11.324 1.00 98.88 413 VAL A C 1
ATOM 2976 O O . VAL A 1 413 ? -10.652 -0.449 11.494 1.00 98.88 413 VAL A O 1
ATOM 2979 N N . THR A 1 414 ? -12.322 -0.941 10.103 1.00 98.94 414 THR A N 1
ATOM 2980 C CA . THR A 1 414 ? -11.538 -0.681 8.881 1.00 98.94 414 THR A CA 1
ATOM 2981 C C . THR A 1 414 ? -11.434 0.822 8.592 1.00 98.94 414 THR A C 1
ATOM 2983 O O . THR A 1 414 ? -12.246 1.603 9.097 1.00 98.94 414 THR A O 1
ATOM 2986 N N . VAL A 1 415 ? -10.481 1.234 7.749 1.00 98.88 415 VAL A N 1
ATOM 2987 C CA . VAL A 1 415 ? -10.331 2.631 7.308 1.00 98.88 415 VAL A CA 1
ATOM 2988 C C . VAL A 1 415 ? -11.602 3.100 6.608 1.00 98.88 415 VAL A C 1
ATOM 2990 O O . VAL A 1 415 ? -12.158 4.129 6.979 1.00 98.88 415 VAL A O 1
ATOM 2993 N N . GLY A 1 416 ? -12.123 2.319 5.663 1.00 98.69 416 GLY A N 1
ATOM 2994 C CA . GLY A 1 416 ? -13.354 2.660 4.957 1.00 98.69 416 GLY A CA 1
ATOM 2995 C C . GLY A 1 416 ? -14.526 2.882 5.918 1.00 98.69 416 GLY A C 1
ATOM 2996 O O . GLY A 1 416 ? -15.186 3.916 5.863 1.00 98.69 416 GLY A O 1
ATOM 2997 N N . THR A 1 417 ? -14.720 1.990 6.898 1.00 98.56 417 THR A N 1
ATOM 2998 C CA . THR A 1 417 ? -15.738 2.184 7.946 1.00 98.56 417 THR A CA 1
ATOM 2999 C C . THR A 1 417 ? -15.500 3.455 8.763 1.00 98.56 417 THR A C 1
ATOM 3001 O O . THR A 1 417 ? -16.450 4.197 9.013 1.00 98.56 417 THR A O 1
ATOM 3004 N N . CYS A 1 418 ? -14.258 3.733 9.164 1.00 98.12 418 CYS A N 1
ATOM 3005 C CA . CYS A 1 418 ? -13.945 4.895 9.994 1.00 98.12 418 CYS A CA 1
ATOM 3006 C C . CYS A 1 418 ? -14.098 6.237 9.259 1.00 98.12 418 CYS A C 1
ATOM 3008 O O . CYS A 1 418 ? -14.284 7.280 9.896 1.00 98.12 418 CYS A O 1
ATOM 3010 N N . LEU A 1 419 ? -14.068 6.194 7.925 1.00 98.50 419 LEU A N 1
ATOM 3011 C CA . LEU A 1 419 ? -14.329 7.310 7.017 1.00 98.50 419 LEU A CA 1
ATOM 3012 C C . LEU A 1 419 ? -15.800 7.411 6.580 1.00 98.50 419 LEU A C 1
ATOM 3014 O O . LEU A 1 419 ? -16.152 8.326 5.842 1.00 98.50 419 LEU A O 1
ATOM 3018 N N . GLY A 1 420 ? -16.664 6.499 7.037 1.00 98.00 420 GLY A N 1
ATOM 3019 C CA . GLY A 1 420 ? -18.070 6.458 6.631 1.00 98.00 420 GLY A CA 1
ATOM 3020 C C . GLY A 1 420 ? -18.288 5.975 5.194 1.00 98.00 420 GLY A C 1
ATOM 3021 O O . GLY A 1 420 ? -19.354 6.215 4.633 1.00 98.00 420 GLY A O 1
ATOM 3022 N N . ASP A 1 421 ? -17.308 5.290 4.604 1.00 98.44 421 ASP A N 1
ATOM 3023 C CA . ASP A 1 421 ? -17.383 4.766 3.246 1.00 98.44 421 ASP A CA 1
ATOM 3024 C C . ASP A 1 421 ? -17.942 3.330 3.230 1.00 98.44 421 ASP A C 1
ATOM 3026 O O . ASP A 1 421 ? -17.377 2.436 3.878 1.00 98.44 421 ASP A O 1
ATOM 3030 N N . PRO A 1 422 ? -19.050 3.061 2.515 1.00 97.69 422 PRO A N 1
ATOM 3031 C CA . PRO A 1 422 ? -19.595 1.714 2.378 1.00 97.69 422 PRO A CA 1
ATOM 3032 C C . PRO A 1 422 ? -18.599 0.728 1.758 1.00 97.69 422 PRO A C 1
ATOM 3034 O O . PRO A 1 422 ? -17.892 1.058 0.812 1.00 97.69 422 PRO A O 1
ATOM 3037 N N . LYS A 1 423 ? -18.627 -0.539 2.202 1.00 97.56 423 LYS A N 1
ATOM 3038 C CA . LYS A 1 423 ? -17.721 -1.600 1.709 1.00 97.56 423 LYS A CA 1
ATOM 3039 C C . LYS A 1 423 ? -17.709 -1.774 0.184 1.00 97.56 423 LYS A C 1
ATOM 3041 O O . LYS A 1 423 ? -16.689 -2.170 -0.370 1.00 97.56 423 LYS A O 1
ATOM 3046 N N . ALA A 1 424 ? -18.814 -1.463 -0.491 1.00 97.25 424 ALA A N 1
ATOM 3047 C CA . ALA A 1 424 ? -18.912 -1.517 -1.950 1.00 97.25 424 ALA A CA 1
ATOM 3048 C C . ALA A 1 424 ? -17.974 -0.532 -2.676 1.00 97.25 424 ALA A C 1
ATOM 3050 O O . ALA A 1 424 ? -17.677 -0.748 -3.843 1.00 97.25 424 ALA A O 1
ATOM 3051 N N . ASN A 1 425 ? -17.499 0.517 -1.998 1.00 98.31 425 ASN A N 1
ATOM 3052 C CA . ASN A 1 425 ? -16.610 1.530 -2.570 1.00 98.31 425 ASN A CA 1
ATOM 3053 C C . ASN A 1 425 ? -15.121 1.235 -2.318 1.00 98.31 425 ASN A C 1
ATOM 3055 O O . ASN A 1 425 ? -14.257 1.844 -2.948 1.00 98.31 425 ASN A O 1
ATOM 3059 N N . TRP A 1 426 ? -14.804 0.290 -1.423 1.00 98.56 426 TRP A N 1
ATOM 3060 C CA . TRP A 1 426 ? -13.418 -0.036 -1.055 1.00 98.56 426 TRP A CA 1
ATOM 3061 C C . TRP A 1 426 ? -12.661 -0.756 -2.175 1.00 98.56 426 TRP A C 1
ATOM 3063 O O . TRP A 1 426 ? -11.429 -0.821 -2.151 1.00 98.56 426 TRP A O 1
ATOM 3073 N N . TYR A 1 427 ? -13.398 -1.320 -3.132 1.00 98.31 427 TYR A N 1
ATOM 3074 C CA . TYR A 1 427 ? -12.878 -2.153 -4.206 1.00 98.31 427 TYR A CA 1
ATOM 3075 C C . TYR A 1 427 ? -13.583 -1.844 -5.527 1.00 98.31 427 TYR A C 1
ATOM 3077 O O . TYR A 1 427 ? -14.680 -1.286 -5.535 1.00 98.31 427 TYR A O 1
ATOM 3085 N N . ARG A 1 428 ? -12.959 -2.238 -6.636 1.00 94.88 428 ARG A N 1
ATOM 3086 C CA . ARG A 1 428 ? -13.546 -2.231 -7.981 1.00 94.88 428 ARG A CA 1
ATOM 3087 C C . ARG A 1 428 ? -13.364 -3.576 -8.672 1.00 94.88 428 ARG A C 1
ATOM 3089 O O . ARG A 1 428 ? -12.352 -4.261 -8.370 1.00 94.88 428 ARG A O 1
#

Mean predicted aligned error: 14.17 Å